Protein 9G3Q (pdb70)

Nearest PDB structures (foldseek):
  1jne-assembly1_A  TM=9.677E-01  e=2.363E-56  Drosophila melanogaster
  3wl0-assembly1_A  TM=9.078E-01  e=2.177E-36  Ostrinia furnacalis
  6jmn-assembly1_A  TM=7.556E-01  e=3.461E-23  Ostrinia furnacalis
  1eib-assembly1_A  TM=7.520E-01  e=6.453E-23  Serratia marcescens
  1ehn-assembly1_A  TM=7.644E-01  e=2.107E-22  Serratia marcescens

InterPro domains:
  IPR001223 Glycoside hydrolase family 18, catalytic domain [PF00704] (26-420)
  IPR001223 Glycoside hydrolase family 18, catalytic domain [PS51910] (25-441)
  IPR011583 Chitinase II/V-like, catalytic domain [SM00636] (25-420)
  IPR015520 Imaginal disc growth factor [cd02873] (26-441)
  IPR017853 Glycoside hydrolase superfamily [SSF51445] (25-439)
  IPR029070 Chitinase insertion domain superfamily [G3DSA:3.10.50.10] (300-392)
  IPR029070 Chitinase insertion domain superfamily [SSF54556] (301-391)
  IPR050314 Glycosyl hydrolase family 18 [PTHR11177] (24-427)

B-factor: mean 24.96, std 15.02, range [8.46, 150.21]

Structure (mmCIF, N/CA/C/O backbone):
data_9G3Q
#
_entry.id   9G3Q
#
_cell.length_a   50.432
_cell.length_b   77.191
_cell.length_c   51.116
_cell.angle_alpha   90.000
_cell.angle_beta   104.840
_cell.angle_gamma   90.000
#
_symmetry.space_group_name_H-M   'P 1 21 1'
#
loop_
_entity.id
_entity.type
_entity.pdbx_description
1 polymer AAEL001965-PA
2 branched 2-acetamido-2-deoxy-beta-D-glucopyranose-(1-4)-2-acetamido-2-deoxy-beta-D-glucopyranose
3 non-polymer D-MALATE
4 water water
#
loop_
_atom_site.group_PDB
_atom_site.id
_atom_site.type_symbol
_atom_site.label_atom_id
_atom_site.label_alt_id
_atom_site.label_comp_id
_atom_site.label_asym_id
_atom_site.label_entity_id
_atom_site.label_seq_id
_atom_site.pdbx_PDB_ins_code
_atom_site.Cartn_x
_atom_site.Cartn_y
_atom_site.Cartn_z
_atom_site.occupancy
_atom_site.B_iso_or_equiv
_atom_site.auth_seq_id
_atom_site.auth_comp_id
_atom_site.auth_asym_id
_atom_site.auth_atom_id
_atom_site.pdbx_PDB_model_num
ATOM 1 N N . GLY A 1 7 ? 16.60914 -36.81829 -4.11589 1.000 35.67833 24 GLY A N 1
ATOM 2 C CA . GLY A 1 7 ? 17.43612 -36.00496 -3.24524 1.000 33.54631 24 GLY A CA 1
ATOM 3 C C . GLY A 1 7 ? 16.61645 -35.03734 -2.43503 1.000 26.96325 24 GLY A C 1
ATOM 4 O O . GLY A 1 7 ? 15.49818 -34.70633 -2.82146 1.000 26.67343 24 GLY A O 1
ATOM 7 N N . PRO A 1 8 ? 17.14551 -34.57235 -1.30434 1.000 24.43593 25 PRO A N 1
ATOM 8 C CA . PRO A 1 8 ? 16.37631 -33.61533 -0.49639 1.000 19.99951 25 PRO A CA 1
ATOM 9 C C . PRO A 1 8 ? 16.15921 -32.30753 -1.23543 1.000 17.28670 25 PRO A C 1
ATOM 10 O O . PRO A 1 8 ? 17.02356 -31.81565 -1.95123 1.000 21.00392 25 PRO A O 1
ATOM 21 N N . LYS A 1 9 ? 14.98799 -31.73637 -1.04207 1.000 13.63353 26 LYS A N 1
ATOM 22 C CA . LYS A 1 9 ? 14.65439 -30.44890 -1.62131 1.000 12.54363 26 LYS A CA 1
ATOM 23 C C . LYS A 1 9 ? 15.14474 -29.31097 -0.74373 1.000 13.51653 26 LYS A C 1
ATOM 24 O O . LYS A 1 9 ? 15.13526 -29.38993 0.48977 1.000 13.18229 26 LYS A O 1
ATOM 43 N N . VAL A 1 10 ? 15.53621 -28.22511 -1.40935 1.000 13.13847 27 VAL A N 1
ATOM 44 C CA . VAL A 1 10 ? 15.83342 -26.95545 -0.76348 1.000 10.41614 27 VAL A CA 1
ATOM 45 C C . VAL A 1 10 ? 15.05017 -25.91626 -1.55568 1.000 9.78702 27 VAL A C 1
ATOM 46 O O . VAL A 1 10 ? 15.47791 -25.51380 -2.63361 1.000 10.54977 27 VAL A O 1
ATOM 59 N N . LEU A 1 11 ? 13.88994 -25.51271 -1.03925 1.000 9.76221 28 LEU A N 1
ATOM 60 C CA . LEU A 1 11 ? 13.01602 -24.55575 -1.69594 1.000 9.38771 28 LEU A CA 1
ATOM 61 C C . LEU A 1 11 ? 13.33568 -23.15610 -1.18791 1.000 10.44899 28 LEU A C 1
ATOM 62 O O . LEU A 1 11 ? 13.03352 -22.78945 -0.03570 1.000 11.20858 28 LEU A O 1
ATOM 78 N N . CYS A 1 12 ? 13.94988 -22.36647 -2.03223 1.000 10.34089 29 CYS A N 1
ATOM 79 C CA . CYS A 1 12 ? 14.41195 -21.05633 -1.61404 1.000 10.64813 29 CYS A CA 1
ATOM 80 C C . CYS A 1 12 ? 13.44402 -19.96721 -2.07243 1.000 10.51312 29 CYS A C 1
ATOM 81 O O . CYS A 1 12 ? 13.25933 -19.76111 -3.27915 1.000 11.45472 29 CYS A O 1
ATOM 88 N N . TYR A 1 13 ? 12.82332 -19.27397 -1.12238 1.000 10.25216 30 TYR A N 1
ATOM 89 C CA . TYR A 1 13 ? 11.95816 -18.16628 -1.48033 1.000 11.03768 30 TYR A CA 1
ATOM 90 C C . TYR A 1 13 ? 12.76518 -16.89310 -1.75929 1.000 11.07016 30 TYR A C 1
ATOM 91 O O . TYR A 1 13 ? 13.67692 -16.53253 -1.01236 1.000 12.29578 30 TYR A O 1
ATOM 109 N N . TYR A 1 14 ? 12.39076 -16.19133 -2.82967 1.000 11.53067 31 TYR A N 1
ATOM 110 C CA . TYR A 1 14 ? 12.84202 -14.83122 -3.07398 1.000 10.99745 31 TYR A CA 1
ATOM 111 C C . TYR A 1 14 ? 11.58672 -13.97151 -3.16666 1.000 11.59610 31 TYR A C 1
ATOM 112 O O . TYR A 1 14 ? 10.74254 -14.18586 -4.04650 1.000 12.47595 31 TYR A O 1
ATOM 130 N N . ASP A 1 15 ? 11.45121 -13.02232 -2.25431 1.000 11.92090 32 ASP A N 1
ATOM 131 C CA . ASP A 1 15 ? 10.34554 -12.06756 -2.22729 1.000 13.26538 32 ASP A CA 1
ATOM 132 C C . ASP A 1 15 ? 10.71784 -10.90528 -3.14916 1.000 14.19329 32 ASP A C 1
ATOM 133 O O . ASP A 1 15 ? 11.54648 -10.04833 -2.80803 1.000 15.49195 32 ASP A O 1
ATOM 142 N N . GLY A 1 16 ? 10.13880 -10.91215 -4.35326 1.000 14.67271 33 GLY A N 1
ATOM 143 C CA . GLY A 1 16 ? 10.45946 -9.91375 -5.35277 1.000 16.22628 33 GLY A CA 1
ATOM 144 C C . GLY A 1 16 ? 10.20513 -8.49020 -4.90721 1.000 18.39170 33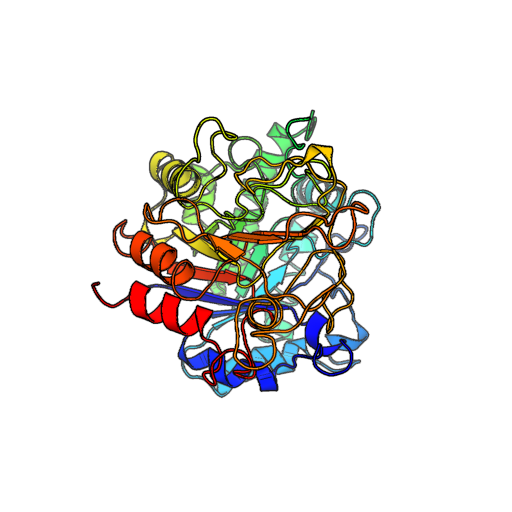 GLY A C 1
ATOM 145 O O . GLY A 1 16 ? 10.77618 -7.57451 -5.49863 1.000 19.99955 33 GLY A O 1
ATOM 149 N N . GLN A 1 17 ? 9.37132 -8.28669 -3.87269 1.000 18.99244 34 GLN A N 1
ATOM 150 C CA . GLN A 1 17 ? 9.14914 -6.94782 -3.33424 1.000 19.89267 34 GLN A CA 1
ATOM 151 C C . GLN A 1 17 ? 10.46311 -6.31131 -2.91266 1.000 20.17337 34 GLN A C 1
ATOM 152 O O . GLN A 1 17 ? 10.59790 -5.08708 -2.94035 1.000 21.21775 34 GLN A O 1
ATOM 166 N N . MET A 1 18 ? 11.44174 -7.12312 -2.52628 1.000 18.15677 35 MET A N 1
ATOM 167 C CA . MET A 1 18 ? 12.69513 -6.57530 -2.03574 1.000 17.82680 35 MET A CA 1
ATOM 168 C C . MET A 1 18 ? 13.48109 -5.79256 -3.07281 1.000 18.02761 35 MET A C 1
ATOM 169 O O . MET A 1 18 ? 14.30277 -4.94661 -2.69421 1.000 19.68703 35 MET A O 1
ATOM 183 N N . SER A 1 19 ? 13.24848 -6.02029 -4.36257 1.000 16.91116 36 SER A N 1
ATOM 184 C CA . SER A 1 19 ? 13.95790 -5.22479 -5.35311 1.000 20.80891 36 SER A CA 1
ATOM 185 C C . SER A 1 19 ? 13.41538 -3.80934 -5.42095 1.000 21.07205 36 SER A C 1
ATOM 186 O O . SER A 1 19 ? 14.03877 -2.96892 -6.08174 1.000 23.28093 36 SER A O 1
ATOM 194 N N . LEU A 1 20 ? 12.26787 -3.54464 -4.77191 1.000 20.49260 37 LEU A N 1
ATOM 195 C CA . LEU A 1 20 ? 11.66827 -2.21757 -4.70972 1.000 22.20271 37 LEU A CA 1
ATOM 196 C C . LEU A 1 20 ? 12.19155 -1.39211 -3.54433 1.000 21.36160 37 LEU A C 1
ATOM 197 O O . LEU A 1 20 ? 11.83515 -0.21306 -3.42349 1.000 22.10035 37 LEU A O 1
ATOM 213 N N . ARG A 1 21 ? 12.93776 -2.01259 -2.63846 1.000 20.27327 38 ARG A N 1
ATOM 214 C CA . ARG A 1 21 ? 13.37081 -1.35089 -1.42382 1.000 20.60901 38 ARG A CA 1
ATOM 215 C C . ARG A 1 21 ? 14.50377 -0.37600 -1.72555 1.000 21.39173 38 ARG A C 1
ATOM 216 O O . ARG A 1 21 ? 15.05988 -0.33501 -2.82185 1.000 20.81884 38 ARG A O 1
ATOM 237 N N . GLU A 1 22 ? 14.81207 0.44454 -0.73820 1.000 22.90334 39 GLU A N 1
ATOM 238 C CA . GLU A 1 22 ? 15.73387 1.55967 -0.87711 1.000 23.94239 39 GLU A CA 1
ATOM 239 C C . GLU A 1 22 ? 17.06021 1.19144 -0.22333 1.000 24.71815 39 GLU A C 1
ATOM 240 O O . GLU A 1 22 ? 17.09315 0.51387 0.80546 1.000 26.54477 39 GLU A O 1
ATOM 252 N N . GLY A 1 23 ? 18.15659 1.59617 -0.85630 1.000 26.49733 40 GLY A N 1
ATOM 253 C CA . GLY A 1 23 ? 19.46791 1.47871 -0.21491 1.000 27.69132 40 GLY A CA 1
ATOM 254 C C . GLY A 1 23 ? 19.86666 0.03328 -0.01989 1.000 29.08599 40 GLY A C 1
ATOM 255 O O . GLY A 1 23 ? 19.63238 -0.82007 -0.88159 1.000 30.03792 40 GLY A O 1
ATOM 259 N N . LEU A 1 24 ? 20.50218 -0.24374 1.12485 1.000 30.46755 41 LEU A N 1
ATOM 260 C CA . LEU A 1 24 ? 20.93007 -1.60063 1.43149 1.000 31.06946 41 LEU A CA 1
ATOM 261 C C . LEU A 1 24 ? 19.74706 -2.53488 1.64491 1.000 27.42832 41 LEU A C 1
ATOM 262 O O . LEU A 1 24 ? 19.93244 -3.75057 1.70629 1.000 29.28030 41 LEU A O 1
ATOM 278 N N . GLY A 1 25 ? 18.53559 -2.00232 1.77111 1.000 27.52094 42 GLY A N 1
ATOM 279 C CA . GLY A 1 25 ? 17.37805 -2.85980 1.78562 1.000 24.46158 42 GLY A CA 1
ATOM 280 C C . GLY A 1 25 ? 17.04624 -3.48351 0.44786 1.000 21.87279 42 GLY A C 1
ATOM 281 O O . GLY A 1 25 ? 16.33349 -4.48602 0.41723 1.000 21.59263 42 GLY A O 1
ATOM 285 N N . LYS A 1 26 ? 17.52793 -2.90760 -0.64967 1.000 20.78485 43 LYS A N 1
ATOM 286 C CA . LYS A 1 26 ? 17.21242 -3.42404 -1.96906 1.000 19.52832 43 LYS A CA 1
ATOM 287 C C . LYS A 1 26 ? 17.98137 -4.72057 -2.19908 1.000 19.08283 43 LYS A C 1
ATOM 288 O O . LYS A 1 26 ? 19.21631 -4.73794 -2.15442 1.000 19.56900 43 LYS A O 1
ATOM 307 N N . ILE A 1 27 ? 17.25842 -5.79344 -2.48165 1.000 18.24983 44 ILE A N 1
ATOM 308 C CA . ILE A 1 27 ? 17.84183 -7.07251 -2.85209 1.000 17.21308 44 ILE A CA 1
ATOM 309 C C . ILE A 1 27 ? 17.22662 -7.44059 -4.19115 1.000 17.03092 44 ILE A C 1
ATOM 310 O O . ILE A 1 27 ? 16.01798 -7.65682 -4.27233 1.000 17.96015 44 ILE A O 1
ATOM 326 N N . THR A 1 28 ? 18.06340 -7.57606 -5.21810 1.000 19.56151 45 THR A N 1
ATOM 327 C CA . THR A 1 28 ? 17.61540 -7.83445 -6.57503 1.000 20.42089 45 THR A CA 1
ATOM 328 C C . THR A 1 28 ? 17.77618 -9.30680 -6.89571 1.000 18.20233 45 THR A C 1
ATOM 329 O O . THR A 1 28 ? 18.36420 -10.08551 -6.13155 1.000 19.56991 45 THR A O 1
ATOM 340 N N . VAL A 1 29 ? 17.23826 -9.69245 -8.05092 1.000 19.61365 46 VAL A N 1
ATOM 341 C CA . VAL A 1 29 ? 17.44889 -11.05737 -8.52792 1.000 20.11990 46 VAL A CA 1
ATOM 342 C C . VAL A 1 29 ? 18.94215 -11.35522 -8.61440 1.000 19.20073 46 VAL A C 1
ATOM 343 O O . VAL A 1 29 ? 19.42265 -12.38356 -8.13328 1.000 18.71758 46 VAL A O 1
ATOM 356 N N . THR A 1 30 ? 19.70586 -10.43938 -9.19597 1.000 19.66107 47 THR A N 1
ATOM 357 C CA . THR A 1 30 ? 21.13940 -10.66847 -9.30630 1.000 21.10650 47 THR A CA 1
ATOM 358 C C . THR A 1 30 ? 21.76841 -10.93748 -7.94277 1.000 21.12744 47 THR A C 1
ATOM 359 O O . THR A 1 30 ? 22.66681 -11.78387 -7.82382 1.000 21.19232 47 THR A O 1
ATOM 370 N N . ASP A 1 31 ? 21.34869 -10.19477 -6.91679 1.000 17.75476 48 ASP A N 1
ATOM 371 C CA . ASP A 1 31 ? 21.94520 -10.33429 -5.60153 1.000 17.98181 48 ASP A CA 1
ATOM 372 C C . ASP A 1 31 ? 21.76223 -11.74008 -5.03723 1.000 18.93497 48 ASP A C 1
ATOM 373 O O . ASP A 1 31 ? 22.57410 -12.18098 -4.21655 1.000 21.08846 48 ASP A O 1
ATOM 382 N N . ILE A 1 32 ? 20.68170 -12.44786 -5.40518 1.000 18.16353 49 ILE A N 1
ATOM 383 C CA . ILE A 1 32 ? 20.44399 -13.77381 -4.81056 1.000 17.93320 49 ILE A CA 1
ATOM 384 C C . ILE A 1 32 ? 21.02199 -14.90384 -5.65727 1.000 19.75226 49 ILE A C 1
ATOM 385 O O . ILE A 1 32 ? 20.91855 -16.07893 -5.27838 1.000 18.95050 49 ILE A O 1
ATOM 401 N N . GLU A 1 33 ? 21.66344 -14.58977 -6.78403 1.000 21.16237 50 GLU A N 1
ATOM 402 C CA . GLU A 1 33 ? 22.17998 -15.65318 -7.64550 1.000 23.58630 50 GLU A CA 1
ATOM 403 C C . GLU A 1 33 ? 23.24631 -16.49112 -6.96769 1.000 21.62333 50 GLU A C 1
ATOM 404 O O . GLU A 1 33 ? 23.32502 -17.69806 -7.23086 1.000 22.06647 50 GLU A O 1
ATOM 416 N N . LEU A 1 34 ? 24.08347 -15.88899 -6.11786 1.000 22.27193 51 LEU A N 1
ATOM 417 C CA . LEU A 1 34 ? 25.08334 -16.67333 -5.38425 1.000 24.17546 51 LEU A CA 1
ATOM 418 C C . LEU A 1 34 ? 24.44296 -17.73493 -4.48985 1.000 21.91724 51 LEU A C 1
ATOM 419 O O . LEU A 1 34 ? 25.11780 -18.69935 -4.11620 1.000 23.80225 51 LEU A O 1
ATOM 435 N N . ALA A 1 35 ? 23.15843 -17.60733 -4.15874 1.000 19.14541 52 ALA A N 1
ATOM 436 C CA . ALA A 1 35 ? 22.47863 -18.60256 -3.33089 1.000 15.83068 52 ALA A CA 1
ATOM 437 C C . ALA A 1 35 ? 22.04921 -19.82183 -4.12285 1.000 15.38635 52 ALA A C 1
ATOM 438 O O . ALA A 1 35 ? 21.86815 -20.89376 -3.53389 1.000 14.93260 52 ALA A O 1
ATOM 445 N N . LEU A 1 36 ? 21.87635 -19.67848 -5.42834 1.000 15.31054 53 LEU A N 1
ATOM 446 C CA . LEU A 1 36 ? 21.14303 -20.67200 -6.19405 1.000 16.35566 53 LEU A CA 1
ATOM 447 C C . LEU A 1 36 ? 21.81843 -22.02945 -6.28475 1.000 15.46397 53 LEU A C 1
ATOM 448 O O . LEU A 1 36 ? 21.09594 -23.03955 -6.32309 1.000 16.84610 53 LEU A O 1
ATOM 464 N N . PRO A 1 37 ? 23.15137 -22.12423 -6.24732 1.000 18.28171 54 PRO A N 1
ATOM 465 C CA . PRO A 1 37 ? 23.77383 -23.45863 -6.20336 1.000 18.63257 54 PRO A CA 1
ATOM 466 C C . PRO A 1 37 ? 23.36241 -24.28275 -5.00334 1.000 18.12355 54 PRO A C 1
ATOM 467 O O . PRO A 1 37 ? 23.50762 -25.51275 -5.03005 1.000 18.95209 54 PRO A O 1
ATOM 478 N N . PHE A 1 38 ? 22.83641 -23.65785 -3.95103 1.000 14.86509 55 PHE A N 1
ATOM 479 C CA . PHE A 1 38 ? 22.43324 -24.37884 -2.74563 1.000 14.04312 55 PHE A CA 1
ATOM 480 C C . PHE A 1 38 ? 20.96176 -24.73604 -2.73384 1.000 14.99676 55 PHE A C 1
ATOM 481 O O . PHE A 1 38 ? 20.51907 -25.40572 -1.80042 1.000 17.59366 55 PHE A O 1
ATOM 498 N N . CYS A 1 39 ? 20.21005 -24.30557 -3.74374 1.000 12.67479 56 CYS A N 1
ATOM 499 C CA . CYS A 1 39 ? 18.76470 -24.45096 -3.80066 1.000 12.23787 56 CYS A CA 1
ATOM 500 C C . CYS A 1 39 ? 18.40616 -25.42882 -4.90066 1.000 14.21732 56 CYS A C 1
ATOM 501 O O . CYS A 1 39 ? 19.03686 -25.42075 -5.95071 1.000 17.09295 56 CYS A O 1
ATOM 508 N N . THR A 1 40 ? 17.41379 -26.28172 -4.66547 1.000 12.75595 57 THR A N 1
ATOM 509 C CA . THR A 1 40 ? 16.86306 -27.09585 -5.74341 1.000 12.98438 57 THR A CA 1
ATOM 510 C C . THR A 1 40 ? 15.76091 -26.35745 -6.48652 1.000 12.08462 57 THR A C 1
ATOM 511 O O . THR A 1 40 ? 15.53861 -26.61413 -7.67509 1.000 13.36460 57 THR A O 1
ATOM 522 N N . HIS A 1 41 ? 15.05500 -25.45330 -5.80606 1.000 11.97852 58 HIS A N 1
ATOM 523 C CA . HIS A 1 41 ? 13.95439 -24.71397 -6.39220 1.000 12.65971 58 HIS A CA 1
ATOM 524 C C . HIS A 1 41 ? 14.08092 -23.27903 -5.92588 1.000 11.31599 58 HIS A C 1
ATOM 525 O O . HIS A 1 41 ? 14.47367 -23.02399 -4.78539 1.000 12.42428 58 HIS A O 1
ATOM 539 N N . LEU A 1 42 ? 13.73953 -22.35634 -6.80212 1.000 11.16512 59 LEU A N 1
ATOM 540 C CA . LEU A 1 42 ? 13.57798 -20.94212 -6.45768 1.000 11.91140 59 LEU A CA 1
ATOM 541 C C . LEU A 1 42 ? 12.08670 -20.65808 -6.50939 1.000 11.04791 59 LEU A C 1
ATOM 542 O O . LEU A 1 42 ? 11.47982 -20.86196 -7.55853 1.000 11.78678 59 LEU A O 1
ATOM 558 N N . LEU A 1 43 ? 11.49690 -20.26272 -5.37457 1.000 11.07171 60 LEU A N 1
ATOM 559 C CA . LEU A 1 43 ? 10.09183 -19.93487 -5.27637 1.000 10.87028 60 LEU A CA 1
ATOM 560 C C . LEU A 1 43 ? 10.01496 -18.41397 -5.30911 1.000 10.37705 60 LEU A C 1
ATOM 561 O O . LEU A 1 43 ? 10.36550 -17.72112 -4.33201 1.000 11.87170 60 LEU A O 1
ATOM 577 N N . TYR A 1 44 ? 9.54153 -17.90491 -6.43595 1.000 11.79645 61 TYR A N 1
ATOM 578 C CA . TYR A 1 44 ? 9.39325 -16.48322 -6.64588 1.000 12.13658 61 TYR A CA 1
ATOM 579 C C . TYR A 1 44 ? 8.10167 -16.03556 -5.97995 1.000 11.89389 61 TYR A C 1
ATOM 580 O O . TYR A 1 44 ? 7.00601 -16.45569 -6.37771 1.000 13.80534 61 TYR A O 1
ATOM 598 N N . GLY A 1 45 ? 8.21101 -15.14076 -5.00310 1.000 12.55985 62 GLY A N 1
ATOM 599 C CA . GLY A 1 45 ? 7.05238 -14.63756 -4.28069 1.000 14.19916 62 GLY A CA 1
ATOM 600 C C . GLY A 1 45 ? 6.78910 -13.16768 -4.58623 1.000 14.11608 62 GLY A C 1
ATOM 601 O O . GLY A 1 45 ? 7.72714 -12.39437 -4.79238 1.000 15.43603 62 GLY A O 1
ATOM 605 N N . PHE A 1 46 ? 5.51046 -12.79583 -4.66381 1.000 15.00861 63 PHE A N 1
ATOM 606 C CA . PHE A 1 46 ? 4.31056 -13.58450 -4.49272 1.000 15.14438 63 PHE A CA 1
ATOM 607 C C . PHE A 1 46 ? 3.29147 -13.05388 -5.49971 1.000 14.72728 63 PHE A C 1
ATOM 608 O O . PHE A 1 46 ? 3.21323 -11.85988 -5.72464 1.000 16.38726 63 PHE A O 1
ATOM 625 N N . ALA A 1 47 ? 2.51039 -13.93494 -6.09713 1.000 14.31492 64 ALA A N 1
ATOM 626 C CA . ALA A 1 47 ? 1.31418 -13.59294 -6.83591 1.000 14.87939 64 ALA A CA 1
ATOM 627 C C . ALA A 1 47 ? 0.13278 -13.50419 -5.87916 1.000 14.27700 64 ALA A C 1
ATOM 628 O O . ALA A 1 47 ? 0.19713 -13.93535 -4.72428 1.000 14.88014 64 ALA A O 1
ATOM 635 N N . GLY A 1 48 ? -0.94575 -12.90184 -6.36311 1.000 15.09117 65 GLY A N 1
ATOM 636 C CA . GLY A 1 48 ? -2.18904 -12.84001 -5.62288 1.000 15.71079 65 GLY A CA 1
ATOM 637 C C . GLY A 1 48 ? -3.38346 -13.28883 -6.42515 1.000 14.28621 65 GLY A C 1
ATOM 638 O O . GLY A 1 48 ? -3.22738 -13.89406 -7.49755 1.000 14.89500 65 GLY A O 1
ATOM 642 N N . VAL A 1 49 ? -4.57053 -13.00613 -5.89309 1.000 15.08437 66 VAL A N 1
ATOM 643 C CA . VAL A 1 49 ? -5.82293 -13.39787 -6.50890 1.000 17.03413 66 VAL A CA 1
ATOM 644 C C . VAL A 1 49 ? -6.66000 -12.14128 -6.73457 1.000 18.48254 66 VAL A C 1
ATOM 645 O O . VAL A 1 49 ? -6.82904 -11.32063 -5.81751 1.000 19.28104 66 VAL A O 1
ATOM 658 N N . ASN A 1 50 ? -7.21777 -12.00472 -7.93059 1.000 18.54893 67 ASN A N 1
ATOM 659 C CA A ASN A 1 50 ? -8.18680 -10.94170 -8.18565 0.636 19.62513 67 ASN A CA 1
ATOM 660 C CA B ASN A 1 50 ? -8.19081 -10.94319 -8.19531 0.364 19.35659 67 ASN A CA 1
ATOM 661 C C . ASN A 1 50 ? -9.52552 -11.33466 -7.56825 1.000 20.07391 67 ASN A C 1
ATOM 662 O O . ASN A 1 50 ? -10.08386 -12.37607 -7.94044 1.000 21.69856 67 ASN A O 1
ATOM 683 N N . PRO A 1 51 ? -10.07111 -10.54671 -6.63115 1.000 21.36726 68 PRO A N 1
ATOM 684 C CA . PRO A 1 51 ? -11.30092 -10.97676 -5.94765 1.000 22.87846 68 PRO A CA 1
ATOM 685 C C . PRO A 1 51 ? -12.55154 -10.94867 -6.82358 1.000 25.54701 68 PRO A C 1
ATOM 686 O O . PRO A 1 51 ? -13.58542 -11.49926 -6.41646 1.000 27.27056 68 PRO A O 1
ATOM 697 N N . GLU A 1 52 ? -12.50874 -10.32432 -7.99408 1.000 24.53751 69 GLU A N 1
ATOM 698 C CA . GLU A 1 52 ? -13.66873 -10.29199 -8.88921 1.000 25.88357 69 GLU A CA 1
ATOM 699 C C . GLU A 1 52 ? -13.62689 -11.37810 -9.96227 1.000 26.04809 69 GLU A C 1
ATOM 700 O O . GLU A 1 52 ? -14.65717 -11.98111 -10.28136 1.000 28.36457 69 GLU A O 1
ATOM 712 N N . THR A 1 53 ? -12.45829 -11.66319 -10.52417 1.000 25.15509 70 THR A N 1
ATOM 713 C CA . THR A 1 53 ? -12.34453 -12.66994 -11.56997 1.000 24.72067 70 THR A CA 1
ATOM 714 C C . THR A 1 53 ? -11.82626 -14.00618 -11.06450 1.000 21.68276 70 THR A C 1
ATOM 715 O O . THR A 1 53 ? -11.98345 -15.01475 -11.77219 1.000 22.33295 70 THR A O 1
ATOM 726 N N . TYR A 1 54 ? -11.22385 -14.03258 -9.86412 1.000 21.77695 71 TYR A N 1
ATOM 727 C CA . TYR A 1 54 ? -10.57748 -15.20586 -9.28074 1.000 20.92614 71 TYR A CA 1
ATOM 728 C C . TYR A 1 54 ? -9.40045 -15.70408 -10.10463 1.000 22.56573 71 TYR A C 1
ATOM 729 O O . TYR A 1 54 ? -8.91609 -16.82021 -9.88701 1.000 23.82502 71 TYR A O 1
ATOM 747 N N . ARG A 1 55 ? -8.89279 -14.87791 -11.00339 1.000 22.72342 72 ARG A N 1
ATOM 748 C CA . ARG A 1 55 ? -7.65937 -15.16069 -11.72505 1.000 21.44692 72 ARG A CA 1
ATOM 749 C C . ARG A 1 55 ? -6.44414 -14.68138 -10.92875 1.000 20.27093 72 ARG A C 1
ATOM 750 O O . ARG A 1 55 ? -6.52790 -13.82257 -10.03759 1.000 20.46885 72 ARG A O 1
ATOM 771 N N . LEU A 1 56 ? -5.30758 -15.29115 -11.21937 1.000 19.19962 73 LEU A N 1
ATOM 772 C CA . LEU A 1 56 ? -4.06751 -14.82686 -10.60784 1.000 18.51563 73 LEU A CA 1
ATOM 773 C C . LEU A 1 56 ? -3.84916 -13.36774 -10.98839 1.000 19.83162 73 LEU A C 1
ATOM 774 O O . LEU A 1 56 ? -4.21561 -12.93598 -12.08725 1.000 21.60484 73 LEU A O 1
ATOM 790 N N . LYS A 1 57 ? -3.19351 -12.62148 -10.09790 1.000 17.86744 74 LYS A N 1
ATOM 791 C CA . LYS A 1 57 ? -2.72596 -11.27783 -10.40336 1.000 17.36165 74 LYS A CA 1
ATOM 792 C C . LYS A 1 57 ? -1.30071 -11.11547 -9.90025 1.000 15.99812 74 LYS A C 1
ATOM 793 O O . LYS A 1 57 ? -0.88078 -11.78610 -8.96394 1.000 16.29893 74 LYS A O 1
ATOM 812 N N . ALA A 1 58 ? -0.54984 -10.23366 -10.54664 1.000 17.11634 75 ALA A N 1
ATOM 813 C CA . ALA A 1 58 ? 0.70232 -9.77019 -9.96203 1.000 16.50218 75 ALA A CA 1
ATOM 814 C C . ALA A 1 58 ? 0.38442 -8.80195 -8.82848 1.000 17.55590 75 ALA A C 1
ATOM 815 O O . ALA A 1 58 ? -0.59950 -8.06670 -8.89010 1.000 20.85731 75 ALA A O 1
ATOM 822 N N . LEU A 1 59 ? 1.21556 -8.78501 -7.79536 1.000 16.53466 76 LEU A N 1
ATOM 823 C CA . LEU A 1 59 ? 0.98093 -7.84587 -6.70252 1.000 16.73976 76 LEU A CA 1
ATOM 824 C C . LEU A 1 59 ? 1.52518 -6.44920 -6.98527 1.000 18.12382 76 LEU A C 1
ATOM 825 O O . LEU A 1 59 ? 1.17636 -5.49635 -6.28783 1.000 22.64495 76 LEU A O 1
ATOM 841 N N . ASP A 1 60 ? 2.41185 -6.33050 -7.95332 1.000 17.72720 77 ASP A N 1
ATOM 842 C CA . ASP A 1 60 ? 2.92990 -5.06127 -8.43929 1.000 16.81729 77 ASP A CA 1
ATOM 843 C C . ASP A 1 60 ? 3.15995 -5.29539 -9.92912 1.000 15.21685 77 ASP A C 1
ATOM 844 O O . ASP A 1 60 ? 4.19852 -5.83318 -10.33157 1.000 16.15300 77 ASP A O 1
ATOM 853 N N . GLU A 1 61 ? 2.16858 -4.91280 -10.73604 1.000 13.87076 78 GLU A N 1
ATOM 854 C CA . GLU A 1 61 ? 2.25051 -5.16712 -12.17162 1.000 15.82490 78 GLU A CA 1
ATOM 855 C C . GLU A 1 61 ? 3.42746 -4.44678 -12.79009 1.000 15.93182 78 GLU A C 1
ATOM 856 O O . GLU A 1 61 ? 4.07841 -4.97092 -13.70942 1.000 18.22429 78 GLU A O 1
ATOM 868 N N . SER A 1 62 ? 3.70264 -3.23205 -12.32671 1.000 15.89066 79 SER A N 1
ATOM 869 C CA . SER A 1 62 ? 4.80470 -2.47908 -12.91107 1.000 18.12566 79 SER A CA 1
ATOM 870 C C . SER A 1 62 ? 6.14474 -3.16581 -12.70618 1.000 18.93061 79 SER A C 1
ATOM 871 O O . SER A 1 62 ? 7.07584 -2.96841 -13.49422 1.000 22.29883 79 SER A O 1
ATOM 879 N N . LEU A 1 63 ? 6.25941 -3.99446 -11.68320 1.000 18.27959 80 LEU A N 1
ATOM 880 C CA . LEU A 1 63 ? 7.47634 -4.73946 -11.41688 1.000 18.51864 80 LEU A CA 1
ATOM 881 C C . LEU A 1 63 ? 7.51464 -6.06266 -12.16638 1.000 18.88650 80 LEU A C 1
ATOM 882 O O . LEU A 1 63 ? 8.55154 -6.42821 -12.73147 1.000 20.99936 80 LEU A O 1
ATOM 898 N N . GLU A 1 64 ? 6.41123 -6.79776 -12.16938 1.000 17.83094 81 GLU A N 1
ATOM 899 C CA . GLU A 1 64 ? 6.47892 -8.19437 -12.55139 1.000 18.87315 81 GLU A CA 1
ATOM 900 C C . GLU A 1 64 ? 6.19548 -8.44972 -14.01910 1.000 18.11063 81 GLU A C 1
ATOM 901 O O . GLU A 1 64 ? 6.74597 -9.40541 -14.58333 1.000 18.47243 81 GLU A O 1
ATOM 913 N N . LEU A 1 65 ? 5.35543 -7.63512 -14.65732 1.000 19.46662 82 LEU A N 1
ATOM 914 C CA . LEU A 1 65 ? 4.85038 -7.95881 -15.98022 1.000 21.36554 82 LEU A CA 1
ATOM 915 C C . LEU A 1 65 ? 5.79548 -7.48673 -17.06760 1.000 24.72694 82 LEU A C 1
ATOM 916 O O . LEU A 1 65 ? 6.62854 -6.58714 -16.87379 1.000 26.40986 82 LEU A O 1
ATOM 932 N N . ASP A 1 66 ? 5.64382 -8.11366 -18.24315 1.000 27.44668 83 ASP A N 1
ATOM 933 C CA . ASP A 1 66 ? 6.45613 -7.73291 -19.39833 1.000 29.25063 83 ASP A CA 1
ATOM 934 C C . ASP A 1 66 ? 6.25207 -6.27315 -19.79154 1.000 30.99198 83 ASP A C 1
ATOM 935 O O . ASP A 1 66 ? 7.16590 -5.64131 -20.33782 1.000 32.62164 83 ASP A O 1
ATOM 944 N N . SER A 1 67 ? 5.06168 -5.72889 -19.54052 1.000 32.25743 84 SER A N 1
ATOM 945 C CA . SER A 1 67 ? 4.81882 -4.31792 -19.82672 1.000 31.98312 84 SER A CA 1
ATOM 946 C C . SER A 1 67 ? 5.55692 -3.40147 -18.85957 1.000 32.59328 84 SER A C 1
ATOM 947 O O . SER A 1 67 ? 5.62616 -2.19262 -19.11028 1.000 34.98061 84 SER A O 1
ATOM 955 N N . GLY A 1 68 ? 6.10202 -3.95198 -17.76806 1.000 29.75134 85 GLY A N 1
ATOM 956 C CA . GLY A 1 68 ? 6.88242 -3.17247 -16.82928 1.000 28.62869 85 GLY A CA 1
ATOM 957 C C . GLY A 1 68 ? 8.31174 -3.65195 -16.76929 1.000 26.17117 85 GLY A C 1
ATOM 958 O O . GLY A 1 68 ? 8.95199 -3.80857 -17.80354 1.000 27.86364 85 GLY A O 1
ATOM 962 N N . LYS A 1 69 ? 8.81080 -3.92979 -15.56102 1.000 25.20830 86 LYS A N 1
ATOM 963 C CA . LYS A 1 69 ? 10.19829 -4.34134 -15.39271 1.000 24.13572 86 LYS A CA 1
ATOM 964 C C . LYS A 1 69 ? 10.42450 -5.81975 -15.69060 1.000 24.42196 86 LYS A C 1
ATOM 965 O O . LYS A 1 69 ? 11.58724 -6.23850 -15.77775 1.000 26.17657 86 LYS A O 1
ATOM 984 N N . GLY A 1 70 ? 9.36265 -6.59619 -15.88723 1.000 24.32758 87 GLY A N 1
ATOM 985 C CA . GLY A 1 70 ? 9.51433 -7.98855 -16.30835 1.000 22.05312 87 GLY A CA 1
ATOM 986 C C . GLY A 1 70 ? 10.21624 -8.88560 -15.31662 1.000 20.76977 87 GLY A C 1
ATOM 987 O O . GLY A 1 70 ? 10.95581 -9.78921 -15.71244 1.000 21.88785 87 GLY A O 1
ATOM 991 N N . GLN A 1 71 ? 9.97584 -8.68015 -14.03209 1.000 18.39843 88 GLN A N 1
ATOM 992 C CA . GLN A 1 71 ? 10.72782 -9.45935 -13.04356 1.000 18.08713 88 GLN A CA 1
ATOM 993 C C . GLN A 1 71 ? 10.31989 -10.92611 -13.00369 1.000 18.47955 88 GLN A C 1
ATOM 994 O O . GLN A 1 71 ? 11.14694 -11.76999 -12.67387 1.000 18.43184 88 GLN A O 1
ATOM 1008 N N . TYR A 1 72 ? 9.07904 -11.26421 -13.35229 1.000 18.62558 89 TYR A N 1
ATOM 1009 C CA . TYR A 1 72 ? 8.74927 -12.68191 -13.49091 1.000 18.29226 89 TYR A CA 1
ATOM 1010 C C . TYR A 1 72 ? 9.73422 -13.37725 -14.43162 1.000 17.88875 89 TYR A C 1
ATOM 1011 O O . TYR A 1 72 ? 10.22756 -14.47097 -14.13601 1.000 18.52299 89 TYR A O 1
ATOM 1029 N N . ARG A 1 73 ? 10.00055 -12.77715 -15.58766 1.000 20.52233 90 ARG A N 1
ATOM 1030 C CA . ARG A 1 73 ? 10.83761 -13.41560 -16.57922 1.000 22.16135 90 ARG A CA 1
ATOM 1031 C C . ARG A 1 73 ? 12.29724 -13.37880 -16.16031 1.000 21.76651 90 ARG A C 1
ATOM 1032 O O . ARG A 1 73 ? 13.04671 -14.30993 -16.45859 1.000 21.59775 90 ARG A O 1
ATOM 1053 N N . LEU A 1 74 ? 12.72176 -12.31964 -15.46611 1.000 20.94926 91 LEU A N 1
ATOM 1054 C CA . LEU A 1 74 ? 14.07548 -12.31816 -14.92175 1.000 21.51553 91 LEU A CA 1
ATOM 1055 C C . LEU A 1 74 ? 14.27230 -13.51093 -13.98899 1.000 20.29498 91 LEU A C 1
ATOM 1056 O O . LEU A 1 74 ? 15.33563 -14.13753 -13.96472 1.000 20.68448 91 LEU A O 1
ATOM 1072 N N . ALA A 1 75 ? 13.25147 -13.85482 -13.21358 1.000 17.63780 92 ALA A N 1
ATOM 1073 C CA . ALA A 1 75 ? 13.37726 -14.99714 -12.31130 1.000 16.38984 92 ALA A CA 1
ATOM 1074 C C . ALA A 1 75 ? 13.41778 -16.30799 -13.08502 1.000 16.44958 92 ALA A C 1
ATOM 1075 O O . ALA A 1 75 ? 14.25670 -17.17312 -12.81374 1.000 16.26208 92 ALA A O 1
ATOM 1082 N N . THR A 1 76 ? 12.51441 -16.47876 -14.05620 1.000 15.75416 93 THR A N 1
ATOM 1083 C CA . THR A 1 76 ? 12.45837 -17.77188 -14.74755 1.000 16.35005 93 THR A CA 1
ATOM 1084 C C . THR A 1 76 ? 13.65695 -17.99788 -15.65489 1.000 16.36701 93 THR A C 1
ATOM 1085 O O . THR A 1 76 ? 14.03399 -19.15119 -15.88636 1.000 15.80897 93 THR A O 1
ATOM 1096 N N . THR A 1 77 ? 14.25778 -16.92475 -16.18128 1.000 16.19317 94 THR A N 1
ATOM 1097 C CA . THR A 1 77 ? 15.51187 -17.08397 -16.90668 1.000 18.75093 94 THR A CA 1
ATOM 1098 C C . THR A 1 77 ? 16.59451 -17.80537 -16.10233 1.000 16.84181 94 THR A C 1
ATOM 1099 O O . THR A 1 77 ? 17.52070 -18.38769 -16.69058 1.000 15.56790 94 THR A O 1
ATOM 1110 N N . LEU A 1 78 ? 16.53124 -17.72224 -14.77580 1.000 15.96956 95 LEU A N 1
ATOM 1111 C CA . LEU A 1 78 ? 17.53533 -18.37106 -13.94234 1.000 14.49359 95 LEU A CA 1
ATOM 1112 C C . LEU A 1 78 ? 17.63607 -19.86539 -14.24535 1.000 15.55589 95 LEU A C 1
ATOM 1113 O O . LEU A 1 78 ? 18.69917 -20.47594 -14.07586 1.000 15.18101 95 LEU A O 1
ATOM 1129 N N . LYS A 1 79 ? 16.53568 -20.48308 -14.67854 1.000 15.29599 96 LYS A N 1
ATOM 1130 C CA . LYS A 1 79 ? 16.58823 -21.90703 -14.96609 1.000 17.03313 96 LYS A CA 1
ATOM 1131 C C . LYS A 1 79 ? 17.48999 -22.22195 -16.14182 1.000 16.33830 96 LYS A C 1
ATOM 1132 O O . LYS A 1 79 ? 17.95748 -23.35875 -16.24734 1.000 18.43266 96 LYS A O 1
ATOM 1151 N N . ARG A 1 80 ? 17.76233 -21.23926 -17.00224 1.000 16.14943 97 ARG A N 1
ATOM 1152 C CA . ARG A 1 80 ? 18.67981 -21.39491 -18.13233 1.000 16.01500 97 ARG A CA 1
ATOM 1153 C C . ARG A 1 80 ? 20.13252 -21.09102 -17.77976 1.000 17.57687 97 ARG A C 1
ATOM 1154 O O . ARG A 1 80 ? 21.00117 -21.31297 -18.61644 1.000 19.74847 97 ARG A O 1
ATOM 1175 N N . ARG A 1 81 ? 20.42735 -20.59932 -16.57125 1.000 18.76427 98 ARG A N 1
ATOM 1176 C CA . ARG A 1 81 ? 21.80291 -20.35462 -16.13105 1.000 18.04859 98 ARG A CA 1
ATOM 1177 C C . ARG A 1 81 ? 22.23166 -21.22009 -14.95381 1.000 19.32938 98 ARG A C 1
ATOM 1178 O O . ARG A 1 81 ? 23.42451 -21.25332 -14.63183 1.000 20.56098 98 ARG A O 1
ATOM 1199 N N . TYR A 1 82 ? 21.31303 -21.93171 -14.31613 1.000 17.56431 99 TYR A N 1
ATOM 1200 C CA . TYR A 1 82 ? 21.60748 -22.76237 -13.14814 1.000 17.87451 99 TYR A CA 1
ATOM 1201 C C . TYR A 1 82 ? 21.03535 -24.14013 -13.43911 1.000 19.81971 99 TYR A C 1
ATOM 1202 O O . TYR A 1 82 ? 19.81488 -24.35137 -13.30917 1.000 18.26369 99 TYR A O 1
ATOM 1220 N N . PRO A 1 83 ? 21.86187 -25.08266 -13.88155 1.000 20.56519 100 PRO A N 1
ATOM 1221 C CA . PRO A 1 83 ? 21.32885 -26.36708 -14.33860 1.000 20.70243 100 PRO A CA 1
ATOM 1222 C C . PRO A 1 83 ? 20.51598 -27.04186 -13.25173 1.000 20.82034 100 PRO A C 1
ATOM 1223 O O . PRO A 1 83 ? 20.87966 -27.03163 -12.07115 1.000 23.77618 100 PRO A O 1
ATOM 1234 N N . ASN A 1 84 ? 19.37307 -27.58265 -13.65236 1.000 22.62184 101 ASN A N 1
ATOM 1235 C CA . ASN A 1 84 ? 18.44682 -28.32837 -12.82095 1.000 25.99501 101 ASN A CA 1
ATOM 1236 C C . ASN A 1 84 ? 17.59714 -27.45191 -11.88447 1.000 23.89920 101 ASN A C 1
ATOM 1237 O O . ASN A 1 84 ? 16.65161 -27.96257 -11.29614 1.000 23.73971 101 ASN A O 1
ATOM 1248 N N . LEU A 1 85 ? 17.88830 -26.16498 -11.73255 1.000 17.91757 102 LEU A N 1
ATOM 1249 C CA . LEU A 1 85 ? 17.07286 -25.31106 -10.87852 1.000 17.13974 102 LEU A CA 1
ATOM 1250 C C . LEU A 1 85 ? 15.65846 -25.23074 -11.44398 1.000 14.39618 102 LEU A C 1
ATOM 1251 O O . LEU A 1 85 ? 15.46654 -24.97994 -12.64500 1.000 16.34196 102 LEU A O 1
ATOM 1267 N N . LYS A 1 86 ? 14.66381 -25.41446 -10.57202 1.000 14.02791 103 LYS A N 1
ATOM 1268 C CA . LYS A 1 86 ? 13.26390 -25.21854 -10.92105 1.000 14.52633 103 LYS A CA 1
ATOM 1269 C C . LYS A 1 86 ? 12.81120 -23.89446 -10.34847 1.000 12.30317 103 LYS A C 1
ATOM 1270 O O . LYS A 1 86 ? 13.12848 -23.57808 -9.20180 1.000 15.38577 103 LYS A O 1
ATOM 1289 N N . VAL A 1 87 ? 12.12730 -23.09280 -11.16881 1.000 13.67202 104 VAL A N 1
ATOM 1290 C CA . VAL A 1 87 ? 11.62110 -21.79778 -10.73149 1.000 13.88244 104 VAL A CA 1
ATOM 1291 C C . VAL A 1 87 ? 10.10349 -21.85252 -10.66785 1.000 14.02892 104 VAL A C 1
ATOM 1292 O O . VAL A 1 87 ? 9.43497 -21.98824 -11.69698 1.000 14.23684 104 VAL A O 1
ATOM 1305 N N . LEU A 1 88 ? 9.57032 -21.74445 -9.46741 1.000 13.26085 105 LEU A N 1
ATOM 1306 C CA . LEU A 1 88 ? 8.13384 -21.78107 -9.23491 1.000 11.98503 105 LEU A CA 1
ATOM 1307 C C . LEU A 1 88 ? 7.61387 -20.37333 -8.95765 1.000 13.07926 105 LEU A C 1
ATOM 1308 O O . LEU A 1 88 ? 8.34406 -19.51319 -8.46126 1.000 14.15195 105 LEU A O 1
ATOM 1324 N N . LEU A 1 89 ? 6.31997 -20.16116 -9.20444 1.000 13.06333 106 LEU A N 1
ATOM 1325 C CA . LEU A 1 89 ? 5.60793 -18.97865 -8.73590 1.000 13.30232 106 LEU A CA 1
ATOM 1326 C C . LEU A 1 89 ? 4.82453 -19.32603 -7.48337 1.000 11.39574 106 LEU A C 1
ATOM 1327 O O . LEU A 1 89 ? 4.08850 -20.31259 -7.46473 1.000 14.00787 106 LEU A O 1
ATOM 1343 N N . SER A 1 90 ? 5.01295 -18.54045 -6.42105 1.000 12.07873 107 SER A N 1
ATOM 1344 C CA . SER A 1 90 ? 4.26501 -18.73251 -5.19019 1.000 12.59347 107 SER A CA 1
ATOM 1345 C C . SER A 1 90 ? 3.12347 -17.73845 -5.11269 1.000 12.02731 107 SER A C 1
ATOM 1346 O O . SER A 1 90 ? 3.32611 -16.53641 -5.32510 1.000 13.94990 107 SER A O 1
ATOM 1354 N N . VAL A 1 91 ? 1.92170 -18.25994 -4.87337 1.000 12.75970 108 VAL A N 1
ATOM 1355 C CA . VAL A 1 91 ? 0.71336 -17.44128 -4.76880 1.000 12.63657 108 VAL A CA 1
ATOM 1356 C C . VAL A 1 91 ? 0.30268 -17.34820 -3.30390 1.000 12.32522 108 VAL A C 1
ATOM 1357 O O . VAL A 1 91 ? 0.24543 -18.36574 -2.59911 1.000 12.59768 108 VAL A O 1
ATOM 1370 N N . GLY A 1 92 ? 0.01937 -16.12149 -2.85886 1.000 12.12299 109 GLY A N 1
ATOM 1371 C CA . GLY A 1 92 ? -0.47457 -15.84575 -1.52788 1.000 12.88816 109 GLY A CA 1
ATOM 1372 C C . GLY A 1 92 ? 0.64211 -15.44336 -0.57801 1.000 11.97986 109 GLY A C 1
ATOM 1373 O O . GLY A 1 92 ? 1.16278 -14.32025 -0.64817 1.000 12.60150 109 GLY A O 1
ATOM 1377 N N . GLY A 1 93 ? 1.02291 -16.36304 0.31979 1.000 12.29637 110 GLY A N 1
ATOM 1378 C CA . GLY A 1 93 ? 2.11094 -16.12313 1.24793 1.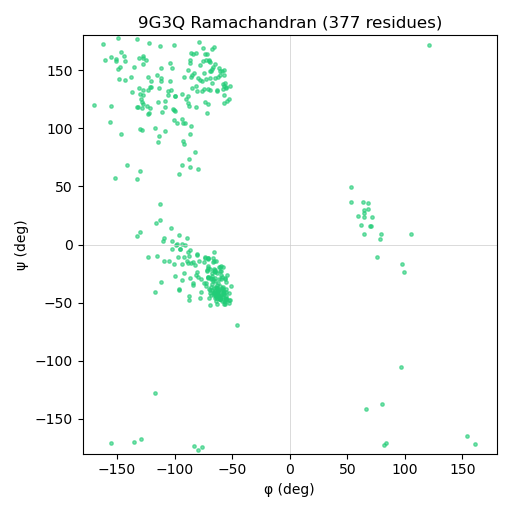000 12.92777 110 GLY A CA 1
ATOM 1379 C C . GLY A 1 93 ? 1.83133 -15.09767 2.32472 1.000 12.05666 110 GLY A C 1
ATOM 1380 O O . GLY A 1 93 ? 2.75482 -14.72663 3.08185 1.000 14.10078 110 GLY A O 1
ATOM 1384 N N A TYR A 1 94 ? 0.58257 -14.64390 2.44885 0.598 11.29208 111 TYR A N 1
ATOM 1385 N N B TYR A 1 94 ? 0.56931 -14.69484 2.46886 0.402 11.91955 111 TYR A N 1
ATOM 1386 C CA A TYR A 1 94 ? 0.20503 -13.52326 3.31021 0.598 11.88381 111 TYR A CA 1
ATOM 1387 C CA B TYR A 1 94 ? 0.19406 -13.53913 3.28176 0.402 12.25965 111 TYR A CA 1
ATOM 1388 C C A TYR A 1 94 ? 0.81481 -12.20677 2.83592 0.598 12.69185 111 TYR A C 1
ATOM 1389 C C B TYR A 1 94 ? 1.01684 -12.30901 2.89441 0.402 12.27007 111 TYR A C 1
ATOM 1390 O O A TYR A 1 94 ? 0.89651 -11.24188 3.59941 0.598 11.94040 111 TYR A O 1
ATOM 1391 O O B TYR A 1 94 ? 1.45046 -11.53129 3.74648 0.402 12.21876 111 TYR A O 1
ATOM 1426 N N . LYS A 1 95 ? 1.22614 -12.15220 1.57622 1.000 12.91955 112 LYS A N 1
ATOM 1427 C CA . LYS A 1 95 ? 1.66517 -10.90738 0.96968 1.000 14.50874 112 LYS A CA 1
ATOM 1428 C C . LYS A 1 95 ? 0.58980 -10.27298 0.08146 1.000 14.15585 112 LYS A C 1
ATOM 1429 O O . LYS A 1 95 ? 0.75802 -9.12968 -0.33788 1.000 15.46233 112 LYS A O 1
ATOM 1449 N N . ASP A 1 96 ? -0.48840 -10.99493 -0.24311 1.000 14.30039 113 ASP A N 1
ATOM 1450 C CA . ASP A 1 96 ? -1.60909 -10.48440 -1.03566 1.000 14.38685 113 ASP A CA 1
ATOM 1451 C C . ASP A 1 96 ? -2.56402 -9.81280 -0.05790 1.000 15.89369 113 ASP A C 1
ATOM 1452 O O . ASP A 1 96 ? -3.39616 -10.47508 0.57370 1.000 16.82396 113 ASP A O 1
ATOM 1461 N N . LEU A 1 97 ? -2.41563 -8.47923 0.08281 1.000 15.48812 114 LEU A N 1
ATOM 1462 C CA . LEU A 1 97 ? -2.99930 -7.72356 1.17242 1.000 17.96821 114 LEU A CA 1
ATOM 1463 C C . LEU A 1 97 ? -3.69720 -6.48563 0.62886 1.000 18.57305 114 LEU A C 1
ATOM 1464 O O . LEU A 1 97 ? -3.43297 -5.36072 1.02588 1.000 26.19341 114 LEU A O 1
ATOM 1480 N N . THR A 1 98 ? -4.62262 -6.68001 -0.27025 1.000 16.79082 115 THR A N 1
ATOM 1481 C CA . THR A 1 98 ? -5.32732 -5.57423 -0.89157 1.000 18.62361 115 THR A CA 1
ATOM 1482 C C . THR A 1 98 ? -6.78609 -5.45942 -0.48622 1.000 21.00760 115 THR A C 1
ATOM 1483 O O . THR A 1 98 ? -7.46706 -4.57599 -0.99978 1.000 23.32330 115 THR A O 1
ATOM 1494 N N . GLU A 1 99 ? -7.27108 -6.30777 0.41755 1.000 20.84212 116 GLU A N 1
ATOM 1495 C CA . GLU A 1 99 ? -8.58868 -6.14859 1.02533 1.000 21.58388 116 GLU A CA 1
ATOM 1496 C C . GLU A 1 99 ? -8.45722 -6.18247 2.54639 1.000 22.01729 116 GLU A C 1
ATOM 1497 O O . GLU A 1 99 ? -7.47154 -6.69981 3.09474 1.000 21.65823 116 GLU A O 1
ATOM 1509 N N . GLU A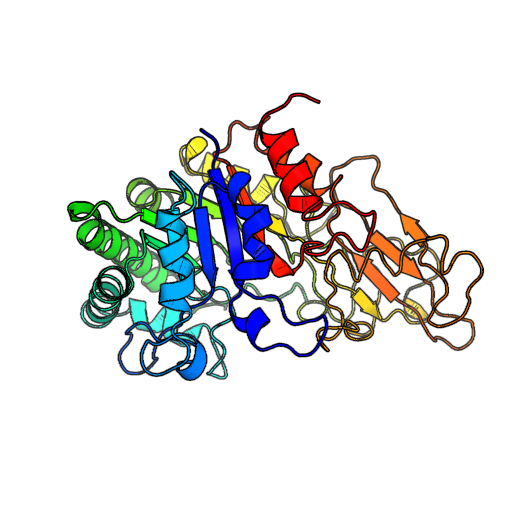 1 100 ? -9.48861 -5.65879 3.22129 1.000 23.10869 117 GLU A N 1
ATOM 1510 C CA . GLU A 1 100 ? -9.46297 -5.58713 4.67311 1.000 26.28863 117 GLU A CA 1
ATOM 1511 C C . GLU A 1 100 ? -9.35273 -6.97369 5.29013 1.000 25.16219 117 GLU A C 1
ATOM 1512 O O . GLU A 1 100 ? -8.70093 -7.14931 6.32481 1.000 27.00964 117 GLU A O 1
ATOM 1524 N N . LYS A 1 101 ? -9.99219 -7.96801 4.68143 1.000 22.97137 118 LYS A N 1
ATOM 1525 C CA . LYS A 1 101 ? -9.86064 -9.36345 5.09048 1.000 21.86931 118 LYS A CA 1
ATOM 1526 C C . LYS A 1 101 ? -9.15481 -10.09421 3.96588 1.000 19.90940 118 LYS A C 1
ATOM 1527 O O . LYS A 1 101 ? -9.80509 -10.57236 3.02117 1.000 19.88014 118 LYS A O 1
ATOM 1546 N N . PRO A 1 102 ? -7.82720 -10.21369 4.02011 1.000 18.79838 119 PRO A N 1
ATOM 1547 C CA . PRO A 1 102 ? -7.08699 -10.71311 2.84378 1.000 19.72021 119 PRO A CA 1
ATOM 1548 C C . PRO A 1 102 ? -7.27720 -12.19702 2.55541 1.000 18.55173 119 PRO A C 1
ATOM 1549 O O . PRO A 1 102 ? -6.85416 -12.64935 1.48769 1.000 18.89302 119 PRO A O 1
ATOM 1560 N N . PHE A 1 103 ? -7.87494 -12.94888 3.47748 1.000 16.90038 120 PHE A N 1
ATOM 1561 C CA . PHE A 1 103 ? -8.16029 -14.36353 3.28256 1.000 15.21042 120 PHE A CA 1
ATOM 1562 C C . PHE A 1 103 ? -9.51922 -14.58989 2.63288 1.000 13.69580 120 PHE A C 1
ATOM 1563 O O . PHE A 1 103 ? -9.78397 -15.68597 2.13785 1.000 16.33216 120 PHE A O 1
ATOM 1580 N N . GLU A 1 104 ? -10.38514 -13.57731 2.58537 1.000 15.35984 121 GLU A N 1
ATOM 1581 C CA . GLU A 1 104 ? -11.76140 -13.84308 2.18700 1.000 16.42926 121 GLU A CA 1
ATOM 1582 C C . GLU A 1 104 ? -11.84637 -14.37409 0.75345 1.000 15.13394 121 GLU A C 1
ATOM 1583 O O . GLU A 1 104 ? -12.58047 -15.32095 0.47831 1.000 16.40813 121 GLU A O 1
ATOM 1595 N N . LYS A 1 105 ? -11.11401 -13.77501 -0.17665 1.000 15.21998 122 LYS A N 1
ATOM 1596 C CA . LYS A 1 105 ? -11.16998 -14.21455 -1.56258 1.000 14.26764 122 LYS A CA 1
ATOM 1597 C C . LYS A 1 105 ? -10.57339 -15.60687 -1.74721 1.000 14.01479 122 LYS A C 1
ATOM 1598 O O . LYS A 1 105 ? -10.94354 -16.30328 -2.70695 1.000 14.75698 122 LYS A O 1
ATOM 1617 N N . TYR A 1 106 ? -9.67299 -16.01849 -0.85458 1.000 15.05742 123 TYR A N 1
ATOM 1618 C CA . TYR A 1 106 ? -9.10666 -17.36524 -0.86642 1.000 13.93735 123 TYR A CA 1
ATOM 1619 C C . TYR A 1 106 ? -10.12625 -18.40396 -0.41544 1.000 13.93163 123 TYR A C 1
ATOM 1620 O O . TYR A 1 106 ? -9.97323 -19.59165 -0.73491 1.000 14.36031 123 TYR A O 1
ATOM 1638 N N . LEU A 1 107 ? -11.15145 -17.97593 0.32237 1.000 14.65120 124 LEU A N 1
ATOM 1639 C CA . LEU A 1 107 ? -12.24452 -18.86440 0.65031 1.000 14.69449 124 LEU A CA 1
ATOM 1640 C C . LEU A 1 107 ? -13.31542 -18.84232 -0.44950 1.000 14.91806 124 LEU A C 1
ATOM 1641 O O . LEU A 1 107 ? -13.79247 -19.89821 -0.89327 1.000 16.18499 124 LEU A O 1
ATOM 1657 N N . THR A 1 108 ? -13.74190 -17.65028 -0.90061 1.000 16.04220 125 THR A N 1
ATOM 1658 C CA . THR A 1 108 ? -14.85625 -17.60401 -1.85567 1.000 17.35760 125 THR A CA 1
ATOM 1659 C C . THR A 1 108 ? -14.45392 -18.17665 -3.21557 1.000 18.48497 125 THR A C 1
ATOM 1660 O O . THR A 1 108 ? -15.30649 -18.73091 -3.93000 1.000 19.32203 125 THR A O 1
ATOM 1671 N N . LEU A 1 109 ? -13.17529 -18.05763 -3.58476 1.000 16.38879 126 LEU A N 1
ATOM 1672 C CA . LEU A 1 109 ? -12.71206 -18.69971 -4.80401 1.000 17.51115 126 LEU A CA 1
ATOM 1673 C C . LEU A 1 109 ? -13.11279 -20.16914 -4.83714 1.000 17.39723 126 LEU A C 1
ATOM 1674 O O . LEU A 1 109 ? -13.36266 -20.73169 -5.90749 1.000 17.40877 126 LEU A O 1
ATOM 1690 N N . LEU A 1 110 ? -13.09906 -20.82553 -3.68362 1.000 16.11903 127 LEU A N 1
ATOM 1691 C CA . LEU A 1 110 ? -13.31481 -22.26566 -3.62626 1.000 16.71854 127 LEU A CA 1
ATOM 1692 C C . LEU A 1 110 ? -14.76575 -22.66417 -3.87430 1.000 16.63617 127 LEU A C 1
ATOM 1693 O O . LEU A 1 110 ? -15.03010 -23.83595 -4.13427 1.000 17.69079 127 LEU A O 1
ATOM 1709 N N . GLU A 1 111 ? -15.69749 -21.71970 -3.86858 1.000 17.72881 128 GLU A N 1
ATOM 1710 C CA . GLU A 1 111 ? -17.09225 -22.03037 -3.61703 1.000 19.05310 128 GLU A CA 1
ATOM 1711 C C . GLU A 1 111 ? -17.86742 -22.43831 -4.85642 1.000 22.34585 128 GLU A C 1
ATOM 1712 O O . GLU A 1 111 ? -19.04997 -22.80957 -4.72744 1.000 26.00110 128 GLU A O 1
ATOM 1724 N N . SER A 1 112 ? -17.26959 -22.39075 -6.04619 1.000 21.93587 129 SER A N 1
ATOM 1725 C CA . SER A 1 112 ? -17.97907 -22.85640 -7.22817 1.000 24.21148 129 SER A CA 1
ATOM 1726 C C . SER A 1 112 ? -16.98989 -23.42283 -8.24044 1.000 23.15446 129 SER A C 1
ATOM 1727 O O . SER A 1 112 ? -15.81955 -23.02111 -8.30174 1.000 21.50138 129 SER A O 1
ATOM 1735 N N . ALA A 1 113 ? -17.47907 -24.37523 -9.03957 1.000 23.14972 130 ALA A N 1
ATOM 1736 C CA . ALA A 1 113 ? -16.66535 -24.88998 -10.13779 1.000 26.04156 130 ALA A CA 1
ATOM 1737 C C . ALA A 1 113 ? -16.19770 -23.76054 -11.03997 1.000 24.60654 130 ALA A C 1
ATOM 1738 O O . ALA A 1 113 ? -15.05353 -23.75820 -11.50241 1.000 24.41735 130 ALA A O 1
ATOM 1745 N N . GLY A 1 114 ? -17.05853 -22.76951 -11.26790 1.000 23.10708 131 GLY A N 1
ATOM 1746 C CA . GLY A 1 114 ? -16.70102 -21.68042 -12.16590 1.000 23.01184 131 GLY A CA 1
ATOM 1747 C C . GLY A 1 114 ? -15.52094 -20.87103 -11.65432 1.000 22.91886 131 GLY A C 1
ATOM 1748 O O . GLY A 1 114 ? -14.58949 -20.55720 -12.40381 1.000 23.61335 131 GLY A O 1
ATOM 1752 N N A SER A 1 115 ? -15.55188 -20.50715 -10.36936 0.443 22.58286 132 SER A N 1
ATOM 1753 N N B SER A 1 115 ? -15.54227 -20.51467 -10.36421 0.557 22.26664 132 SER A N 1
ATOM 1754 C CA A SER A 1 115 ? -14.44549 -19.75292 -9.79911 0.443 22.18785 132 SER A CA 1
ATOM 1755 C CA B SER A 1 115 ? -14.43710 -19.74229 -9.81200 0.557 21.84698 132 SER A CA 1
ATOM 1756 C C A SER A 1 115 ? -13.18471 -20.60072 -9.73160 0.443 21.50447 132 SER A C 1
ATOM 1757 C C B SER A 1 115 ? -13.17540 -20.58902 -9.69675 0.557 21.64900 132 SER A C 1
ATOM 1758 O O A SER A 1 115 ? -12.09454 -20.12695 -10.07875 0.443 21.15205 132 SER A O 1
ATOM 1759 O O B SER A 1 115 ? -12.07105 -20.10004 -9.96880 0.557 22.08838 132 SER A O 1
ATOM 1774 N N . ARG A 1 116 ? -13.31023 -21.86208 -9.31209 1.000 20.27442 133 ARG A N 1
ATOM 1775 C CA . ARG A 1 116 ? -12.12921 -22.72235 -9.26508 1.000 21.30679 133 ARG A CA 1
ATOM 1776 C C . ARG A 1 116 ? -11.51404 -22.86737 -10.65443 1.000 21.52114 133 ARG A C 1
ATOM 1777 O O . ARG A 1 116 ? -10.28573 -22.84376 -10.81053 1.000 22.81013 133 ARG A O 1
ATOM 1799 N N . THR A 1 117 ? -12.35844 -23.03513 -11.67535 1.000 21.33145 134 THR A N 1
ATOM 1800 C CA . THR A 1 117 ? -11.86659 -23.17220 -13.04240 1.000 23.32881 134 THR A CA 1
ATOM 1801 C C . THR A 1 117 ? -11.19460 -21.89485 -13.52488 1.000 22.57845 134 THR A C 1
ATOM 1802 O O . THR A 1 117 ? -10.15620 -21.94733 -14.19457 1.000 24.99216 134 THR A O 1
ATOM 1813 N N . ALA A 1 118 ? -11.77245 -20.73934 -13.21861 1.000 22.44212 135 ALA A N 1
ATOM 1814 C CA . ALA A 1 118 ? -11.13196 -19.48820 -13.59441 1.000 24.47216 135 ALA A CA 1
ATOM 1815 C C . ALA A 1 118 ? -9.71796 -19.43453 -13.04270 1.000 21.90510 135 ALA A C 1
ATOM 1816 O O . ALA A 1 118 ? -8.76500 -19.09498 -13.75872 1.000 23.75882 135 ALA A O 1
ATOM 1823 N N . PHE A 1 119 ? -9.55988 -19.78614 -11.76711 1.000 21.36962 136 PHE A N 1
ATOM 1824 C CA . PHE A 1 119 ? -8.23948 -19.75112 -11.16252 1.000 19.20522 136 PHE A CA 1
ATOM 1825 C C . PHE A 1 119 ? -7.30640 -20.75772 -11.82966 1.000 19.97723 136 PHE A C 1
ATOM 1826 O O . PHE A 1 119 ? -6.17257 -20.43005 -12.18180 1.000 21.49850 136 PHE A O 1
ATOM 1843 N N . VAL A 1 120 ? -7.76014 -22.00126 -11.99130 1.000 21.38174 137 VAL A N 1
ATOM 1844 C CA . VAL A 1 120 ? -6.91643 -23.03210 -12.58940 1.000 22.02691 137 VAL A CA 1
ATOM 1845 C C . VAL A 1 120 ? -6.45482 -22.59231 -13.96515 1.000 22.18810 137 VAL A C 1
ATOM 1846 O O . VAL A 1 120 ? -5.26860 -22.67916 -14.28525 1.000 22.00340 137 VAL A O 1
ATOM 1859 N N . ASN A 1 121 ? -7.38524 -22.11545 -14.80246 1.000 24.08849 13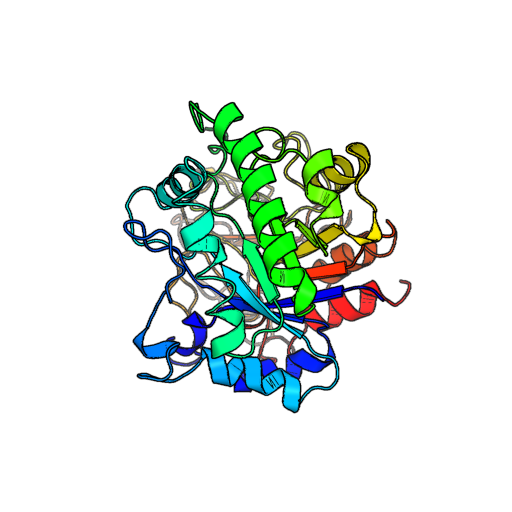8 ASN A N 1
ATOM 1860 C CA . ASN A 1 121 ? -7.01286 -21.68805 -16.15059 1.000 24.62808 138 ASN A CA 1
ATOM 1861 C C . ASN A 1 121 ? -6.00902 -20.53564 -16.10651 1.000 23.68566 138 ASN A C 1
ATOM 1862 O O . ASN A 1 121 ? -5.08694 -20.46147 -16.94118 1.000 25.80230 138 ASN A O 1
ATOM 1873 N N A SER A 1 122 ? -6.15370 -19.63080 -15.13095 0.530 22.73396 139 SER A N 1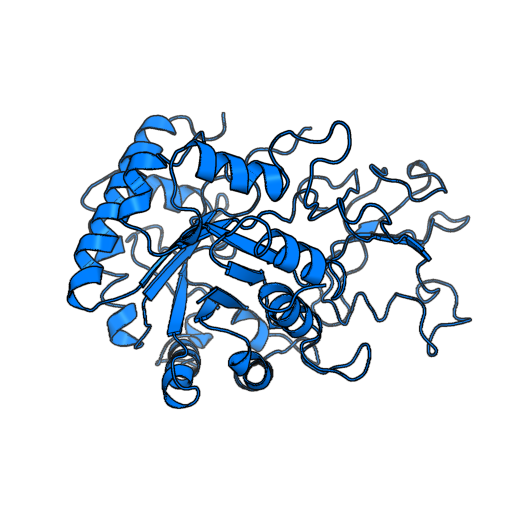
ATOM 1874 N N B SER A 1 122 ? -6.17677 -19.62303 -15.14803 0.470 22.92563 139 SER A N 1
ATOM 1875 C CA A SER A 1 122 ? -5.21745 -18.51078 -15.03318 0.530 22.88803 139 SER A CA 1
ATOM 1876 C CA B SER A 1 122 ? -5.23138 -18.52062 -15.00785 0.470 23.29056 139 SER A CA 1
ATOM 1877 C C A SER A 1 122 ? -3.84667 -18.95096 -14.51963 0.530 22.21163 139 SER A C 1
ATOM 1878 C C B SER A 1 122 ? -3.84928 -19.02046 -14.59701 0.470 22.23982 139 SER A C 1
ATOM 1879 O O A SER A 1 122 ? -2.83146 -18.33005 -14.85648 0.530 22.95601 139 SER A O 1
ATOM 1880 O O B SER A 1 122 ? -2.82942 -18.52387 -15.08936 0.470 22.47160 139 SER A O 1
ATOM 1895 N N . VAL A 1 123 ? -3.79137 -19.99831 -13.69199 1.000 21.42951 140 VAL A N 1
ATOM 1896 C CA . VAL A 1 123 ? -2.50482 -20.56167 -13.27871 1.000 19.79649 140 VAL A CA 1
ATOM 1897 C C . VAL A 1 123 ? -1.79389 -21.16781 -14.47661 1.000 20.03336 140 VAL A C 1
ATOM 1898 O O . VAL A 1 123 ? -0.61099 -20.89533 -14.72765 1.000 20.77443 140 VAL A O 1
ATOM 1912 N N . TYR A 1 124 ? -2.50796 -21.99899 -15.23975 1.000 20.55228 141 TYR A N 1
ATOM 1913 C CA . TYR A 1 124 ? -1.88286 -22.65312 -16.37861 1.000 21.83481 141 TYR A CA 1
ATOM 1914 C C . TYR A 1 124 ? -1.33319 -21.62078 -17.35644 1.000 22.78767 141 TYR A C 1
ATOM 1915 O O . TYR A 1 124 ? -0.18513 -21.72326 -17.81510 1.000 23.71759 141 TYR A O 1
ATOM 1933 N N A SER A 1 125 ? -2.14670 -20.61737 -17.68421 0.537 24.18196 142 SER A N 1
ATOM 1934 N N B SER A 1 125 ? -2.14132 -20.61097 -17.68736 0.169 22.43397 142 SER A N 1
ATOM 1935 N N C SER A 1 125 ? -2.13393 -20.60137 -17.68059 0.293 23.29286 142 SER A N 1
ATOM 1936 C CA A SER A 1 125 ? -1.73328 -19.58653 -18.62928 0.537 26.01392 142 SER A CA 1
ATOM 1937 C CA B SER A 1 125 ? -1.70541 -19.60080 -18.64559 0.169 22.33668 142 SER A CA 1
ATOM 1938 C CA C SER A 1 125 ? -1.69529 -19.60813 -18.65789 0.293 24.14519 142 SER A CA 1
ATOM 1939 C C A SER A 1 125 ? -0.52358 -18.82199 -18.11059 0.537 23.74642 142 SER A C 1
ATOM 1940 C C B SER A 1 125 ? -0.51548 -18.81202 -18.11313 0.169 21.95840 142 SER A C 1
ATOM 1941 C C C SER A 1 125 ? -0.54594 -18.76125 -18.12342 0.293 22.97706 142 SER A C 1
ATOM 1942 O O A SER A 1 125 ? 0.41610 -18.54589 -18.86556 0.537 24.02089 142 SER A O 1
ATOM 1943 O O B SER A 1 125 ? 0.40317 -18.47515 -18.86906 0.169 22.33060 142 SER A O 1
ATOM 1944 O O C SER A 1 125 ? 0.31841 -18.33470 -18.89742 0.293 23.87453 142 SER A O 1
ATOM 1966 N N . THR A 1 126 ? -0.50606 -18.52044 -16.81089 1.000 21.74057 143 THR A N 1
ATOM 1967 C CA . THR A 1 126 ? 0.58046 -17.73427 -16.24151 1.000 20.24349 143 THR A CA 1
ATOM 1968 C C . THR A 1 126 ? 1.87522 -18.52863 -16.23001 1.000 20.05381 143 THR A C 1
ATOM 1969 O O . THR A 1 126 ? 2.92878 -18.00636 -16.59363 1.000 20.87112 143 THR A O 1
ATOM 1982 N N . LEU A 1 127 ? 1.81859 -19.79729 -15.81508 1.000 20.48534 144 LEU A N 1
ATOM 1983 C CA . LEU A 1 127 ? 3.02143 -20.62749 -15.82741 1.000 20.28369 144 LEU A CA 1
ATOM 1984 C C . LEU A 1 127 ? 3.58807 -20.71986 -17.23817 1.000 20.70864 144 LEU A C 1
ATOM 1985 O O . LEU A 1 127 ? 4.80059 -20.59414 -17.44933 1.000 20.33881 144 LEU A O 1
ATOM 2001 N N . LYS A 1 128 ? 2.71759 -20.95133 -18.22457 1.000 22.46101 145 LYS A N 1
ATOM 2002 C CA . LYS A 1 128 ? 3.17205 -21.05861 -19.60855 1.000 23.92863 145 LYS A CA 1
ATOM 2003 C C . LYS A 1 128 ? 3.73924 -19.73491 -20.11418 1.000 23.81129 145 LYS A C 1
ATOM 2004 O O . LYS A 1 128 ? 4.79508 -19.70301 -20.76478 1.000 24.20203 145 LYS A O 1
ATOM 2023 N N . THR A 1 129 ? 3.03382 -18.63150 -19.84921 1.000 22.88555 146 THR A N 1
ATOM 2024 C CA . THR A 1 129 ? 3.42887 -17.33863 -20.41137 1.000 23.99053 146 THR A CA 1
ATOM 2025 C C . THR A 1 129 ? 4.81548 -16.92186 -19.93311 1.000 20.46167 146 THR A C 1
ATOM 2026 O O . THR A 1 129 ? 5.64979 -16.45963 -20.73089 1.000 22.14550 146 THR A O 1
ATOM 2037 N N . TYR A 1 130 ? 5.08227 -17.07998 -18.62343 1.000 19.06984 147 TYR A N 1
ATOM 2038 C CA . TYR A 1 130 ? 6.32486 -16.60438 -18.03954 1.000 19.84238 147 TYR A CA 1
ATOM 2039 C C . TYR A 1 130 ? 7.36130 -17.69584 -17.87294 1.000 19.67206 147 TYR A C 1
ATOM 2040 O O . TYR A 1 130 ? 8.47179 -17.39819 -17.42210 1.000 21.05032 147 TYR A O 1
ATOM 2058 N N . ASP A 1 131 ? 7.03308 -18.93816 -18.26645 1.000 20.03882 148 ASP A N 1
ATOM 2059 C CA . ASP A 1 131 ? 7.96020 -20.07036 -18.25308 1.000 19.47777 148 ASP A CA 1
ATOM 2060 C C . ASP A 1 131 ? 8.32626 -20.49165 -16.82431 1.000 17.92786 148 ASP A C 1
ATOM 2061 O O . ASP A 1 131 ? 9.45046 -20.88940 -16.53879 1.000 17.92366 148 ASP A O 1
ATOM 2070 N N . PHE A 1 132 ? 7.36533 -20.39579 -15.91700 1.000 16.38830 149 PHE A N 1
ATOM 2071 C CA . PHE A 1 132 ? 7.54721 -20.99864 -14.61767 1.000 16.86068 149 PHE A CA 1
ATOM 2072 C C . PHE A 1 132 ? 7.50747 -22.51984 -14.74856 1.000 16.11181 149 PHE A C 1
ATOM 2073 O O . PHE A 1 132 ? 6.91191 -23.07660 -15.67289 1.000 18.99148 149 PHE A O 1
ATOM 2090 N N . ASP A 1 133 ? 8.10509 -23.19454 -13.76362 1.000 14.50090 150 ASP A N 1
ATOM 2091 C CA . ASP A 1 133 ? 8.12216 -24.64733 -13.70350 1.000 14.51004 150 ASP A CA 1
ATOM 2092 C C . ASP A 1 133 ? 7.01244 -25.21973 -12.83805 1.000 13.76906 150 ASP A C 1
ATOM 2093 O O . ASP A 1 133 ? 6.86988 -26.44525 -12.76996 1.000 15.71902 150 ASP A O 1
ATOM 2102 N N . GLY A 1 134 ? 6.23166 -24.37085 -12.18588 1.000 15.25604 151 GLY A N 1
ATOM 2103 C CA . GLY A 1 134 ? 5.15256 -24.84244 -11.34178 1.000 14.45930 151 GLY A CA 1
ATOM 2104 C C . GLY A 1 134 ? 4.70827 -23.77425 -10.36775 1.000 13.83896 151 GLY A C 1
ATOM 2105 O O . GLY A 1 134 ? 5.11724 -22.61408 -10.45675 1.000 14.23708 151 GLY A O 1
ATOM 2109 N N . LEU A 1 135 ? 3.83438 -24.20693 -9.45586 1.000 14.07743 152 LEU A N 1
ATOM 2110 C CA . LEU A 1 135 ? 3.14572 -23.31848 -8.54137 1.000 13.67261 152 LEU A CA 1
ATOM 2111 C C . LEU A 1 135 ? 3.33032 -23.78521 -7.09795 1.000 13.88627 152 LEU A C 1
ATOM 2112 O O . LEU A 1 135 ? 3.12193 -24.95904 -6.79565 1.000 14.05541 152 LEU A O 1
ATOM 2128 N N . ASP A 1 136 ? 3.66356 -22.85173 -6.21438 1.000 12.39792 153 ASP A N 1
ATOM 2129 C CA . ASP A 1 136 ? 3.64098 -23.03340 -4.76913 1.000 12.34285 153 ASP A CA 1
ATOM 2130 C C . ASP A 1 136 ? 2.34910 -22.41160 -4.26310 1.000 12.56885 153 ASP A C 1
ATOM 2131 O O . ASP A 1 136 ? 2.19389 -21.18755 -4.30507 1.000 12.67923 153 ASP A O 1
ATOM 2140 N N . LEU A 1 137 ? 1.45368 -23.23753 -3.72662 1.000 11.86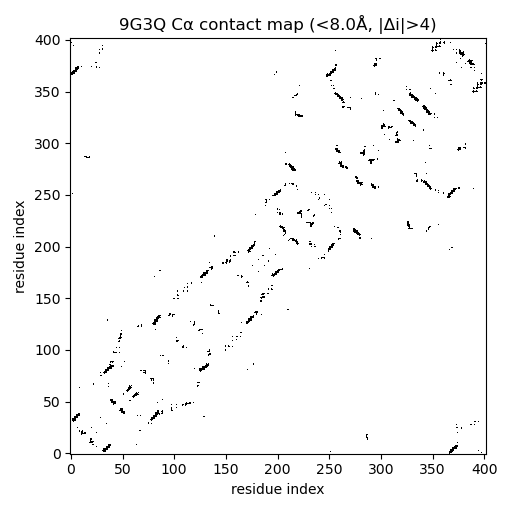004 154 LEU A N 1
ATOM 2141 C CA . LEU A 1 137 ? 0.12802 -22.81031 -3.29366 1.000 12.32883 154 LEU A CA 1
ATOM 2142 C C . LEU A 1 137 ? 0.22948 -22.42945 -1.81607 1.000 12.26441 154 LEU A C 1
ATOM 2143 O O . LEU A 1 137 ? 0.00286 -23.25002 -0.92157 1.000 12.30898 154 LEU A O 1
ATOM 2159 N N . ALA A 1 138 ? 0.60687 -21.16703 -1.56077 1.000 12.02746 155 ALA A N 1
ATOM 2160 C CA . ALA A 1 138 ? 0.77305 -20.64614 -0.18842 1.000 11.24543 155 ALA A CA 1
ATOM 2161 C C . ALA A 1 138 ? -0.55368 -19.98956 0.22649 1.000 11.61372 155 ALA A C 1
ATOM 2162 O O . ALA A 1 138 ? -0.69531 -18.76681 0.38781 1.000 11.25567 155 ALA A O 1
ATOM 2169 N N . TRP A 1 139 ? -1.55354 -20.85184 0.39677 1.000 11.36624 156 TRP A N 1
ATOM 2170 C CA . TRP A 1 139 ? -2.94494 -20.39283 0.40090 1.000 11.75971 156 TRP A CA 1
ATOM 2171 C C . TRP A 1 139 ? -3.26573 -19.55372 1.63360 1.000 11.83570 156 TRP A C 1
ATOM 2172 O O . TRP A 1 139 ? -2.93231 -19.94607 2.75132 1.000 11.76829 156 TRP A O 1
ATOM 2193 N N . GLN A 1 140 ? -3.91773 -18.40257 1.43173 1.000 10.85017 157 GLN A N 1
ATOM 2194 C CA . GLN A 1 140 ? -4.23719 -17.50777 2.55575 1.000 10.95515 157 GLN A CA 1
ATOM 2195 C C . GLN A 1 140 ? -5.56159 -17.90497 3.19878 1.000 12.44851 157 GLN A C 1
ATOM 2196 O O . GLN A 1 140 ? -6.54290 -17.18387 3.16203 1.000 14.88843 157 GLN A O 1
ATOM 2210 N N . PHE A 1 141 ? -5.56096 -19.07606 3.81454 1.000 12.12368 158 PHE A N 1
ATOM 2211 C CA . PHE A 1 141 ? -6.63803 -19.38954 4.73716 1.000 11.84189 158 PHE A CA 1
ATOM 2212 C C . PHE A 1 141 ? -6.54276 -18.41549 5.91225 1.000 13.71943 158 PHE A C 1
ATOM 2213 O O . PHE A 1 141 ? -5.47089 -17.86144 6.17115 1.000 14.21250 158 PHE A O 1
ATOM 2230 N N . PRO A 1 142 ? -7.64305 -18.14969 6.61047 1.000 13.55079 159 PRO A N 1
ATOM 2231 C CA . PRO A 1 142 ? -7.55267 -17.31791 7.81811 1.000 14.50158 159 PRO A CA 1
ATOM 2232 C C . PRO A 1 142 ? -6.66626 -17.98127 8.86397 1.000 14.89779 159 PRO A C 1
ATOM 2233 O O . PRO A 1 142 ? -6.64843 -19.20597 9.01824 1.000 14.62397 159 PRO A O 1
ATOM 2244 N N . GLN A 1 143 ? -5.92647 -17.15240 9.58927 1.000 14.86572 160 GLN A N 1
ATOM 2245 C CA . GLN A 1 143 ? -5.10031 -17.62451 10.67519 1.000 14.27505 160 GLN A CA 1
ATOM 2246 C C . GLN A 1 143 ? -5.94052 -17.86175 11.91353 1.000 14.50334 160 GLN A C 1
ATOM 2247 O O . GLN A 1 143 ? -6.87058 -17.11031 12.20717 1.000 15.96468 160 GLN A O 1
ATOM 2261 N N . THR A 1 144 ? -5.57803 -18.90811 12.65099 1.000 13.63505 161 THR A N 1
ATOM 2262 C CA . THR A 1 144 ? -6.11056 -19.10180 13.98485 1.000 16.13149 161 THR A CA 1
ATOM 2263 C C . THR A 1 144 ? -5.83337 -17.87652 14.84365 1.000 16.20668 161 THR A C 1
ATOM 2264 O O . THR A 1 144 ? -4.74276 -17.31344 14.80965 1.000 17.57399 161 THR A O 1
ATOM 2275 N N . LYS A 1 145 ? -6.80822 -17.47878 15.64411 1.000 18.81351 162 LYS A N 1
ATOM 2276 C CA . LYS A 1 145 ? -6.61508 -16.29904 16.47104 1.000 21.80611 162 LYS A CA 1
ATOM 2277 C C . LYS A 1 145 ? -5.55018 -16.54153 17.54560 1.000 21.54756 162 LYS A C 1
ATOM 2278 O O . LYS A 1 145 ? -5.36597 -17.67151 18.01828 1.000 21.27152 162 LYS A O 1
ATOM 2297 N N . PRO A 1 146 ? -4.84703 -15.48971 17.96776 1.000 22.93204 163 PRO A N 1
ATOM 2298 C CA . PRO A 1 146 ? -3.85168 -15.65977 19.03560 1.000 22.90558 163 PRO A CA 1
ATOM 2299 C C . PRO A 1 146 ? -4.53604 -15.93819 20.36071 1.000 22.55752 163 PRO A C 1
ATOM 2300 O O . PRO A 1 146 ? -5.72854 -15.65400 20.55260 1.000 25.82251 163 PRO A O 1
ATOM 2311 N N . LYS A 1 147 ? -3.77488 -16.52699 21.28685 0.704 18.69012 164 LYS A N 1
ATOM 2312 C CA . LYS A 1 147 ? -4.42469 -17.09502 22.47298 0.704 31.62918 164 LYS A CA 1
ATOM 2313 C C . LYS A 1 147 ? -5.43364 -16.09305 23.02102 0.704 36.90585 164 LYS A C 1
ATOM 2314 O O . LYS A 1 147 ? -6.63481 -16.31089 22.84891 0.704 84.92697 164 LYS A O 1
ATOM 2333 N N . ARG A 1 148 ? -4.96686 -14.97730 23.57254 0.904 32.16403 165 ARG A N 1
ATOM 2334 C CA . ARG A 1 148 ? -5.83878 -13.87866 24.00685 0.904 49.42150 165 ARG A CA 1
ATOM 2335 C C . ARG A 1 148 ? -5.00163 -12.64168 24.36374 0.904 29.94122 165 ARG A C 1
ATOM 2336 O O . ARG A 1 148 ? -3.95021 -12.74336 25.01075 0.904 43.32855 165 ARG A O 1
ATOM 2357 N N . VAL A 1 169 ? -15.55511 -18.10825 15.79343 1.000 47.12453 186 VAL A N 1
ATOM 2358 C CA . VAL A 1 169 ? -15.42260 -19.06402 14.69600 1.000 43.45470 186 VAL A CA 1
ATOM 2359 C C . VAL A 1 169 ? -14.46526 -18.49756 13.65352 1.000 39.48819 186 VAL A C 1
ATOM 2360 O O . VAL A 1 169 ? -14.51390 -17.31394 13.31663 1.000 40.94751 186 VAL A O 1
ATOM 2372 N N . LEU A 1 170 ? -13.59617 -19.35554 13.13455 1.000 33.44652 187 LEU A N 1
ATOM 2373 C CA . LEU A 1 170 ? -12.61737 -18.91260 12.15626 1.000 31.67554 187 LEU A CA 1
ATOM 2374 C C . LEU A 1 170 ? -13.20732 -18.89227 10.74958 1.000 27.95612 187 LEU A C 1
ATOM 2375 O O . LEU A 1 170 ? -12.85924 -18.02852 9.93077 1.000 30.03740 187 LEU A O 1
ATOM 2391 N N . ASP A 1 171 ? -14.07872 -19.83007 10.45374 1.000 23.38485 188 ASP A N 1
ATOM 2392 C CA . ASP A 1 171 ? -14.71938 -19.94137 9.14105 1.000 20.54016 188 ASP A CA 1
ATOM 2393 C C . ASP A 1 171 ? -16.02630 -20.69805 9.32981 1.000 19.45794 188 ASP A C 1
ATOM 2394 O O . ASP A 1 171 ? -16.00096 -21.92301 9.51647 1.000 20.47708 188 ASP A O 1
ATOM 2403 N N . PRO A 1 172 ? -17.17580 -20.01312 9.28574 1.000 18.78484 189 PRO A N 1
ATOM 2404 C CA . PRO A 1 172 ? -18.45568 -20.71415 9.47491 1.000 18.27186 189 PRO A CA 1
ATOM 2405 C C . PRO A 1 172 ? -18.71587 -21.80331 8.45235 1.000 17.71537 189 PRO A C 1
ATOM 2406 O O . PRO A 1 172 ? -19.53259 -22.70297 8.72345 1.000 19.41278 189 PRO A O 1
ATOM 2417 N N . GLU A 1 173 ? -18.07676 -21.73239 7.28409 1.000 15.34101 190 GLU A N 1
ATOM 2418 C CA . GLU A 1 173 ? -18.23996 -22.73905 6.23664 1.000 14.73848 190 GLU A CA 1
ATOM 2419 C C . GLU A 1 173 ? -16.95162 -23.53237 6.03215 1.000 15.59682 190 GLU A C 1
ATOM 2420 O O . GLU A 1 173 ? -16.63065 -23.92609 4.91919 1.000 17.04592 190 GLU A O 1
ATOM 2432 N N . ALA A 1 174 ? -16.20576 -23.76800 7.11496 1.000 15.65184 191 ALA A N 1
ATOM 2433 C CA . ALA A 1 174 ? -14.92339 -24.46743 7.02450 1.000 15.58376 191 ALA A CA 1
ATOM 2434 C C . ALA A 1 174 ? -15.07517 -25.84198 6.37873 1.000 15.77968 191 ALA A C 1
ATOM 2435 O O . ALA A 1 174 ? -14.24535 -26.23805 5.54827 1.000 16.94210 191 ALA A O 1
ATOM 2442 N N . ASP A 1 175 ? -16.12411 -26.58867 6.75002 1.000 17.39289 192 ASP A N 1
ATOM 2443 C CA . ASP A 1 175 ? -16.27286 -27.94183 6.22676 1.000 17.84438 192 ASP A CA 1
ATOM 2444 C C . ASP A 1 175 ? -16.48112 -27.90802 4.70984 1.000 17.18479 192 ASP A C 1
ATOM 2445 O O . ASP A 1 175 ? -15.89494 -28.71104 3.97124 1.000 20.00480 192 ASP A O 1
ATOM 2454 N N . GLU A 1 176 ? -17.31596 -26.98141 4.22765 1.000 17.61527 193 GLU A N 1
ATOM 2455 C CA . GLU A 1 176 ? -17.50016 -26.80684 2.78884 1.000 17.43371 193 GLU A CA 1
ATOM 2456 C C . GLU A 1 176 ? -16.18103 -26.43888 2.11215 1.000 16.35694 193 GLU A C 1
ATOM 2457 O O . GLU A 1 176 ? -15.79202 -27.01604 1.09281 1.000 17.87757 193 GLU A O 1
ATOM 2469 N N . HIS A 1 177 ? -15.45974 -25.49089 2.68792 1.000 17.12839 194 HIS A N 1
ATOM 2470 C CA . HIS A 1 177 ? -14.21890 -25.02855 2.08843 1.000 16.22355 194 HIS A CA 1
ATOM 2471 C C . HIS A 1 177 ? -13.14546 -26.10787 2.07458 1.000 15.57489 194 HIS A C 1
ATOM 2472 O O . HIS A 1 177 ? -12.34887 -26.17308 1.14868 1.000 16.79447 194 HIS A O 1
ATOM 2487 N N . ARG A 1 178 ? -13.06771 -26.92388 3.11874 1.000 15.16791 195 ARG A N 1
ATOM 2488 C CA . ARG A 1 178 ? -12.08662 -28.00553 3.16136 1.000 14.11989 195 ARG A CA 1
ATOM 2489 C C . ARG A 1 178 ? -12.27179 -28.95260 1.97373 1.000 15.39180 195 ARG A C 1
ATOM 2490 O O . ARG A 1 178 ? -11.29951 -29.33847 1.30603 1.000 17.41587 195 ARG A O 1
ATOM 2511 N N . GLU A 1 179 ? -13.51949 -29.32882 1.69218 1.000 17.20782 196 GLU A N 1
ATOM 2512 C CA . GLU A 1 179 ? -13.80627 -30.23148 0.58458 1.000 18.94192 196 GLU A CA 1
ATOM 2513 C C . GLU A 1 179 ? -13.54658 -29.54090 -0.74376 1.000 18.60276 196 GLU A C 1
ATOM 2514 O O . GLU A 1 179 ? -13.06103 -30.16370 -1.69307 1.000 19.11870 196 GLU A O 1
ATOM 2526 N N . GLU A 1 180 ? -13.89510 -28.26106 -0.83734 1.000 18.09553 197 GLU A N 1
ATOM 2527 C CA . GLU A 1 180 ? -13.64459 -27.51619 -2.06946 1.000 17.94029 197 GLU A CA 1
ATOM 2528 C C . GLU A 1 180 ? -12.16561 -27.33113 -2.33330 1.000 17.57767 197 GLU A C 1
ATOM 2529 O O . GLU A 1 180 ? -11.74932 -27.29779 -3.48623 1.000 18.77816 197 GLU A O 1
ATOM 2541 N N . PHE A 1 181 ? -11.35868 -27.23362 -1.29036 1.000 15.53118 198 PHE A N 1
ATOM 2542 C CA . PHE A 1 181 ? -9.91075 -27.12672 -1.47433 1.000 14.58856 198 PHE A CA 1
ATOM 2543 C C . PHE A 1 181 ? -9.33812 -28.43125 -2.03852 1.000 15.63423 198 PHE A C 1
ATOM 2544 O O . PHE A 1 181 ? -8.43687 -28.39915 -2.89515 1.000 15.84857 198 PHE A O 1
ATOM 2561 N N . THR A 1 182 ? -9.84193 -29.58915 -1.56398 1.000 16.10709 199 THR A N 1
ATOM 2562 C CA . THR A 1 182 ? -9.44586 -30.85921 -2.16542 1.000 16.88540 199 THR A CA 1
ATOM 2563 C C . THR A 1 182 ? -9.71831 -30.84524 -3.65828 1.000 17.05308 199 THR A C 1
ATOM 2564 O O . THR A 1 182 ? -8.88219 -31.29176 -4.45687 1.000 17.79658 199 THR A O 1
ATOM 2575 N N . ALA A 1 183 ? -10.90441 -30.35214 -4.04691 1.000 17.35548 200 ALA A N 1
ATOM 2576 C CA . ALA A 1 183 ? -11.27544 -30.28543 -5.46056 1.000 17.02675 200 ALA A CA 1
ATOM 2577 C C . ALA A 1 183 ? -10.38707 -29.32077 -6.22946 1.000 17.58404 200 ALA A C 1
ATOM 2578 O O . ALA A 1 183 ? -9.99271 -29.60883 -7.37738 1.000 20.23234 200 ALA A O 1
ATOM 2585 N N . LEU A 1 184 ? -10.06210 -28.16616 -5.62798 1.000 16.38485 201 LEU A N 1
ATOM 2586 C CA . LEU A 1 184 ? -9.16512 -27.22160 -6.30005 1.000 17.19661 201 LEU A CA 1
ATOM 2587 C C . LEU A 1 184 ? -7.80301 -27.84707 -6.56536 1.000 17.41155 201 LEU A C 1
ATOM 2588 O O . LEU A 1 184 ? -7.23422 -27.68668 -7.65444 1.000 17.75104 201 LEU A O 1
ATOM 2604 N N . VAL A 1 185 ? -7.23512 -28.50816 -5.55391 1.000 15.92726 202 VAL A N 1
ATOM 2605 C CA . VAL A 1 185 ? -5.91237 -29.09290 -5.71426 1.000 14.87299 202 VAL A CA 1
ATOM 2606 C C . VAL A 1 185 ? -5.95923 -30.19516 -6.75848 1.000 17.03370 202 VAL A C 1
ATOM 2607 O O . VAL A 1 185 ? -5.03052 -30.34791 -7.55306 1.000 18.03177 202 VAL A O 1
ATOM 2620 N N . ARG A 1 186 ? -7.02277 -30.99465 -6.75909 1.000 19.45287 203 ARG A N 1
ATOM 2621 C CA . ARG A 1 186 ? -7.18226 -32.01597 -7.78918 1.000 21.28371 203 ARG A CA 1
ATOM 2622 C C . ARG A 1 186 ? -7.24819 -31.38536 -9.17213 1.000 20.22969 203 ARG A C 1
ATOM 2623 O O . ARG A 1 186 ? -6.61781 -31.87912 -10.11723 1.000 22.18248 203 ARG A O 1
ATOM 2644 N N . ASP A 1 187 ? -8.02133 -30.30518 -9.30882 1.000 21.90407 204 ASP A N 1
ATOM 2645 C CA . ASP A 1 187 ? -8.13934 -29.60978 -10.58700 1.000 24.35653 204 ASP A CA 1
ATOM 2646 C C . ASP A 1 187 ? -6.78896 -29.07674 -11.05582 1.000 22.53759 204 ASP A C 1
ATOM 2647 O O . ASP A 1 187 ? -6.43248 -29.20063 -12.23864 1.000 22.80560 204 ASP A O 1
ATOM 2656 N N . LEU A 1 188 ? -6.05320 -28.41879 -10.14693 1.000 20.10022 205 LEU A N 1
ATOM 2657 C CA . LEU A 1 188 ? -4.72476 -27.91544 -10.47900 1.000 19.47197 205 LEU A CA 1
ATOM 2658 C C . LEU A 1 188 ? -3.81531 -29.04400 -10.95037 1.000 19.54592 205 LEU A C 1
ATOM 2659 O O . LEU A 1 188 ? -3.18503 -28.94276 -12.00571 1.000 20.10571 205 LEU A O 1
ATOM 2675 N N . LYS A 1 189 ? -3.73013 -30.12903 -10.17462 1.000 20.86852 206 LYS A N 1
ATOM 2676 C CA . LYS A 1 189 ? -2.91118 -31.27169 -10.57694 1.000 25.59115 206 LYS A CA 1
ATOM 2677 C C . LYS A 1 189 ? -3.27904 -31.73877 -11.98277 1.000 22.65246 206 LYS A C 1
ATOM 2678 O O . LYS A 1 189 ? -2.41448 -31.90437 -12.84886 1.000 22.75068 206 LYS A O 1
ATOM 2696 N N . ASN A 1 190 ? -4.56210 -31.95383 -12.23465 1.000 23.60641 207 ASN A N 1
ATOM 2697 C CA . ASN A 1 190 ? -4.94264 -32.50574 -13.53516 1.000 25.11171 207 ASN A CA 1
ATOM 2698 C C . ASN A 1 190 ? -4.62228 -31.53972 -14.67642 1.000 25.33142 207 ASN A C 1
ATOM 2699 O O . ASN A 1 190 ? -4.34749 -31.97823 -15.80511 1.000 28.89190 207 ASN A O 1
ATOM 2710 N N . ALA A 1 191 ? -4.63274 -30.22398 -14.40278 1.000 23.41734 208 ALA A N 1
ATOM 2711 C CA . ALA A 1 191 ? -4.32137 -29.25018 -15.44174 1.000 24.32104 208 ALA A CA 1
ATOM 2712 C C . ALA A 1 191 ? -2.82548 -29.12510 -15.66698 1.000 24.64685 208 ALA A C 1
ATOM 2713 O O . ALA A 1 191 ? -2.39917 -28.78337 -16.77548 1.000 27.63972 208 ALA A O 1
ATOM 2720 N N . LEU A 1 192 ? -2.02935 -29.38419 -14.63534 1.000 23.15477 209 LEU A N 1
ATOM 2721 C CA . LEU A 1 192 ? -0.59420 -29.14187 -14.68286 1.000 22.39576 209 LEU A CA 1
ATOM 2722 C C . LEU A 1 192 ? 0.21125 -30.36364 -15.09806 1.000 22.26083 209 LEU A C 1
ATOM 2723 O O . LEU A 1 192 ? 1.37101 -30.21532 -15.49062 1.000 23.70261 209 LEU A O 1
ATOM 2739 N N . VAL A 1 193 ? -0.37862 -31.55611 -15.03098 1.000 24.00955 210 VAL A N 1
ATOM 2740 C CA . VAL A 1 193 ? 0.39391 -32.79224 -15.13303 1.000 27.17018 210 VAL A CA 1
ATOM 2741 C C . VAL A 1 193 ? 0.87699 -33.03993 -16.55867 1.000 28.62213 210 VAL A C 1
ATOM 2742 O O . VAL A 1 193 ? 1.97393 -33.57418 -16.75859 1.000 29.84321 210 VAL A O 1
ATOM 2755 N N . ALA A 1 194 ? 0.07558 -32.68211 -17.57118 1.000 29.99130 211 ALA A N 1
ATOM 2756 C CA . ALA A 1 194 ? 0.49247 -32.94246 -18.95026 1.000 32.64621 211 ALA A CA 1
ATOM 2757 C C . ALA A 1 194 ? 1.81893 -32.26418 -19.25242 1.000 33.05923 211 ALA A C 1
ATOM 2758 O O . ALA A 1 194 ? 2.69537 -32.85271 -19.90372 1.000 34.79286 211 ALA A O 1
ATOM 2765 N N . ASP A 1 195 ? 1.98715 -31.02493 -18.78942 1.000 31.19875 212 ASP A N 1
ATOM 2766 C CA . ASP A 1 195 ? 3.21169 -30.27094 -19.01636 1.000 30.88695 212 ASP A CA 1
ATOM 2767 C C . ASP A 1 195 ? 4.25527 -30.49599 -17.93914 1.000 30.19588 212 ASP A C 1
ATOM 2768 O O . ASP A 1 195 ? 5.31555 -29.85673 -17.96830 1.000 31.74341 212 ASP A O 1
ATOM 2777 N N . ASN A 1 196 ? 3.99862 -31.40275 -17.00820 1.000 28.41938 213 ASN A N 1
ATOM 2778 C CA . ASN A 1 196 ? 4.96227 -31.75195 -15.97009 1.000 27.98059 213 ASN A CA 1
ATOM 2779 C C . ASN A 1 196 ? 5.25705 -30.58139 -15.04906 1.000 24.94747 213 ASN A C 1
ATOM 2780 O O . ASN A 1 196 ? 6.35909 -30.47576 -14.51880 1.000 24.75760 213 ASN A O 1
ATOM 2791 N N . PHE A 1 197 ? 4.28735 -29.69392 -14.86162 1.000 20.59136 214 PHE A N 1
ATOM 2792 C CA . PHE A 1 197 ? 4.46333 -28.60135 -13.90177 1.000 18.88290 214 PHE A CA 1
ATOM 2793 C C . PHE A 1 197 ? 4.38566 -29.12864 -12.47206 1.000 18.03826 214 PHE A C 1
ATOM 2794 O O . PHE A 1 197 ? 3.54427 -29.97272 -12.14694 1.000 20.45191 214 PHE A O 1
ATOM 2811 N N . ILE A 1 198 ? 5.21389 -28.56797 -11.61093 1.000 16.06550 215 ILE A N 1
ATOM 2812 C CA . ILE A 1 198 ? 5.24560 -28.89942 -10.18960 1.000 15.77545 215 ILE A CA 1
ATOM 2813 C C . ILE A 1 198 ? 4.08532 -28.20443 -9.50088 1.000 14.67231 215 ILE A C 1
ATOM 2814 O O . ILE A 1 198 ? 3.76613 -27.04796 -9.81313 1.000 16.10118 215 ILE A O 1
ATOM 2830 N N . LEU A 1 199 ? 3.46721 -28.89942 -8.54911 1.000 13.91446 216 LEU A N 1
ATOM 2831 C CA . LEU A 1 199 ? 2.42838 -28.31883 -7.70847 1.000 13.40389 216 LEU A CA 1
ATOM 2832 C C . LEU A 1 199 ? 2.75776 -28.68765 -6.27239 1.000 11.57842 216 LEU A C 1
ATOM 2833 O O . LEU A 1 199 ? 2.78119 -29.87743 -5.94058 1.000 14.44453 216 LEU A O 1
ATOM 2849 N N . GLY A 1 200 ? 2.99998 -27.68645 -5.41881 1.000 12.11207 217 GLY A N 1
ATOM 2850 C CA . GLY A 1 200 ? 3.19792 -27.94355 -4.00678 1.000 12.54925 217 GLY A CA 1
ATOM 2851 C C . GLY A 1 200 ? 2.27450 -27.07113 -3.18059 1.000 12.08500 217 GLY A C 1
ATOM 2852 O O . GLY A 1 200 ? 1.71327 -26.07877 -3.65671 1.000 12.76044 217 GLY A O 1
ATOM 2856 N N . LEU A 1 201 ? 2.10235 -27.46861 -1.92835 1.000 11.45509 218 LEU A N 1
ATOM 2857 C CA . LEU A 1 201 ? 1.26317 -26.76496 -0.97619 1.000 10.07111 218 LEU A CA 1
ATOM 2858 C C . LEU A 1 201 ? 2.15780 -26.20890 0.10270 1.000 10.35164 218 LEU A C 1
ATOM 2859 O O . LEU A 1 201 ? 3.00293 -26.94619 0.60157 1.000 11.39324 218 LEU A O 1
ATOM 2875 N N . THR A 1 202 ? 1.95479 -24.93951 0.47984 1.000 10.75716 219 THR A N 1
ATOM 2876 C CA . THR A 1 202 ? 2.64084 -24.34540 1.62365 1.000 10.53571 219 THR A CA 1
ATOM 2877 C C . THR A 1 202 ? 1.59194 -24.02450 2.67924 1.000 9.24346 219 THR A C 1
ATOM 2878 O O . THR A 1 202 ? 0.64170 -23.28075 2.41418 1.000 10.30281 219 THR A O 1
ATOM 2889 N N . VAL A 1 203 ? 1.77333 -24.59090 3.87839 1.000 9.88141 220 VAL A N 1
ATOM 2890 C CA . VAL A 1 203 ? 0.90401 -24.33213 5.02748 1.000 10.42447 220 VAL A CA 1
ATOM 2891 C C . VAL A 1 203 ? 1.52095 -23.18891 5.82863 1.000 9.58790 220 VAL A C 1
ATOM 2892 O O . VAL A 1 203 ? 2.55272 -23.34062 6.48347 1.000 10.57409 220 VAL A O 1
ATOM 2905 N N . LEU A 1 204 ? 0.93507 -22.01876 5.69901 1.000 9.75613 221 LEU A N 1
ATOM 2906 C CA . LEU A 1 204 ? 1.46954 -20.80819 6.28634 1.000 11.09408 221 LEU A CA 1
ATOM 2907 C C . LEU A 1 204 ? 1.32296 -20.77648 7.80650 1.000 9.39145 221 LEU A C 1
ATOM 2908 O O . LEU A 1 204 ? 0.53326 -21.50996 8.39045 1.000 10.15813 221 LEU A O 1
ATOM 2924 N N . PRO A 1 205 ? 2.05208 -19.90378 8.48819 1.000 9.59669 222 PRO A N 1
ATOM 2925 C CA . PRO A 1 205 ? 1.94820 -19.84412 9.94916 1.000 10.16351 222 PRO A CA 1
ATOM 2926 C C . PRO A 1 205 ? 0.50324 -19.63125 10.39191 1.000 10.83540 222 PRO A C 1
ATOM 2927 O O . PRO A 1 205 ? -0.23498 -18.82099 9.83426 1.000 10.78299 222 PRO A O 1
ATOM 2938 N N . HIS A 1 206 ? 0.08992 -20.39750 11.39868 1.000 11.28097 223 HIS A N 1
ATOM 2939 C CA . HIS A 1 206 ? -1.20672 -20.27846 12.04806 1.000 12.53676 223 HIS A CA 1
ATOM 2940 C C . HIS A 1 206 ? -2.36289 -20.70603 11.17489 1.000 11.95700 223 HIS A C 1
ATOM 2941 O O . HIS A 1 206 ? -3.51796 -20.42790 11.53346 1.000 13.23269 223 HIS A O 1
ATOM 2955 N N . VAL A 1 207 ? -2.09486 -21.43188 10.07572 1.000 10.86793 224 VAL A N 1
ATOM 2956 C CA . VAL A 1 207 ? -3.14351 -22.07084 9.28935 1.000 12.54592 224 VAL A CA 1
ATOM 2957 C C . VAL A 1 207 ? -3.37753 -23.45187 9.88405 1.000 12.12175 224 VAL A C 1
ATOM 2958 O O . VAL A 1 207 ? -2.46973 -24.28422 9.91738 1.000 13.92438 224 VAL A O 1
ATOM 2971 N N . ASN A 1 208 ? -4.61595 -23.71353 10.30040 1.000 13.26106 225 ASN A N 1
ATOM 2972 C CA . ASN A 1 208 ? -4.94808 -24.94802 11.00469 1.000 12.84568 225 ASN A CA 1
ATOM 2973 C C . ASN A 1 208 ? -5.37343 -26.01493 9.98656 1.000 11.62080 225 ASN A C 1
ATOM 2974 O O . ASN A 1 208 ? -6.49898 -25.98237 9.46585 1.000 12.00482 225 ASN A O 1
ATOM 2983 N N . GLU A 1 209 ? -4.47725 -26.97200 9.72816 1.000 14.52807 226 GLU A N 1
ATOM 2984 C CA . GLU A 1 209 ? -4.74127 -28.01197 8.74038 1.000 15.41205 226 GLU A CA 1
ATOM 2985 C C . GLU A 1 209 ? -5.94799 -28.85126 9.10899 1.000 14.89737 226 GLU A C 1
ATOM 2986 O O . GLU A 1 209 ? -6.64882 -29.35129 8.22621 1.000 15.26809 226 GLU A O 1
ATOM 2998 N N A SER A 1 210 ? -6.18122 -29.07017 10.40583 0.515 15.02304 227 SER A N 1
ATOM 2999 N N B SER A 1 210 ? -6.14758 -29.09812 10.40719 0.485 15.12956 227 SER A N 1
ATOM 3000 C CA A SER A 1 210 ? -7.27500 -29.93717 10.80458 0.515 16.17210 227 SER A CA 1
ATOM 3001 C CA B SER A 1 210 ? -7.27813 -29.90554 10.82858 0.485 15.92253 227 SER A CA 1
ATOM 3002 C C A SER A 1 210 ? -8.62831 -29.29946 10.53094 0.515 15.10148 227 SER A C 1
ATOM 3003 C C B SER A 1 210 ? -8.56732 -29.32521 10.27388 0.485 15.45749 227 SER A C 1
ATOM 3004 O O A SER A 1 210 ? -9.63880 -30.00940 10.54685 0.515 16.36676 227 SER A O 1
ATOM 3005 O O B SER A 1 210 ? -9.45109 -30.06721 9.81177 0.485 16.06365 227 SER A O 1
ATOM 3020 N N . ILE A 1 211 ? -8.67480 -27.99017 10.27644 1.000 14.71741 228 ILE A N 1
ATOM 3021 C CA . ILE A 1 211 ? -9.91074 -27.32237 9.87855 1.000 15.18208 228 ILE A CA 1
ATOM 3022 C C . ILE A 1 211 ? -10.04707 -27.29311 8.37024 1.000 15.60357 228 ILE A C 1
ATOM 3023 O O . ILE A 1 211 ? -11.13061 -27.54059 7.84124 1.000 16.92823 228 ILE A O 1
ATOM 3040 N N . PHE A 1 212 ? -8.95197 -27.00096 7.65471 1.000 14.12044 229 PHE A N 1
ATOM 3041 C CA . PHE A 1 212 ? -9.05418 -26.59105 6.25784 1.000 14.34893 229 PHE A CA 1
ATOM 3042 C C . PHE A 1 212 ? -8.56617 -27.61088 5.24448 1.000 13.57160 229 PHE A C 1
ATOM 3043 O O . PHE A 1 212 ? -8.83889 -27.44010 4.04893 1.000 14.30977 229 PHE A O 1
ATOM 3060 N N . MET A 1 213 ? -7.83267 -28.64478 5.67039 1.000 14.38248 230 MET A N 1
ATOM 3061 C CA . MET A 1 213 ? -7.10663 -29.48287 4.72488 1.000 16.36125 230 MET A CA 1
ATOM 3062 C C . MET A 1 213 ? -7.41061 -30.94494 4.98215 1.000 17.04797 230 MET A C 1
ATOM 3063 O O . MET A 1 213 ? -7.22397 -31.44435 6.09851 1.000 21.01390 230 MET A O 1
ATOM 3077 N N . ASP A 1 214 ? -7.86187 -31.62879 3.94008 1.000 16.98386 231 ASP A N 1
ATOM 3078 C CA . ASP A 1 214 ? -8.11731 -33.06221 4.00328 1.000 16.22815 231 ASP A CA 1
ATOM 3079 C C . ASP A 1 214 ? -6.86083 -33.79186 3.54047 1.000 14.54738 231 ASP A C 1
ATOM 3080 O O . ASP A 1 214 ? -6.70005 -34.13055 2.36298 1.000 15.46209 231 ASP A O 1
ATOM 3089 N N . VAL A 1 215 ? -5.95656 -34.07260 4.49199 1.000 13.96457 232 VAL A N 1
ATOM 3090 C CA . VAL A 1 215 ? -4.61976 -34.54193 4.10698 1.000 13.99201 232 VAL A CA 1
ATOM 3091 C C . VAL A 1 215 ? -4.66549 -35.79256 3.23930 1.000 14.75037 232 VAL A C 1
ATOM 3092 O O . VAL A 1 215 ? -3.96791 -35.83580 2.20872 1.000 15.65612 232 VAL A O 1
ATOM 3105 N N . PRO A 1 216 ? -5.40647 -36.84105 3.60726 1.000 15.55704 233 PRO A N 1
ATOM 3106 C CA . PRO A 1 216 ? -5.37254 -38.05959 2.78597 1.000 17.18698 233 PRO A CA 1
ATOM 3107 C C . PRO A 1 216 ? -5.83066 -37.85168 1.36779 1.000 17.99708 233 PRO A C 1
ATOM 3108 O O . PRO A 1 216 ? -5.47311 -38.64533 0.50225 1.000 19.01904 233 PRO A O 1
ATOM 3119 N N . LEU A 1 217 ? -6.62398 -36.82153 1.08529 1.000 17.59519 234 LEU A N 1
ATOM 3120 C CA . LEU A 1 217 ? -7.15498 -36.59297 -0.25126 1.000 17.29047 234 LEU A CA 1
ATOM 3121 C C . LEU A 1 217 ? -6.39905 -35.50203 -0.98869 1.000 16.31020 234 LEU A C 1
ATOM 3122 O O . LEU A 1 217 ? -6.67960 -35.25122 -2.17041 1.000 17.29845 234 LEU A O 1
ATOM 3138 N N . LEU A 1 218 ? -5.43576 -34.86962 -0.32384 1.000 15.64738 235 LEU A N 1
ATOM 3139 C CA . LEU A 1 218 ? -4.53806 -33.89478 -0.92656 1.000 13.51898 235 LEU A CA 1
ATOM 3140 C C . LEU A 1 218 ? -3.20980 -34.49914 -1.36014 1.000 15.70192 235 LEU A C 1
ATOM 3141 O O . LEU A 1 218 ? -2.68066 -34.12999 -2.41162 1.000 15.46555 235 LEU A O 1
ATOM 3157 N N . LYS A 1 219 ? -2.66908 -35.42157 -0.56692 1.000 14.79641 236 LYS A N 1
ATOM 3158 C CA . LYS A 1 219 ? -1.26544 -35.78327 -0.69789 1.000 14.45345 236 LYS A CA 1
ATOM 3159 C C . LYS A 1 219 ? -0.90982 -36.29635 -2.08674 1.000 14.99551 236 LYS A C 1
ATOM 3160 O O . LYS A 1 219 ? 0.15728 -35.97072 -2.60932 1.000 16.55106 236 LYS A O 1
ATOM 3179 N N . ASP A 1 220 ? -1.75992 -37.12286 -2.69169 1.000 15.57643 237 ASP A N 1
ATOM 3180 C CA . ASP A 1 220 ? -1.40897 -37.70893 -3.97997 1.000 16.55129 237 ASP A CA 1
ATOM 3181 C C . ASP A 1 220 ? -1.30893 -36.69169 -5.10207 1.000 17.85104 237 ASP A C 1
ATOM 3182 O O . ASP A 1 220 ? -0.76220 -37.01607 -6.16222 1.000 19.89644 237 ASP A O 1
ATOM 3191 N N . ASN A 1 221 ? -1.80788 -35.48202 -4.90500 1.000 16.42509 238 ASN A N 1
ATOM 3192 C CA . ASN A 1 221 ? -1.83394 -34.47758 -5.94887 1.000 16.55359 238 ASN A CA 1
ATOM 3193 C C . ASN A 1 221 ? -0.73394 -33.44487 -5.78440 1.000 15.25857 238 ASN A C 1
ATOM 3194 O O . ASN A 1 221 ? -0.66485 -32.49860 -6.58595 1.000 16.44686 238 ASN A O 1
ATOM 3205 N N . LEU A 1 222 ? 0.13342 -33.61008 -4.78071 1.000 14.65079 239 LEU A N 1
ATOM 3206 C CA . LEU A 1 222 ? 1.12992 -32.61411 -4.41106 1.000 13.55780 239 LEU A CA 1
ATOM 3207 C C . LEU A 1 222 ? 2.52442 -33.20023 -4.50737 1.000 14.90324 239 LEU A C 1
ATOM 3208 O O . LEU A 1 222 ? 2.76543 -34.32167 -4.06537 1.000 14.96043 239 LEU A O 1
ATOM 3224 N N . ASP A 1 223 ? 3.44219 -32.43789 -5.08825 1.000 13.37911 240 ASP A N 1
ATOM 3225 C CA . ASP A 1 223 ? 4.84097 -32.85759 -5.10904 1.000 12.82317 240 ASP A CA 1
ATOM 3226 C C . ASP A 1 223 ? 5.52936 -32.62950 -3.77142 1.000 11.21007 240 ASP A C 1
ATOM 3227 O O . ASP A 1 223 ? 6.53075 -33.31224 -3.47112 1.000 14.05545 240 ASP A O 1
ATOM 3236 N N . TYR A 1 224 ? 5.08316 -31.61550 -3.01845 1.000 11.29871 241 TYR A N 1
ATOM 3237 C CA . TYR A 1 224 ? 5.58154 -31.38255 -1.67446 1.000 10.59726 241 TYR A CA 1
ATOM 3238 C C . TYR A 1 224 ? 4.49977 -30.72892 -0.84732 1.000 10.68232 241 TYR A C 1
ATOM 3239 O O . TYR A 1 224 ? 3.58473 -30.09994 -1.37891 1.000 11.05614 241 TYR A O 1
ATOM 3257 N N . VAL A 1 225 ? 4.65830 -30.85707 0.46936 1.000 11.34103 242 VAL A N 1
ATOM 3258 C CA . VAL A 1 225 ? 3.88942 -30.12233 1.46477 1.000 11.02691 242 VAL A CA 1
ATOM 3259 C C . VAL A 1 225 ? 4.92689 -29.39242 2.32153 1.000 11.21873 242 VAL A C 1
ATOM 3260 O O . VAL A 1 225 ? 5.68978 -30.01954 3.06978 1.000 11.71192 242 VAL A O 1
ATOM 3273 N N . ASN A 1 226 ? 4.93940 -28.06899 2.22345 1.000 10.03970 243 ASN A N 1
ATOM 3274 C CA . ASN A 1 226 ? 5.90645 -27.22468 2.88200 1.000 10.16298 243 ASN A CA 1
ATOM 3275 C C . ASN A 1 226 ? 5.26653 -26.61304 4.11029 1.000 9.28578 243 ASN A C 1
ATOM 3276 O O . ASN A 1 226 ? 4.28975 -25.85709 4.00582 1.000 10.42369 243 ASN A O 1
ATOM 3287 N N . LEU A 1 227 ? 5.81336 -26.95283 5.26129 1.000 8.79415 244 LEU A N 1
ATOM 3288 C CA . LEU A 1 227 ? 5.24509 -26.55489 6.54272 1.000 10.36669 244 LEU A CA 1
ATOM 3289 C C . LEU A 1 227 ? 6.00115 -25.31831 7.02548 1.000 9.23732 244 LEU A C 1
ATOM 3290 O O . LEU A 1 227 ? 7.14963 -25.39782 7.48923 1.000 9.57259 244 LEU A O 1
ATOM 3306 N N . ALA A 1 228 ? 5.35665 -24.16237 6.89816 1.000 10.85316 245 ALA A N 1
ATOM 3307 C CA . ALA A 1 228 ? 5.95878 -22.88825 7.31981 1.000 10.48927 245 ALA A CA 1
ATOM 3308 C C . ALA A 1 228 ? 5.83346 -22.70008 8.83852 1.000 10.66394 245 ALA A C 1
ATOM 3309 O O . ALA A 1 228 ? 5.11347 -21.84110 9.33098 1.000 11.04432 245 ALA A O 1
ATOM 3316 N N . SER A 1 229 ? 6.51162 -23.57886 9.57516 1.000 9.62315 246 SER A N 1
ATOM 3317 C CA . SER A 1 229 ? 6.32736 -23.72032 11.01853 1.000 9.63376 246 SER A CA 1
ATOM 3318 C C . SER A 1 229 ? 7.25249 -22.75041 11.76184 1.000 9.61957 246 SER A C 1
ATOM 3319 O O . SER A 1 229 ? 8.32755 -23.10482 12.27382 1.000 10.24810 246 SER A O 1
ATOM 3327 N N . PHE A 1 230 ? 6.86763 -21.47604 11.69765 1.000 9.76904 247 PHE A N 1
ATOM 3328 C CA . PHE A 1 230 ? 7.58553 -20.39863 12.34469 1.000 10.01228 247 PHE A CA 1
ATOM 3329 C C . PHE A 1 230 ? 6.57863 -19.26651 12.58189 1.000 10.41769 247 PHE A C 1
ATOM 3330 O O . PHE A 1 230 ? 5.37104 -19.41032 12.37800 1.000 10.90319 247 PHE A O 1
ATOM 3347 N N . ASP A 1 231 ? 7.07743 -18.12014 12.99667 1.000 9.74553 248 ASP A N 1
ATOM 3348 C CA . ASP A 1 231 ? 6.21453 -17.00310 13.39922 1.000 10.35745 248 ASP A CA 1
ATOM 3349 C C . ASP A 1 231 ? 5.21105 -17.45747 14.45045 1.000 10.65843 248 ASP A C 1
ATOM 3350 O O . ASP A 1 231 ? 4.05678 -17.00839 14.50074 1.000 11.28550 248 ASP A O 1
ATOM 3359 N N . GLN A 1 232 ? 5.66747 -18.34223 15.33079 1.000 10.43379 249 GLN A N 1
ATOM 3360 C CA . GLN A 1 232 ? 4.71621 -18.91775 16.28921 1.000 9.92189 249 GLN A CA 1
ATOM 3361 C C . GLN A 1 232 ? 4.22867 -17.88636 17.30286 1.000 11.99166 249 GLN A C 1
ATOM 3362 O O . GLN A 1 232 ? 3.09966 -18.02247 17.81717 1.000 11.82298 249 GLN A O 1
ATOM 3376 N N . GLN A 1 233 ? 5.07356 -16.89117 17.58933 1.000 12.05010 250 GLN A N 1
ATOM 3377 C CA . GLN A 1 233 ? 4.78953 -15.71372 18.38867 1.000 13.29258 250 GLN A CA 1
ATOM 3378 C C . GLN A 1 233 ? 5.28614 -14.54561 17.55200 1.000 12.98491 250 GLN A C 1
ATOM 3379 O O . GLN A 1 233 ? 6.37749 -14.62638 16.98382 1.000 13.56473 250 GLN A O 1
ATOM 3393 N N . THR A 1 234 ? 4.50080 -13.48140 17.44774 1.000 13.64453 251 THR A N 1
ATOM 3394 C CA . THR A 1 234 ? 4.93800 -12.29626 16.73061 1.000 13.86812 251 THR A CA 1
ATOM 3395 C C . THR A 1 234 ? 4.43326 -11.04132 17.43673 1.000 14.49945 251 THR A C 1
ATOM 3396 O O . THR A 1 234 ? 3.44426 -11.08029 18.18194 1.000 15.47471 251 THR A O 1
ATOM 3407 N N . PRO A 1 235 ? 5.07819 -9.90142 17.19920 1.000 17.05709 252 PRO A N 1
ATOM 3408 C CA . PRO A 1 235 ? 4.57217 -8.65474 17.79236 1.000 17.92156 252 PRO A CA 1
ATOM 3409 C C . PRO A 1 235 ? 3.20350 -8.26230 17.26951 1.000 18.97617 252 PRO A C 1
ATOM 3410 O O . PRO A 1 235 ? 2.46856 -7.55904 17.97250 1.000 21.01573 252 PRO A O 1
ATOM 3421 N N . GLU A 1 236 ? 2.82094 -8.72465 16.07571 1.000 17.87861 253 GLU A N 1
ATOM 3422 C CA . GLU A 1 236 ? 1.50029 -8.38953 15.54094 1.000 18.55044 253 GLU A CA 1
ATOM 3423 C C . GLU A 1 236 ? 0.40312 -9.21561 16.20199 1.000 17.47552 253 GLU A C 1
ATOM 3424 O O . GLU A 1 236 ? -0.67196 -8.69068 16.49690 1.000 20.48091 253 GLU A O 1
ATOM 3436 N N . ARG A 1 237 ? 0.64819 -10.50998 16.42435 1.000 15.89229 254 ARG A N 1
ATOM 3437 C CA . ARG A 1 237 ? -0.34011 -11.36468 17.06055 1.000 14.96737 254 ARG A CA 1
ATOM 3438 C C . ARG A 1 237 ? -0.28872 -11.27187 18.57145 1.000 15.77492 254 ARG A C 1
ATOM 3439 O O . ARG A 1 237 ? -1.33407 -11.37792 19.21481 1.000 17.92676 254 ARG A O 1
ATOM 3460 N N . ASN A 1 238 ? 0.91590 -11.06213 19.12681 1.000 14.36429 255 ASN A N 1
ATOM 3461 C CA . ASN A 1 238 ? 1.16597 -11.09859 20.57012 1.000 15.35185 255 ASN A CA 1
ATOM 3462 C C . ASN A 1 238 ? 1.91935 -9.83421 20.95798 1.000 17.09258 255 ASN A C 1
ATOM 3463 O O . ASN A 1 238 ? 3.05983 -9.89552 21.42347 1.000 18.35685 255 ASN A O 1
ATOM 3474 N N . PRO A 1 239 ? 1.31134 -8.66331 20.77906 1.000 18.53162 256 PRO A N 1
ATOM 3475 C CA . PRO A 1 239 ? 2.05001 -7.42743 21.07609 1.000 19.62319 256 PRO A CA 1
ATOM 3476 C C . PRO A 1 239 ? 2.52388 -7.34548 22.50655 1.000 20.95232 256 PRO A C 1
ATOM 3477 O O . PRO A 1 239 ? 3.54996 -6.70788 22.77454 1.000 23.94913 256 PRO A O 1
ATOM 3488 N N . LYS A 1 240 ? 1.82874 -7.98785 23.43138 1.000 20.76370 257 LYS A N 1
ATOM 3489 C CA . LYS A 1 240 ? 2.15231 -7.87794 24.84031 1.000 22.30677 257 LYS A CA 1
ATOM 3490 C C . LYS A 1 240 ? 3.02264 -9.02115 25.34985 1.000 21.40478 257 LYS A C 1
ATOM 3491 O O . LYS A 1 240 ? 3.25320 -9.11124 26.55873 1.000 21.74380 257 LYS A O 1
ATOM 3510 N N . GLU A 1 241 ? 3.52817 -9.89667 24.47632 1.000 19.40657 258 GLU A N 1
ATOM 3511 C CA . GLU A 1 241 ? 4.31288 -11.01383 24.98588 1.000 18.09510 258 GLU A CA 1
ATOM 3512 C C . GLU A 1 241 ? 5.29108 -11.54507 23.96186 1.000 17.24847 258 GLU A C 1
ATOM 3513 O O . GLU A 1 241 ? 4.87659 -12.04294 22.91305 1.000 17.44854 258 GLU A O 1
ATOM 3525 N N . GLY A 1 242 ? 6.57220 -11.48408 24.29824 1.000 17.03449 259 GLY A N 1
ATOM 3526 C CA . GLY A 1 242 ? 7.59675 -12.10239 23.48256 1.000 15.87355 259 GLY A CA 1
ATOM 3527 C C . GLY A 1 242 ? 7.79220 -13.57087 23.84078 1.000 15.40100 259 GLY A C 1
ATOM 3528 O O . GLY A 1 242 ? 7.67401 -13.95293 25.00508 1.000 17.64006 259 GLY A O 1
ATOM 3532 N N . ASP A 1 243 ? 8.06656 -14.39655 22.82409 1.000 14.42827 260 ASP A N 1
ATOM 3533 C CA . ASP A 1 243 ? 8.33682 -15.81333 23.02893 1.000 12.45621 260 ASP A CA 1
ATOM 3534 C C . ASP A 1 243 ? 9.03868 -16.34317 21.78377 1.000 12.51341 260 ASP A C 1
ATOM 3535 O O . ASP A 1 243 ? 9.13416 -15.65367 20.75741 1.000 13.02812 260 ASP A O 1
ATOM 3544 N N . TYR A 1 244 ? 9.50190 -17.59338 21.86356 1.000 12.16754 261 TYR A N 1
ATOM 3545 C CA . TYR A 1 244 ? 10.25453 -18.18746 20.76983 1.000 12.88961 261 TYR A CA 1
ATOM 3546 C C . TYR A 1 244 ? 9.44768 -18.15530 19.46947 1.000 12.77984 261 TYR A C 1
ATOM 3547 O O . TYR A 1 244 ? 8.31846 -18.67434 19.39243 1.000 12.59582 261 TYR A O 1
ATOM 3565 N N . THR A 1 245 ? 10.07815 -17.63327 18.41172 1.000 11.94816 262 THR A N 1
ATOM 3566 C CA . THR A 1 245 ? 9.37894 -17.50421 17.14942 1.000 10.95916 262 THR A CA 1
ATOM 3567 C C . THR A 1 245 ? 9.33921 -18.79502 16.33212 1.000 9.84600 262 THR A C 1
ATOM 3568 O O . THR A 1 245 ? 8.43590 -18.96375 15.51911 1.000 10.71596 262 THR A O 1
ATOM 3579 N N . ALA A 1 246 ? 10.27581 -19.70487 16.49009 1.000 10.43720 263 ALA A N 1
ATOM 3580 C CA . ALA A 1 246 ? 10.35599 -20.82087 15.56191 1.000 10.72344 263 ALA A CA 1
ATOM 3581 C C . ALA A 1 246 ? 10.95513 -22.06075 16.23336 1.000 10.13004 263 ALA A C 1
ATOM 3582 O O . ALA A 1 246 ? 11.92625 -22.63345 15.73732 1.000 10.01912 263 ALA A O 1
ATOM 3589 N N . PRO A 1 247 ? 10.35586 -22.53851 17.32233 1.000 10.75858 264 PRO A N 1
ATOM 3590 C CA . PRO A 1 247 ? 10.88373 -23.72201 18.00530 1.000 10.10941 264 PRO A CA 1
ATOM 3591 C C . PRO A 1 247 ? 10.70765 -25.00409 17.20727 1.000 10.79359 264 PRO A C 1
ATOM 3592 O O . PRO A 1 247 ? 9.77170 -25.14696 16.42002 1.000 10.91312 264 PRO A O 1
ATOM 3603 N N . ILE A 1 248 ? 11.65095 -25.93486 17.40813 1.000 10.58747 265 ILE A N 1
ATOM 3604 C CA . ILE A 1 248 ? 11.57560 -27.25078 16.78931 1.000 10.24115 265 ILE A CA 1
ATOM 3605 C C . ILE A 1 248 ? 10.58593 -28.10956 17.55995 1.000 10.78839 265 ILE A C 1
ATOM 3606 O O . ILE A 1 248 ? 9.73475 -28.77224 16.96471 1.000 11.89698 265 ILE A O 1
ATOM 3622 N N . TYR A 1 249 ? 10.67515 -28.09818 18.89439 1.000 12.02418 266 TYR A N 1
ATOM 3623 C CA . TYR A 1 249 ? 9.77987 -28.82795 19.79103 1.000 11.80668 266 TYR A CA 1
ATOM 3624 C C . TYR A 1 249 ? 8.93238 -27.84288 20.58738 1.000 13.79005 266 TYR A C 1
ATOM 3625 O O . TYR A 1 249 ? 9.16454 -26.64125 20.55411 1.000 14.34361 266 TYR A O 1
ATOM 3643 N N . GLU A 1 250 ? 7.93714 -28.35400 21.30068 1.000 13.72896 267 GLU A N 1
ATOM 3644 C CA . GLU A 1 250 ? 7.03921 -27.52136 22.07696 1.000 13.17289 267 GLU A CA 1
ATOM 3645 C C . GLU A 1 250 ? 7.71233 -26.94368 23.31419 1.000 14.08452 267 GLU A C 1
ATOM 3646 O O . GLU A 1 250 ? 8.02050 -27.69861 24.25338 1.000 15.26685 267 GLU A O 1
ATOM 3658 N N . PRO A 1 251 ? 7.92070 -25.63156 23.39537 1.000 13.37279 268 PRO A N 1
ATOM 3659 C CA . PRO A 1 251 ? 8.33299 -25.05849 24.69264 1.000 14.98373 268 PRO A CA 1
ATOM 3660 C C . PRO A 1 251 ? 7.24919 -25.31233 25.74107 1.000 16.41168 268 PRO A C 1
ATOM 3661 O O . PRO A 1 251 ? 6.05773 -25.43302 25.43434 1.000 15.70340 268 PRO A O 1
ATOM 3672 N N . SER A 1 252 ? 7.66925 -25.39330 26.99631 1.000 16.86423 269 SER A N 1
ATOM 3673 C CA . SER A 1 252 ? 6.77324 -25.85536 28.04088 1.000 17.75365 269 SER A CA 1
ATOM 3674 C C . SER A 1 252 ? 5.48385 -25.03642 28.08278 1.000 17.64902 269 SER A C 1
ATOM 3675 O O . SER A 1 252 ? 5.51432 -23.80510 28.22445 1.000 16.63722 269 SER A O 1
ATOM 3683 N N . GLU A 1 253 ? 4.34682 -25.72385 27.95549 1.000 18.25109 270 GLU A N 1
ATOM 3684 C CA . GLU A 1 253 ? 3.01683 -25.12559 28.11071 1.000 18.27490 270 GLU A CA 1
ATOM 3685 C C . GLU A 1 253 ? 2.67857 -24.07320 27.05432 1.000 18.55964 270 GLU A C 1
ATOM 3686 O O . GLU A 1 253 ? 1.81253 -23.21545 27.28598 1.000 18.32489 270 GLU A O 1
ATOM 3698 N N . ARG A 1 254 ? 3.32497 -24.12443 25.89148 1.000 16.68104 271 ARG A N 1
ATOM 3699 C CA . ARG A 1 254 ? 2.96818 -23.30218 24.74413 1.000 15.41175 271 ARG A CA 1
ATOM 3700 C C . ARG A 1 254 ? 1.76269 -23.87933 23.98756 1.000 15.97881 271 ARG A C 1
ATOM 3701 O O . ARG A 1 254 ? 1.17163 -24.89936 24.37011 1.000 19.68412 271 ARG A O 1
ATOM 3722 N N . VAL A 1 255 ? 1.39902 -23.23774 22.87264 1.000 15.91073 272 VAL A N 1
ATOM 3723 C CA . VAL A 1 255 ? 0.21501 -23.67338 22.12255 1.000 15.49972 272 VAL A CA 1
ATOM 3724 C C . VAL A 1 255 ? 0.53515 -25.00409 21.44236 1.000 14.18964 272 VAL A C 1
ATOM 3725 O O . VAL A 1 255 ? 1.47686 -25.10411 20.64302 1.000 14.12415 272 VAL A O 1
ATOM 3738 N N . GLU A 1 256 ? -0.24795 -26.03045 21.76063 1.000 15.38375 273 GLU A N 1
ATOM 3739 C CA . GLU A 1 256 ? -0.02051 -27.33896 21.17609 1.000 15.15770 273 GLU A CA 1
ATOM 3740 C C . GLU A 1 256 ? -0.09719 -27.26209 19.65070 1.000 13.06002 273 GLU A C 1
ATOM 3741 O O . GLU A 1 256 ? -0.99548 -26.64225 19.08213 1.000 14.31177 273 GLU A O 1
ATOM 3753 N N . GLY A 1 257 ? 0.85483 -27.86949 18.98038 1.000 13.84157 274 GLY A N 1
ATOM 3754 C CA . GLY A 1 257 ? 0.91620 -27.90752 17.52939 1.000 13.68131 274 GLY A CA 1
ATOM 3755 C C . GLY A 1 257 ? 1.82950 -26.86974 16.89701 1.000 12.03710 274 GLY A C 1
ATOM 3756 O O . GLY A 1 257 ? 2.17597 -26.99598 15.70075 1.000 13.23849 274 GLY A O 1
ATOM 3760 N N . ASN A 1 258 ? 2.20846 -25.84509 17.64723 1.000 12.67017 275 ASN A N 1
ATOM 3761 C CA . ASN A 1 258 ? 2.88592 -24.68901 17.04508 1.000 13.36846 275 ASN A CA 1
ATOM 3762 C C . ASN A 1 258 ? 4.39922 -24.81527 17.18077 1.000 13.31486 275 ASN A C 1
ATOM 3763 O O . ASN A 1 258 ? 5.08221 -23.97685 17.74275 1.000 12.46661 275 ASN A O 1
ATOM 3774 N N . ASN A 1 259 ? 4.90299 -25.89387 16.58394 1.000 11.78507 276 ASN A N 1
ATOM 3775 C CA . ASN A 1 259 ? 6.32715 -26.18013 16.53365 1.000 11.13335 276 ASN A CA 1
ATOM 3776 C C . ASN A 1 259 ? 6.55449 -27.17282 15.39971 1.000 10.19316 276 ASN A C 1
ATOM 3777 O O . ASN A 1 259 ? 5.62131 -27.84739 14.94727 1.000 11.65091 276 ASN A O 1
ATOM 3788 N N . VAL A 1 260 ? 7.80020 -27.20879 14.92179 1.000 9.73825 277 VAL A N 1
ATOM 3789 C CA . VAL A 1 260 ? 8.12086 -28.00645 13.73481 1.000 9.82794 277 VAL A CA 1
ATOM 3790 C C . VAL A 1 260 ? 7.71717 -29.45501 13.92527 1.000 9.60907 277 VAL A C 1
ATOM 3791 O O . VAL A 1 260 ? 7.12133 -30.07286 13.02392 1.000 11.06001 277 VAL A O 1
ATOM 3804 N N . ASP A 1 261 ? 8.14516 -30.04772 15.05132 1.000 9.24168 278 ASP A N 1
ATOM 3805 C CA . ASP A 1 261 ? 7.98940 -31.48413 15.24602 1.000 11.68221 278 ASP A CA 1
ATOM 3806 C C . ASP A 1 261 ? 6.52264 -31.85923 15.27947 1.000 10.88732 278 ASP A C 1
ATOM 3807 O O . ASP A 1 261 ? 6.10966 -32.89284 14.72139 1.000 11.64843 278 ASP A O 1
ATOM 3816 N N . ALA A 1 262 ? 5.71602 -31.03474 15.93765 1.000 10.55003 279 ALA A N 1
ATOM 3817 C CA . ALA A 1 262 ? 4.29098 -31.33212 16.01655 1.000 11.43546 279 ALA A CA 1
ATOM 3818 C C . ALA A 1 262 ? 3.62744 -31.29204 14.64761 1.000 10.94181 279 ALA A C 1
ATOM 3819 O O . ALA A 1 262 ? 2.83803 -32.17942 14.29764 1.000 11.98555 279 ALA A O 1
ATOM 3826 N N . GLU A 1 263 ? 3.94405 -30.26059 13.85009 1.000 10.51545 280 GLU A N 1
ATOM 3827 C CA . GLU A 1 263 ? 3.32835 -30.13581 12.53681 1.000 10.15268 280 GLU A CA 1
ATOM 3828 C C . GLU A 1 263 ? 3.79949 -31.24319 11.60018 1.000 10.40656 280 GLU A C 1
ATOM 3829 O O . GLU A 1 263 ? 2.98508 -31.81650 10.86405 1.000 11.73558 280 GLU A O 1
ATOM 3841 N N . ALA A 1 264 ? 5.10405 -31.56306 11.59597 1.000 11.27033 281 ALA A N 1
ATOM 3842 C CA . ALA A 1 264 ? 5.56544 -32.68018 10.75417 1.000 11.38306 281 ALA A CA 1
ATOM 3843 C C . ALA A 1 264 ? 4.88562 -33.98930 11.18493 1.000 10.57722 281 ALA A C 1
ATOM 3844 O O . ALA A 1 264 ? 4.43252 -34.77976 10.34716 1.000 12.75333 281 ALA A O 1
ATOM 3851 N N . SER A 1 265 ? 4.84180 -34.25339 12.49689 1.000 10.63286 282 SER A N 1
ATOM 3852 C CA . SER A 1 265 ? 4.20168 -35.47257 12.96403 1.000 11.57433 282 SER A CA 1
ATOM 3853 C C . SER A 1 265 ? 2.72620 -35.52071 12.61297 1.000 11.89241 282 SER A C 1
ATOM 3854 O O . SER A 1 265 ? 2.19985 -36.61337 12.32655 1.000 12.92257 282 SER A O 1
ATOM 3862 N N . TYR A 1 266 ? 2.04764 -34.36550 12.59391 1.000 11.47517 283 TYR A N 1
ATOM 3863 C CA . TYR A 1 266 ? 0.64135 -34.35930 12.19872 1.000 11.61625 283 TYR A CA 1
ATOM 3864 C C . TYR A 1 266 ? 0.47491 -34.91675 10.77751 1.000 11.01418 283 TYR A C 1
ATOM 3865 O O . TYR A 1 266 ? -0.36266 -35.79531 10.52676 1.000 13.13407 283 TYR A O 1
ATOM 3883 N N . TRP A 1 267 ? 1.28699 -34.41880 9.83277 1.000 11.12813 284 TRP A N 1
ATOM 3884 C CA . TRP A 1 267 ? 1.19854 -34.88536 8.45145 1.000 11.66258 284 TRP A CA 1
ATOM 3885 C C . TRP A 1 267 ? 1.59170 -36.34797 8.33840 1.000 12.33069 284 TRP A C 1
ATOM 3886 O O . TRP A 1 267 ? 0.94676 -37.11332 7.60753 1.000 12.86149 284 TRP A O 1
ATOM 3907 N N . LEU A 1 268 ? 2.64258 -36.75938 9.05105 1.000 12.32826 285 LEU A N 1
ATOM 3908 C CA . LEU A 1 268 ? 3.02948 -38.16609 9.02668 1.000 12.51482 285 LEU A CA 1
ATOM 3909 C C . LEU A 1 268 ? 1.90831 -39.04846 9.55009 1.000 12.91805 285 LEU A C 1
ATOM 3910 O O . LEU A 1 268 ? 1.63355 -40.09429 8.96492 1.000 13.57205 285 LEU A O 1
ATOM 3926 N N . LYS A 1 269 ? 1.26039 -38.65144 10.65273 1.000 12.32177 286 LYS A N 1
ATOM 3927 C CA . LYS A 1 269 ? 0.23553 -39.48712 11.26107 1.000 14.43076 286 LYS A CA 1
ATOM 3928 C C . LYS A 1 269 ? -1.02357 -39.53978 10.41856 1.000 14.00342 286 LYS A C 1
ATOM 3929 O O . LYS A 1 269 ? -1.84662 -40.45139 10.60494 1.000 16.76003 286 LYS A O 1
ATOM 3948 N N . GLN A 1 270 ? -1.18921 -38.58197 9.49355 1.000 14.41763 287 GLN A N 1
ATOM 3949 C CA . GLN A 1 270 ? -2.28785 -38.67180 8.53946 1.000 14.62940 287 GLN A CA 1
ATOM 3950 C C . GLN A 1 270 ? -1.98059 -39.60777 7.38655 1.000 16.29450 287 GLN A C 1
ATOM 3951 O O . GLN A 1 270 ? -2.86674 -39.85301 6.55684 1.000 18.43196 287 GLN A O 1
ATOM 3965 N N . GLY A 1 271 ? -0.74331 -40.09103 7.27971 1.000 14.83973 288 GLY A N 1
ATOM 3966 C CA . GLY A 1 271 ? -0.34716 -41.01729 6.22157 1.000 16.48458 288 GLY A CA 1
ATOM 3967 C C . GLY A 1 271 ? 0.50179 -40.40227 5.11223 1.000 15.14130 288 GLY A C 1
ATOM 3968 O O . GLY A 1 271 ? 0.67066 -41.04268 4.05987 1.000 15.63086 288 GLY A O 1
ATOM 3972 N N . THR A 1 272 ? 0.96814 -39.16270 5.27432 1.000 14.31200 289 THR A N 1
ATOM 3973 C CA . THR A 1 272 ? 1.72550 -38.51890 4.21390 1.000 12.73427 289 THR A CA 1
ATOM 3974 C C . THR A 1 272 ? 3.10029 -39.16658 4.08858 1.000 14.03856 289 THR A C 1
ATOM 3975 O O . THR A 1 272 ? 3.76884 -39.38121 5.09974 1.000 14.20615 289 THR A O 1
ATOM 3986 N N . PRO A 1 273 ? 3.55565 -39.48923 2.87516 1.000 14.71498 290 PRO A N 1
ATOM 3987 C CA . PRO A 1 273 ? 4.93931 -39.95175 2.70619 1.000 14.35722 290 PRO A CA 1
ATOM 3988 C C . PRO A 1 273 ? 5.91082 -38.93196 3.28680 1.000 13.32190 290 PRO A C 1
ATOM 3989 O O . PRO A 1 273 ? 5.81637 -37.71884 3.03608 1.000 13.94268 290 PRO A O 1
ATOM 4000 N N . ALA A 1 274 ? 6.89288 -39.43262 4.03429 1.000 13.37078 291 ALA A N 1
ATOM 4001 C CA . ALA A 1 274 ? 7.86144 -38.55285 4.67899 1.000 13.30019 291 ALA A CA 1
ATOM 4002 C C . ALA A 1 274 ? 8.59894 -37.70026 3.65885 1.000 12.35973 291 ALA A C 1
ATOM 4003 O O . ALA A 1 274 ? 8.87396 -36.51594 3.91436 1.000 12.64191 291 ALA A O 1
ATOM 4010 N N . GLY A 1 275 ? 8.90278 -38.27174 2.48570 1.000 11.57288 292 GLY A N 1
ATOM 4011 C CA . GLY A 1 275 ? 9.63981 -37.55935 1.45329 1.000 12.87443 292 GLY A CA 1
ATOM 4012 C C . GLY A 1 275 ? 8.89021 -36.38586 0.85154 1.000 14.29560 292 GLY A C 1
ATOM 4013 O O . GLY A 1 275 ? 9.50187 -35.56610 0.16858 1.000 14.25707 292 GLY A O 1
ATOM 4017 N N . LYS A 1 276 ? 7.57606 -36.29961 1.06844 1.000 13.97205 293 LYS A N 1
ATOM 4018 C CA . LYS A 1 276 ? 6.81997 -35.16280 0.57114 1.000 12.96923 293 LYS A CA 1
ATOM 4019 C C . LYS A 1 276 ? 6.84799 -33.98071 1.51681 1.000 12.05438 293 LYS A C 1
ATOM 4020 O O . LYS A 1 276 ? 6.51481 -32.86841 1.08784 1.000 14.44487 293 LYS A O 1
ATOM 4039 N N . ILE A 1 277 ? 7.24684 -34.17367 2.77536 1.000 11.02296 294 ILE A N 1
ATOM 4040 C CA . ILE A 1 277 ? 7.18103 -33.11329 3.78634 1.000 10.45115 294 ILE A CA 1
ATOM 4041 C C . ILE A 1 277 ? 8.46373 -32.30590 3.76155 1.000 10.35835 294 ILE A C 1
ATOM 4042 O O . ILE A 1 277 ? 9.56728 -32.86374 3.84229 1.000 11.62792 294 ILE A O 1
ATOM 4058 N N . VAL A 1 278 ? 8.30427 -30.99784 3.65315 1.000 10.39740 295 VAL A N 1
ATOM 4059 C CA . VAL A 1 278 ? 9.38192 -30.02610 3.65121 1.000 9.36175 295 VAL A CA 1
ATOM 4060 C C . VAL A 1 278 ? 9.14576 -29.08046 4.83000 1.000 9.18571 295 VAL A C 1
ATOM 4061 O O . VAL A 1 278 ? 8.00936 -28.64212 5.07143 1.000 9.05533 295 VAL A O 1
ATOM 4074 N N . ILE A 1 279 ? 10.23441 -28.70156 5.50882 1.000 9.33280 296 ILE A N 1
ATOM 4075 C CA . ILE A 1 279 ? 10.16904 -27.85288 6.68843 1.000 8.45974 296 ILE A CA 1
ATOM 4076 C C . ILE A 1 279 ? 10.70234 -26.46292 6.39194 1.000 8.47583 296 ILE A C 1
ATOM 4077 O O . ILE A 1 279 ? 11.86216 -26.28927 6.00492 1.000 9.22435 296 ILE A O 1
ATOM 4093 N N . GLY A 1 280 ? 9.86535 -25.46547 6.63630 1.000 9.62388 297 GLY A N 1
ATOM 4094 C CA . GLY A 1 280 ? 10.26460 -24.08897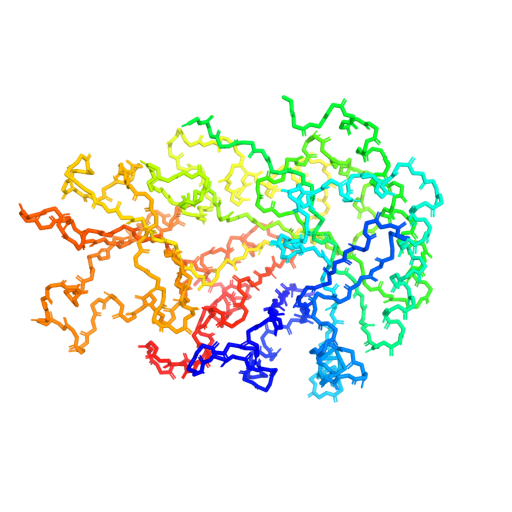 6.46026 1.000 9.08505 297 GLY A CA 1
ATOM 4095 C C . GLY A 1 280 ? 11.14637 -23.58207 7.57823 1.000 9.70845 297 GLY A C 1
ATOM 4096 O O . GLY A 1 280 ? 10.92625 -23.85512 8.75819 1.000 10.29146 297 GLY A O 1
ATOM 4100 N N . ILE A 1 281 ? 12.13661 -22.78712 7.17613 1.000 9.34242 298 ILE A N 1
ATOM 4101 C CA . ILE A 1 281 ? 13.10976 -22.18315 8.07389 1.000 9.58222 298 ILE A CA 1
ATOM 4102 C C . ILE A 1 281 ? 13.13633 -20.68674 7.81119 1.000 9.48579 298 ILE A C 1
ATOM 4103 O O . ILE A 1 281 ? 13.39923 -20.26783 6.68169 1.000 9.88257 298 ILE A O 1
ATOM 4119 N N . PRO A 1 282 ? 12.85545 -19.83738 8.80987 1.000 10.12478 299 PRO A N 1
ATOM 4120 C CA . PRO A 1 282 ? 12.96038 -18.38449 8.60905 1.000 9.58895 299 PRO A CA 1
ATOM 4121 C C . PRO A 1 282 ? 14.41427 -17.95420 8.67320 1.000 9.67706 299 PRO A C 1
ATOM 4122 O O . PRO A 1 282 ? 15.23015 -18.61872 9.32309 1.000 11.11008 299 PRO A O 1
ATOM 4133 N N . THR A 1 283 ? 14.73032 -16.82243 8.01222 1.000 11.09596 300 THR A N 1
ATOM 4134 C CA . THR A 1 283 ? 16.08143 -16.27798 8.05648 1.000 11.59766 300 THR A CA 1
ATOM 4135 C C . THR A 1 283 ? 16.15600 -15.01417 8.87135 1.000 10.66561 300 THR A C 1
ATOM 4136 O O . THR A 1 283 ? 17.20361 -14.38589 8.91901 1.000 12.60528 300 THR A O 1
ATOM 4147 N N . TYR A 1 284 ? 15.06310 -14.63625 9.52014 1.000 11.87333 301 TYR A N 1
ATOM 4148 C CA . TYR A 1 284 ? 14.89710 -13.34598 10.15160 1.000 12.87216 301 TYR A CA 1
ATOM 4149 C C . TYR A 1 284 ? 14.58164 -13.45666 11.63284 1.000 13.37504 301 TYR A C 1
ATOM 4150 O O . TYR A 1 284 ? 14.39178 -14.54410 12.19194 1.000 13.49400 301 TYR A O 1
ATOM 4168 N N . GLY A 1 285 ? 14.55518 -12.29265 12.28920 1.000 13.52835 302 GLY A N 1
ATOM 4169 C CA . GLY A 1 285 ? 14.15233 -12.21155 13.67380 1.000 15.54993 302 GLY A CA 1
ATOM 4170 C C . GLY A 1 285 ? 13.01657 -11.22183 13.85565 1.000 14.02515 302 GLY A C 1
ATOM 4171 O O . GLY A 1 285 ? 12.80563 -10.31856 13.04501 1.000 14.37267 302 GLY A O 1
ATOM 4175 N N . ARG A 1 286 ? 12.29626 -11.39612 14.94999 1.000 15.14269 303 ARG A N 1
ATOM 4176 C CA A ARG A 1 286 ? 11.25849 -10.46102 15.36298 0.504 14.41782 303 ARG A CA 1
ATOM 4177 C CA B ARG A 1 286 ? 11.24369 -10.48085 15.37148 0.496 14.33838 303 ARG A CA 1
ATOM 4178 C C . ARG A 1 286 ? 11.58483 -9.94099 16.75094 1.000 14.74556 303 ARG A C 1
ATOM 4179 O O . ARG A 1 286 ? 12.03078 -10.69631 17.63033 1.000 16.00683 303 ARG A O 1
ATOM 4220 N N . GLY A 1 287 ? 11.36705 -8.65087 16.94550 1.000 16.76523 304 GLY A N 1
ATOM 4221 C CA . GLY A 1 287 ? 11.68525 -7.99946 18.20417 1.000 18.32622 304 GLY A CA 1
ATOM 4222 C C . GLY A 1 287 ? 10.48448 -7.31670 18.82968 1.000 19.64416 304 GLY A C 1
ATOM 4223 O O . GLY A 1 287 ? 9.63821 -6.74105 18.12121 1.000 20.90027 304 GLY A O 1
ATOM 4227 N N . TRP A 1 288 ? 10.43798 -7.35983 20.16518 1.000 18.97059 305 TRP A N 1
ATOM 4228 C CA . TRP A 1 288 ? 9.39892 -6.73549 20.96757 1.000 20.07464 305 TRP A CA 1
ATOM 4229 C C . TRP A 1 288 ? 10.03306 -5.63596 21.80294 1.000 21.08939 305 TRP A C 1
ATOM 4230 O O . TRP A 1 288 ? 11.17315 -5.79160 22.26255 1.000 21.59989 305 TRP A O 1
ATOM 4251 N N . LYS A 1 289 ? 9.28225 -4.55257 22.02782 1.000 22.22407 306 LYS A N 1
ATOM 4252 C CA . LYS A 1 289 ? 9.70365 -3.52822 22.97225 1.000 23.72267 306 LYS A CA 1
ATOM 4253 C C . LYS A 1 289 ? 9.50566 -4.03318 24.39887 1.000 24.99677 306 LYS A C 1
ATOM 4254 O O . LYS A 1 289 ? 8.44245 -4.54918 24.75091 1.000 26.06185 306 LYS A O 1
ATOM 4273 N N . LEU A 1 290 ? 10.50937 -3.84308 25.24623 1.000 27.87078 307 LEU A N 1
ATOM 4274 C CA . LEU A 1 290 ? 10.40807 -4.21708 26.64820 1.000 26.40926 307 LEU A CA 1
ATOM 4275 C C . LEU A 1 290 ? 10.17002 -2.97367 27.48969 1.000 29.80845 307 LEU A C 1
ATOM 4276 O O . LEU A 1 290 ? 10.54632 -1.87309 27.09863 1.000 33.04762 307 LEU A O 1
ATOM 4292 N N . VAL A 1 291 ? 9.49949 -3.17244 28.62201 1.000 27.88929 308 VAL A N 1
ATOM 4293 C CA . VAL A 1 291 ? 9.12543 -2.10323 29.55270 1.000 29.57599 308 VAL A CA 1
ATOM 4294 C C . VAL A 1 291 ? 9.43455 -2.58479 30.96004 1.000 29.96764 308 VAL A C 1
ATOM 4295 O O . VAL A 1 291 ? 10.10266 -3.60704 31.14273 1.000 31.76417 308 VAL A O 1
ATOM 4308 N N . GLU A 1 292 ? 8.97521 -1.84247 31.98122 1.000 32.96117 309 GLU A N 1
ATOM 4309 C CA . GLU A 1 292 ? 9.29541 -2.25083 33.34058 1.000 35.17113 309 GLU A CA 1
ATOM 4310 C C . GLU A 1 292 ? 8.67745 -3.59430 33.68271 1.000 35.15985 309 GLU A C 1
ATOM 4311 O O . GLU A 1 292 ? 9.33207 -4.44420 34.30067 1.000 35.51661 309 GLU A O 1
ATOM 4323 N N . LYS A 1 293 ? 7.41058 -3.80205 33.31567 1.000 36.41041 310 LYS A N 1
ATOM 4324 C CA . LYS A 1 293 ? 6.76128 -5.06211 33.65702 1.000 35.36690 310 LYS A CA 1
ATOM 4325 C C . LYS A 1 293 ? 7.38568 -6.25610 32.94765 1.000 32.10638 310 LYS A C 1
ATOM 4326 O O . LYS A 1 293 ? 7.02503 -7.39142 33.26302 1.000 34.68894 310 LYS A O 1
ATOM 4345 N N . SER A 1 294 ? 8.32351 -6.03495 32.02237 1.000 28.95666 311 SER A N 1
ATOM 4346 C CA . SER A 1 294 ? 9.04279 -7.14503 31.40266 1.000 28.49355 311 SER A CA 1
ATOM 4347 C C . SER A 1 294 ? 9.98243 -7.84422 32.37147 1.000 28.38771 311 SER A C 1
ATOM 4348 O O . SER A 1 294 ? 10.32691 -9.00464 32.13805 1.000 29.98009 311 SER A O 1
ATOM 4356 N N . GLY A 1 295 ? 10.39266 -7.18850 33.47061 1.000 27.42949 312 GLY A N 1
ATOM 4357 C CA . GLY A 1 295 ? 11.35525 -7.82524 34.34373 1.000 26.90766 312 GLY A CA 1
ATOM 4358 C C . GLY A 1 295 ? 12.76563 -7.59991 33.82388 1.000 30.03732 312 GLY A C 1
ATOM 4359 O O . GLY A 1 295 ? 13.00080 -6.82685 32.89001 1.000 32.47687 312 GLY A O 1
ATOM 4363 N N . ILE A 1 296 ? 13.71595 -8.30654 34.43676 1.000 32.63053 313 ILE A N 1
ATOM 4364 C CA . ILE A 1 296 ? 15.12823 -8.02708 34.18961 1.000 33.23697 313 ILE A CA 1
AT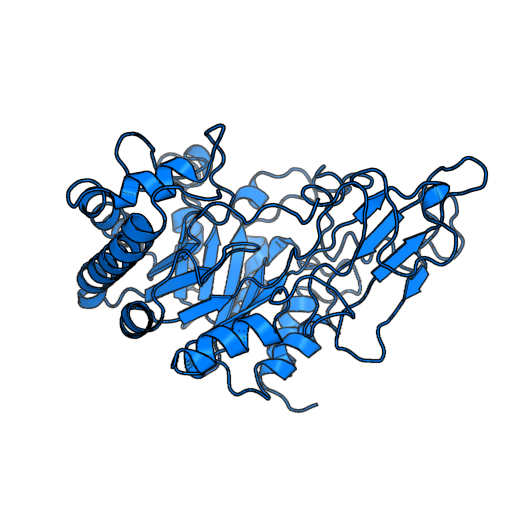OM 4365 C C . ILE A 1 296 ? 15.92364 -9.28195 33.86283 1.000 34.27560 313 ILE A C 1
ATOM 4366 O O . ILE A 1 296 ? 17.16134 -9.23600 33.81760 1.000 33.62640 313 ILE A O 1
ATOM 4382 N N . THR A 1 297 ? 15.23268 -10.40156 33.62794 1.000 31.54412 314 THR A N 1
ATOM 4383 C CA . THR A 1 297 ? 15.92146 -11.65276 33.33767 1.000 29.90926 314 THR A CA 1
ATOM 4384 C C . THR A 1 297 ? 15.96475 -11.95868 31.85469 1.000 27.67656 314 THR A C 1
ATOM 4385 O O . THR A 1 297 ? 16.88069 -12.65287 31.40097 1.000 28.91785 314 THR A O 1
ATOM 4396 N N . GLY A 1 298 ? 14.99784 -11.45992 31.09603 1.000 26.31616 315 GLY A N 1
ATOM 4397 C CA . GLY A 1 298 ? 14.91263 -11.78010 29.68747 1.000 24.99154 315 GLY A CA 1
ATOM 4398 C C . GLY A 1 298 ? 14.33234 -13.13479 29.36780 1.000 25.04524 315 GLY A C 1
ATOM 4399 O O . GLY A 1 298 ? 14.27824 -13.50338 28.19033 1.000 24.91708 315 GLY A O 1
ATOM 4403 N N . VAL A 1 299 ? 13.86343 -13.87572 30.35350 1.000 24.78627 316 VAL A N 1
ATOM 4404 C CA . VAL A 1 299 ? 13.41096 -15.24882 30.12258 1.000 25.14804 316 VAL A CA 1
ATOM 4405 C C . VAL A 1 299 ? 11.99198 -15.21648 29.55814 1.000 23.71666 316 VAL A C 1
ATOM 4406 O O . VAL A 1 299 ? 11.12100 -14.53088 30.13025 1.000 23.84832 316 VAL A O 1
ATOM 4419 N N . PRO A 1 300 ? 11.70499 -15.95815 28.48413 1.000 22.10308 317 PRO A N 1
ATOM 4420 C CA . PRO A 1 300 ? 10.35247 -15.93583 27.90982 1.000 20.24954 317 PRO A CA 1
ATOM 4421 C C . PRO A 1 300 ? 9.42964 -16.90196 28.63005 1.000 19.33965 317 PRO A C 1
ATOM 4422 O O . PRO A 1 300 ? 9.87966 -17.80584 29.35305 1.000 21.14497 317 PRO A O 1
ATOM 4433 N N . PRO A 1 301 ? 8.12091 -16.75751 28.44464 1.000 19.12369 318 PRO A N 1
ATOM 4434 C CA . PRO A 1 301 ? 7.43843 -15.67501 27.71980 1.000 18.09539 318 PRO A CA 1
ATOM 4435 C C . PRO A 1 301 ? 7.60490 -14.39875 28.53671 1.000 19.56518 318 PRO A C 1
ATOM 4436 O O . PRO A 1 301 ? 7.58134 -14.44049 29.78577 1.000 21.83410 318 PRO A O 1
ATOM 4447 N N . ILE A 1 302 ? 7.76813 -13.25797 27.87615 1.000 19.78644 319 ILE A N 1
ATOM 4448 C CA . ILE A 1 302 ? 8.19959 -12.01588 28.52709 1.000 19.92021 319 ILE A CA 1
ATOM 4449 C C . ILE A 1 302 ? 7.22699 -10.90744 28.17510 1.000 19.92835 319 ILE A C 1
ATOM 4450 O O . ILE A 1 302 ? 6.90189 -10.73103 26.99993 1.000 19.96693 319 ILE A O 1
ATOM 4466 N N . PRO A 1 303 ? 6.68811 -10.16057 29.15623 1.000 23.09601 320 PRO A N 1
ATOM 4467 C CA . PRO A 1 303 ? 5.79152 -9.04015 28.82413 1.000 25.24488 320 PRO A CA 1
ATOM 4468 C C . PRO A 1 303 ? 6.47877 -7.99384 27.97242 1.000 25.11535 320 PRO A C 1
ATOM 4469 O O . PRO A 1 303 ? 7.67746 -7.72589 28.10536 1.000 24.18966 320 PRO A O 1
ATOM 4480 N N . ALA A 1 304 ? 5.70037 -7.40141 27.08753 1.000 20.87326 321 ALA A N 1
ATOM 4481 C CA . ALA A 1 304 ? 6.22068 -6.48944 26.09060 1.000 25.32763 321 ALA A CA 1
ATOM 4482 C C . ALA A 1 304 ? 5.15270 -5.46037 25.77321 1.000 26.32408 321 ALA A C 1
ATOM 4483 O O . ALA A 1 304 ? 4.02508 -5.53319 26.27048 1.000 25.88644 321 ALA A O 1
ATOM 4490 N N . ASP A 1 305 ? 5.50092 -4.51374 24.89294 1.000 28.16694 322 ASP A N 1
ATOM 4491 C CA . ASP A 1 305 ? 4.58258 -3.47238 24.47564 1.000 29.58631 322 ASP A CA 1
ATOM 4492 C C . ASP A 1 305 ? 4.77055 -3.19429 22.98906 1.000 28.03959 322 ASP A C 1
ATOM 4493 O O . ASP A 1 305 ? 5.24057 -2.13901 22.56824 1.000 31.09497 322 ASP A O 1
ATOM 4502 N N . GLY A 1 306 ? 4.39872 -4.16197 22.17060 1.000 26.41165 323 GLY A N 1
ATOM 4503 C CA . GLY A 1 306 ? 4.44196 -4.01763 20.74019 1.000 25.18095 323 GLY A CA 1
ATOM 4504 C C . GLY A 1 306 ? 5.82278 -4.27442 20.17860 1.000 23.28928 323 GLY A C 1
ATOM 4505 O O . GLY A 1 306 ? 6.74218 -4.70746 20.88403 1.000 25.05670 323 GLY A O 1
ATOM 4509 N N . PRO A 1 307 ? 5.98198 -4.00901 18.88676 1.000 25.62757 324 PRO A N 1
ATOM 4510 C CA . PRO A 1 307 ? 7.25870 -4.27968 18.22275 1.000 25.53671 324 PRO A CA 1
ATOM 4511 C C . PRO A 1 307 ? 8.33675 -3.29374 18.61693 1.000 25.80297 324 PRO A C 1
ATOM 4512 O O . PRO A 1 307 ? 8.07117 -2.16654 19.03905 1.000 27.73535 324 PRO A O 1
ATOM 4523 N N . SER A 1 308 ? 9.57996 -3.72316 18.41976 1.000 25.78790 325 SER A N 1
ATOM 4524 C CA . SER A 1 308 ? 10.73290 -2.85569 18.62382 1.000 25.42614 325 SER A CA 1
ATOM 4525 C C . SER A 1 308 ? 11.01144 -1.98167 17.38780 1.000 26.23480 325 SER A C 1
ATOM 4526 O O . SER A 1 308 ? 10.25865 -1.97005 16.40914 1.000 25.10434 325 SER A O 1
ATOM 4534 N N . ILE A 1 309 ? 12.12290 -1.24811 17.42180 1.000 29.58398 326 ILE A N 1
ATOM 4535 C CA . ILE A 1 309 ? 12.47852 -0.26645 16.40029 1.000 33.23164 326 ILE A CA 1
ATOM 4536 C C . ILE A 1 309 ? 12.53867 -0.90334 15.02115 1.000 33.65752 326 ILE A C 1
ATOM 4537 O O . ILE A 1 309 ? 12.91136 -2.07835 14.89932 1.000 34.50513 326 ILE A O 1
ATOM 4553 N N . PRO A 1 310 ? 12.16543 -0.19206 13.95711 1.000 35.12718 327 PRO A N 1
ATOM 4554 C CA . PRO A 1 310 ? 12.19681 -0.80804 12.62546 1.000 37.74940 327 PRO A CA 1
ATOM 4555 C C . PRO A 1 310 ? 13.61174 -1.09170 12.14812 1.000 40.30485 327 PRO A C 1
ATOM 4556 O O . PRO A 1 310 ? 14.56814 -0.39448 12.49128 1.000 40.00526 327 PRO A O 1
ATOM 4567 N N . GLY A 1 311 ? 13.73641 -2.14303 11.34157 1.000 42.63986 328 GLY A N 1
ATOM 4568 C CA . GLY A 1 311 ? 15.00785 -2.48473 10.74698 1.000 43.34565 328 GLY A CA 1
ATOM 4569 C C . GLY A 1 311 ? 15.61624 -1.28822 10.04390 1.000 43.38275 328 GLY A C 1
ATOM 4570 O O . GLY A 1 311 ? 14.93131 -0.54313 9.33320 1.000 43.51046 328 GLY A O 1
ATOM 4574 N N . PRO A 1 312 ? 16.92360 -1.07859 10.22716 1.000 43.60271 329 PRO A N 1
ATOM 4575 C CA . PRO A 1 312 ? 17.55733 0.10095 9.60733 1.000 44.22842 329 PRO A CA 1
ATOM 4576 C C . PRO A 1 312 ? 17.45440 0.15412 8.08893 1.000 44.06764 329 PRO A C 1
ATOM 4577 O O . PRO A 1 312 ? 17.49283 1.25422 7.52048 1.000 44.58231 329 PRO A O 1
ATOM 4588 N N . HIS A 1 313 ? 17.33290 -0.99096 7.40858 1.000 42.57240 330 HIS A N 1
ATOM 4589 C CA . HIS A 1 313 ? 17.34658 -1.02348 5.94840 1.000 40.78371 330 HIS A CA 1
ATOM 4590 C C . HIS A 1 313 ? 15.98070 -1.24772 5.31611 1.000 38.83050 330 HIS A C 1
ATOM 4591 O O . HIS A 1 313 ? 15.83236 -1.01823 4.10559 1.000 38.05579 330 HIS A O 1
ATOM 4605 N N . SER A 1 314 ? 14.98409 -1.66674 6.09655 1.000 36.27116 331 SER A N 1
ATOM 4606 C CA . SER A 1 314 ? 13.64728 -1.93190 5.58987 1.000 34.89820 331 SER A CA 1
ATOM 4607 C C . SER A 1 314 ? 12.59663 -0.95245 6.08651 1.000 34.09559 331 SER A C 1
ATOM 4608 O O . SER A 1 314 ? 11.64242 -0.68016 5.35980 1.000 34.08188 331 SER A O 1
ATOM 4616 N N . GLY A 1 315 ? 12.73856 -0.43207 7.30191 1.000 34.01764 332 GLY A N 1
ATOM 4617 C CA . GLY A 1 315 ? 11.69799 0.37222 7.89494 1.000 33.27921 332 GLY A CA 1
ATOM 4618 C C . GLY A 1 315 ? 10.54452 -0.40683 8.47794 1.000 31.41933 332 GLY A C 1
ATOM 4619 O O . GLY A 1 315 ? 9.52783 0.20083 8.83721 1.000 32.45227 332 GLY A O 1
ATOM 4623 N N . ILE A 1 316 ? 10.65800 -1.72708 8.57495 1.000 29.52382 333 ILE A N 1
ATOM 4624 C CA . ILE A 1 316 ? 9.58159 -2.56881 9.09080 1.000 29.03495 333 ILE A CA 1
ATOM 4625 C C . ILE A 1 316 ? 9.75373 -2.71119 10.59848 1.000 28.49585 333 ILE A C 1
ATOM 4626 O O . ILE A 1 316 ? 10.80833 -3.15634 11.07069 1.000 27.19688 333 ILE A O 1
ATOM 4642 N N . ASN A 1 317 ? 8.70413 -2.37271 11.35285 1.000 29.30609 334 ASN A N 1
ATOM 4643 C CA . ASN A 1 317 ? 8.79306 -2.38134 12.80753 1.000 27.44689 334 ASN A CA 1
ATOM 4644 C C . ASN A 1 317 ? 9.06105 -3.79059 13.33312 1.000 25.19191 334 ASN A C 1
ATOM 4645 O O . ASN A 1 317 ? 8.40949 -4.75561 12.92356 1.000 26.42190 334 ASN A O 1
ATOM 4656 N N . GLY A 1 318 ? 10.03581 -3.90922 14.23618 1.000 23.71825 335 GLY A N 1
ATOM 4657 C CA . GLY A 1 318 ? 10.29289 -5.16617 14.92828 1.000 21.30718 335 GLY A CA 1
ATOM 4658 C C . GLY A 1 318 ? 10.62305 -6.34373 14.04345 1.000 20.13796 335 GLY A C 1
ATOM 4659 O O . GLY A 1 318 ? 10.44253 -7.49312 14.46829 1.000 19.75682 335 GLY A O 1
ATOM 4663 N N . PHE A 1 319 ? 11.14079 -6.10269 12.83897 1.000 18.98320 336 PHE A N 1
ATOM 4664 C CA . PHE A 1 319 ? 11.46369 -7.16316 11.90037 1.000 17.05717 336 PHE A CA 1
ATOM 4665 C C . PHE A 1 319 ? 12.87900 -6.92931 11.40610 1.000 17.45083 336 PHE A C 1
ATOM 4666 O O . PHE A 1 319 ? 13.21417 -5.82180 10.98823 1.000 18.67451 336 PHE A O 1
ATOM 4683 N N . TYR A 1 320 ? 13.71558 -7.95805 11.46704 1.000 15.40499 337 TYR A N 1
ATOM 4684 C CA . TYR A 1 320 ? 15.13846 -7.82078 11.19471 1.000 17.19586 337 TYR A CA 1
ATOM 4685 C C . TYR A 1 320 ? 15.63358 -8.95890 10.34258 1.000 15.74427 337 TYR A C 1
ATOM 4686 O O . TYR A 1 320 ? 15.41301 -10.11977 10.69467 1.000 15.67743 337 TYR A O 1
ATOM 4704 N N . SER A 1 321 ? 16.36548 -8.62858 9.27971 1.000 16.15657 338 SER A N 1
ATOM 4705 C CA . SER A 1 321 ? 17.08928 -9.64744 8.55120 1.000 15.12252 338 SER A CA 1
ATOM 4706 C C . SER A 1 321 ? 18.21227 -10.19449 9.43597 1.000 13.68065 338 SER A C 1
ATOM 4707 O O . SER A 1 321 ? 18.56469 -9.60980 10.45478 1.000 14.79341 338 SER A O 1
ATOM 4715 N N . TRP A 1 322 ? 18.82290 -11.30879 9.02349 1.000 14.87202 339 TRP A N 1
ATOM 4716 C CA . TRP A 1 322 ? 19.95218 -11.84152 9.80300 1.000 14.92730 339 TRP A CA 1
ATOM 4717 C C . TRP A 1 322 ? 21.08907 -10.81645 9.92185 1.000 16.40603 339 TRP A C 1
ATOM 4718 O O . TRP A 1 322 ? 21.69849 -10.66834 10.98789 1.000 17.28343 339 TRP A O 1
ATOM 4739 N N . ALA A 1 323 ? 21.37684 -10.07307 8.85207 1.000 17.87928 340 ALA A N 1
ATOM 4740 C CA . ALA A 1 323 ? 22.43355 -9.06203 8.94416 1.000 18.57898 340 ALA A CA 1
ATOM 4741 C C . ALA A 1 323 ? 22.08354 -8.01455 9.99275 1.000 18.49481 340 ALA A C 1
ATOM 4742 O O . ALA A 1 323 ? 22.95211 -7.55416 10.73333 1.000 20.42881 340 ALA A O 1
ATOM 4749 N N . GLU A 1 324 ? 20.80382 -7.61715 10.06738 1.000 17.11725 341 GLU A N 1
ATOM 4750 C CA . GLU A 1 324 ? 20.36905 -6.60833 11.03895 1.000 18.43410 341 GLU A CA 1
ATOM 4751 C C . GLU A 1 324 ? 20.41273 -7.15374 12.46356 1.000 18.05965 341 GLU A C 1
ATOM 4752 O O . GLU A 1 324 ? 20.76921 -6.43383 13.40018 1.000 19.53480 341 GLU A O 1
ATOM 4764 N N . VAL A 1 325 ? 20.04461 -8.41647 12.65429 1.000 17.63358 342 VAL A N 1
ATOM 4765 C CA . VAL A 1 325 ? 20.15721 -9.03259 13.97688 1.000 17.84215 342 VAL A CA 1
ATOM 4766 C C . VAL A 1 325 ? 21.61033 -9.09677 14.39802 1.000 18.21801 342 VAL A C 1
ATOM 4767 O O . VAL A 1 325 ? 21.99023 -8.66024 15.49638 1.000 20.01897 342 VAL A O 1
ATOM 4780 N N . CYS A 1 326 ? 22.44894 -9.63173 13.51962 1.000 18.69640 343 CYS A N 1
ATOM 4781 C CA A CYS A 1 326 ? 23.83971 -9.83233 13.89466 0.368 20.24198 343 CYS A CA 1
ATOM 4782 C CA B CYS A 1 326 ? 23.84657 -9.82527 13.86236 0.632 20.55605 343 CYS A CA 1
ATOM 4783 C C . CYS A 1 326 ? 24.53934 -8.51345 14.21152 1.000 21.16136 343 CYS A C 1
ATOM 4784 O O . CYS A 1 326 ? 25.43135 -8.48487 15.06666 1.000 22.88774 343 CYS A O 1
ATOM 4797 N N . ALA A 1 327 ? 24.13899 -7.41073 13.56362 1.000 21.56347 344 ALA A N 1
ATOM 4798 C CA . ALA A 1 327 ? 24.71147 -6.10868 13.88065 1.000 23.24119 344 ALA A CA 1
ATOM 4799 C C . ALA A 1 327 ? 24.36657 -5.65336 15.28626 1.000 24.05942 344 ALA A C 1
ATOM 4800 O O . ALA A 1 327 ? 25.09060 -4.81605 15.84685 1.000 25.74210 344 ALA A O 1
ATOM 4807 N N . LYS A 1 328 ? 23.28239 -6.18293 15.86663 1.000 25.42274 345 LYS A N 1
ATOM 4808 C CA . LYS A 1 328 ? 22.90378 -5.83919 17.23102 1.000 25.54420 345 LYS A CA 1
ATOM 4809 C C . LYS A 1 328 ? 23.56306 -6.73087 18.26798 1.000 28.08337 345 LYS A C 1
ATOM 4810 O O . LYS A 1 328 ? 23.56852 -6.37968 19.45249 1.000 28.02596 345 LYS A O 1
ATOM 4829 N N . LEU A 1 329 ? 24.10727 -7.87696 17.85553 1.000 29.45955 346 LEU A N 1
ATOM 4830 C CA . LEU A 1 329 ? 24.77262 -8.78096 18.77812 1.000 28.04117 346 LEU A CA 1
ATOM 4831 C C . LEU A 1 329 ? 26.19837 -8.30907 19.03219 1.000 30.82105 346 LEU A C 1
ATOM 4832 O O . LEU A 1 329 ? 26.71621 -7.46655 18.30630 1.000 33.35510 346 LEU A O 1
ATOM 4848 N N . PRO A 1 330 ? 26.84893 -8.82853 20.07164 1.000 32.18386 347 PRO A N 1
ATOM 4849 C CA . PRO A 1 330 ? 28.21022 -8.36402 20.39723 1.000 37.36088 347 PRO A CA 1
ATOM 4850 C C . PRO A 1 330 ? 29.15756 -8.54961 19.22072 1.000 44.22540 347 PRO A C 1
ATOM 4851 O O . PRO A 1 330 ? 29.34275 -9.66232 18.72021 1.000 45.43353 347 PRO A O 1
ATOM 4862 N N . ASN A 1 331 ? 29.74716 -7.44499 18.77476 1.000 49.28360 348 ASN A N 1
ATOM 4863 C CA . ASN A 1 331 ? 30.70765 -7.42553 17.68173 1.000 54.78377 348 ASN A CA 1
ATOM 4864 C C . ASN A 1 331 ? 31.76873 -6.38190 17.99656 1.000 60.38755 348 ASN A C 1
ATOM 4865 O O . ASN A 1 331 ? 31.56195 -5.51921 18.85810 1.000 59.57738 348 ASN A O 1
ATOM 4876 N N . PRO A 1 332 ? 32.92350 -6.44174 17.32737 1.000 66.35280 349 PRO A N 1
ATOM 4877 C CA . PRO A 1 332 ? 33.97409 -5.44886 17.62020 1.000 63.36224 349 PRO A CA 1
ATOM 4878 C C . PRO A 1 332 ? 33.52462 -4.00499 17.47446 1.000 69.41318 349 PRO A C 1
ATOM 4879 O O . PRO A 1 332 ? 34.02359 -3.13990 18.20357 1.000 69.53904 349 PRO A O 1
ATOM 4890 N N . GLY A 1 333 ? 32.59912 -3.71362 16.56045 1.000 74.97444 350 GLY A N 1
ATOM 4891 C CA . GLY A 1 333 ? 32.17763 -2.33568 16.37039 1.000 47.27039 350 GLY A CA 1
ATOM 4892 C C . GLY A 1 333 ? 31.48891 -1.75070 17.58788 1.000 78.17768 350 GLY A C 1
ATOM 4893 O O . GLY A 1 333 ? 31.66760 -0.57163 17.90645 1.000 114.67288 350 GLY A O 1
ATOM 4897 N N . ASN A 1 334 ? 30.70466 -2.56894 18.29403 1.000 95.63986 351 ASN A N 1
ATOM 4898 C CA . ASN A 1 334 ? 29.85730 -2.09542 19.38387 1.000 82.45797 351 ASN A CA 1
ATOM 4899 C C . ASN A 1 334 ? 30.25717 -2.67218 20.73986 1.000 67.77161 351 ASN A C 1
ATOM 4900 O O . ASN A 1 334 ? 29.45475 -2.64143 21.67756 1.000 83.03984 351 ASN A O 1
ATOM 4911 N N . ALA A 1 335 ? 31.47933 -3.19030 20.87216 1.000 90.65406 352 ALA A N 1
ATOM 4912 C CA . ALA A 1 335 ? 31.83838 -3.92555 22.08198 1.000 77.05484 352 ALA A CA 1
ATOM 4913 C C . ALA A 1 335 ? 31.61002 -3.08701 23.33678 1.000 74.82775 352 ALA A C 1
ATOM 4914 O O . ALA A 1 335 ? 31.04337 -3.57224 24.32417 1.000 77.98078 352 ALA A O 1
ATOM 4921 N N . ASN A 1 336 ? 32.04144 -1.82365 23.32076 1.000 73.60622 353 ASN A N 1
ATOM 4922 C CA . ASN A 1 336 ? 31.84703 -0.93222 24.45940 1.000 95.21404 353 ASN A CA 1
ATOM 4923 C C . ASN A 1 336 ? 30.88474 0.21284 24.14895 1.000 77.99300 353 ASN A C 1
ATOM 4924 O O . ASN A 1 336 ? 30.90560 1.24003 24.83443 1.000 80.78252 353 ASN A O 1
ATOM 4935 N N . LEU A 1 337 ? 30.04165 0.05919 23.13170 1.000 103.29079 354 LEU A N 1
ATOM 4936 C CA . LEU A 1 337 ? 29.02088 1.05959 22.86133 1.000 84.14076 354 LEU A CA 1
ATOM 4937 C C . LEU A 1 337 ? 27.91300 0.97663 23.90876 1.000 62.97743 354 LEU A C 1
ATOM 4938 O O . LEU A 1 337 ? 27.77751 -0.00668 24.64266 1.000 83.95527 354 LEU A O 1
ATOM 4954 N N . GLN A 1 338 ? 27.10794 2.03137 23.96434 1.000 72.70239 355 GLN A N 1
ATOM 4955 C CA A GLN A 1 338 ? 26.08662 2.18690 24.98394 0.490 64.43914 355 GLN A CA 1
ATOM 4956 C CA B GLN A 1 338 ? 26.07407 2.16507 24.98295 0.510 65.79212 355 GLN A CA 1
ATOM 4957 C C . GLN A 1 338 ? 24.82536 2.76207 24.34825 1.000 75.18665 355 GLN A C 1
ATOM 4958 O O . GLN A 1 338 ? 24.83293 3.21874 23.20028 1.000 41.93360 355 GLN A O 1
ATOM 4985 N N . GLY A 1 339 ? 23.72985 2.71174 25.10235 1.000 90.96683 356 GLY A N 1
ATOM 4986 C CA . GLY A 1 339 ? 22.47709 3.29550 24.67526 1.000 75.21062 356 GLY A CA 1
ATOM 4987 C C . GLY A 1 339 ? 21.71974 2.42181 23.70445 1.000 63.63563 356 GLY A C 1
ATOM 4988 O O . GLY A 1 339 ? 21.63508 1.20678 23.89217 1.000 56.07192 356 GLY A O 1
ATOM 4992 N N . ALA A 1 340 ? 21.15377 3.03731 22.66302 1.000 101.43673 357 ALA A N 1
ATOM 4993 C CA . ALA A 1 340 ? 20.51984 2.26792 21.60062 1.000 61.63854 357 ALA A CA 1
ATOM 4994 C C . ALA A 1 340 ? 21.51263 1.34820 20.90057 1.000 80.57788 357 ALA A C 1
ATOM 4995 O O . ALA A 1 340 ? 21.09545 0.38719 20.24408 1.000 76.78888 357 ALA A O 1
ATOM 5002 N N . ASP A 1 341 ? 22.81399 1.61519 21.03548 1.000 78.81263 358 ASP A N 1
ATOM 5003 C CA . ASP A 1 341 ? 23.84619 0.82934 20.37863 1.000 77.86800 358 ASP A CA 1
ATOM 5004 C C . ASP A 1 341 ? 24.46168 -0.24040 21.27191 1.000 67.51976 358 ASP A C 1
ATOM 5005 O O . ASP A 1 341 ? 25.21511 -1.08042 20.76738 1.000 67.47331 358 ASP A O 1
ATOM 5014 N N . GLN A 1 342 ? 24.18464 -0.22770 22.57020 1.000 56.89181 359 GLN A N 1
ATOM 5015 C CA . GLN A 1 342 ? 24.70608 -1.24842 23.46862 1.000 47.46368 359 GLN A CA 1
ATOM 5016 C C . GLN A 1 342 ? 24.36865 -2.63177 22.92206 1.000 41.05660 359 GLN A C 1
ATOM 5017 O O . GLN A 1 342 ? 23.19348 -2.91203 22.65828 1.000 40.60935 359 GLN A O 1
ATOM 5031 N N . PRO A 1 343 ? 25.34860 -3.50461 22.72559 1.000 34.18555 360 PRO A N 1
ATOM 5032 C CA . PRO A 1 343 ? 25.04007 -4.82178 22.15751 1.000 31.74138 360 PRO A CA 1
ATOM 5033 C C . PRO A 1 343 ? 24.07207 -5.60915 23.02728 1.000 29.47331 360 PRO A C 1
ATOM 5034 O O . PRO A 1 343 ? 24.04119 -5.48507 24.24993 1.000 28.53197 360 PRO A O 1
ATOM 5045 N N . LEU A 1 344 ? 23.27956 -6.44271 22.37864 1.000 27.89532 361 LEU A N 1
ATOM 5046 C CA . LEU A 1 344 ? 22.33076 -7.26382 23.11251 1.000 26.62498 361 LEU A CA 1
ATOM 5047 C C . LEU A 1 344 ? 23.03902 -8.42919 23.80985 1.000 26.42393 361 LEU A C 1
ATOM 5048 O O . LEU A 1 344 ? 24.15553 -8.83473 23.44898 1.000 28.57470 361 LEU A O 1
ATOM 5064 N N . ARG A 1 345 ? 22.38515 -8.95351 24.83548 1.000 24.48353 362 ARG A N 1
ATOM 5065 C CA . ARG A 1 345 ? 22.82839 -10.16178 25.51049 1.000 25.98896 362 ARG A CA 1
ATOM 5066 C C . ARG A 1 345 ? 22.23254 -11.36477 24.78783 1.000 23.95105 362 ARG A C 1
ATOM 5067 O O . ARG A 1 345 ? 21.00841 -11.48915 24.67971 1.000 23.95326 362 ARG A O 1
ATOM 5088 N N . LYS A 1 346 ? 23.09336 -12.22844 24.27241 1.000 24.47157 363 LYS A N 1
ATOM 5089 C CA . LYS A 1 346 ? 22.64117 -13.42780 23.58803 1.000 24.05587 363 LYS A CA 1
ATOM 5090 C C . LYS A 1 346 ? 22.37965 -14.55387 24.58862 1.000 21.54435 363 LYS A C 1
ATOM 5091 O O . LYS A 1 346 ? 23.19269 -14.79419 25.49808 1.000 23.01054 363 LYS A O 1
ATOM 5110 N N . ILE A 1 347 ? 21.24322 -15.24053 24.42473 1.000 22.41137 364 ILE A N 1
ATOM 5111 C CA . ILE A 1 347 ? 20.93772 -16.41882 25.21999 1.000 22.94891 364 ILE A CA 1
ATOM 5112 C C . ILE A 1 347 ? 20.85734 -17.58755 24.23851 1.000 22.42789 364 ILE A C 1
ATOM 5113 O O . ILE A 1 347 ? 19.85179 -17.76135 23.53803 1.000 22.16860 364 ILE A O 1
ATOM 5129 N N . GLY A 1 348 ? 21.93268 -18.37159 24.16085 1.000 22.07754 365 GLY A N 1
ATOM 5130 C CA . GLY A 1 348 ? 21.89342 -19.60298 23.41199 1.000 23.02397 365 GLY A CA 1
ATOM 5131 C C . GLY A 1 348 ? 21.01429 -20.64370 24.07248 1.000 20.75122 365 GLY A C 1
ATOM 5132 O O . GLY A 1 348 ? 20.75344 -20.61476 25.26389 1.000 22.87184 365 GLY A O 1
ATOM 5136 N N . ASP A 1 349 ? 20.54667 -21.58424 23.26976 1.000 22.29071 366 ASP A N 1
ATOM 5137 C CA . ASP A 1 349 ? 19.64698 -22.63664 23.73666 1.000 22.04566 366 ASP A CA 1
ATOM 5138 C C . ASP A 1 349 ? 20.39752 -23.96223 23.77059 1.000 23.36382 366 ASP A C 1
ATOM 5139 O O . ASP A 1 349 ? 20.52688 -24.62670 22.73360 1.000 23.16066 366 ASP A O 1
ATOM 5148 N N . PRO A 1 350 ? 20.90494 -24.39918 24.92395 1.000 27.10779 367 PRO A N 1
ATOM 5149 C CA . PRO A 1 350 ? 21.67435 -25.65260 24.94059 1.000 28.02007 367 PRO A CA 1
ATOM 5150 C C . PRO A 1 350 ? 20.84823 -26.87157 24.58328 1.000 28.47285 367 PRO A C 1
ATOM 5151 O O . PRO A 1 350 ? 21.42295 -27.89520 24.17750 1.000 29.13285 367 PRO A O 1
ATOM 5162 N N . THR A 1 351 ? 19.52287 -26.81858 24.74180 1.000 24.74075 368 THR A N 1
ATOM 5163 C CA . THR A 1 351 ? 18.71709 -27.97046 24.36465 1.000 21.70927 368 THR A CA 1
ATOM 5164 C C . THR A 1 351 ? 18.64281 -28.12752 22.85786 1.000 19.46370 368 THR A C 1
ATOM 5165 O O . THR A 1 351 ? 18.34473 -29.22393 22.37646 1.000 20.00719 368 THR A O 1
ATOM 5176 N N . ARG A 1 352 ? 18.86663 -27.04548 22.11045 1.000 19.44097 369 ARG A N 1
ATOM 5177 C CA . ARG A 1 352 ? 18.67413 -26.99126 20.66525 1.000 18.82643 369 ARG A CA 1
ATOM 5178 C C . ARG A 1 352 ? 17.22519 -27.17754 20.24115 1.000 17.12236 369 ARG A C 1
ATOM 5179 O O . ARG A 1 352 ? 16.94372 -27.24776 19.02774 1.000 17.38622 369 ARG A O 1
ATOM 5200 N N . ARG A 1 353 ? 16.28698 -27.18756 21.18383 1.000 16.22154 370 ARG A N 1
ATOM 5201 C CA . ARG A 1 353 ? 14.90646 -27.48246 20.84163 1.000 15.70218 370 ARG A CA 1
ATOM 5202 C C . ARG A 1 353 ? 14.05646 -26.26263 20.51112 1.000 15.38045 370 ARG A C 1
ATOM 5203 O O . ARG A 1 353 ? 13.03924 -26.41319 19.81140 1.000 14.29538 370 ARG A O 1
ATOM 5224 N N . PHE A 1 354 ? 14.43062 -25.08857 21.00952 1.000 13.26351 371 PHE A N 1
ATOM 5225 C CA . PHE A 1 354 ? 13.56032 -23.92456 21.02885 1.000 13.17489 371 PHE A CA 1
ATOM 5226 C C . PHE A 1 354 ? 14.06233 -22.75187 20.21807 1.000 13.54712 371 PHE A C 1
ATOM 5227 O O . PHE A 1 354 ? 13.25632 -22.10341 19.55864 1.000 14.62440 371 PHE A O 1
ATOM 5244 N N . GLY A 1 355 ? 15.35447 -22.45502 20.25764 1.000 14.55632 372 GLY A N 1
ATOM 5245 C CA . GLY A 1 355 ? 15.93942 -21.41460 19.43880 1.000 14.18055 372 GLY A CA 1
ATOM 5246 C C . GLY A 1 355 ? 16.61081 -20.32601 20.25459 1.000 14.24325 372 GLY A C 1
ATOM 5247 O O . GLY A 1 355 ? 16.52834 -20.27014 21.48008 1.000 14.81017 372 GLY A O 1
ATOM 5251 N N . ALA A 1 356 ? 17.29848 -19.46135 19.52462 1.000 14.49637 373 ALA A N 1
ATOM 5252 C CA . ALA A 1 356 ? 18.07716 -18.39230 20.10633 1.000 14.27704 373 ALA A CA 1
ATOM 5253 C C . ALA A 1 356 ? 17.24408 -17.12923 20.31001 1.000 13.17908 373 ALA A C 1
ATOM 5254 O O . ALA A 1 356 ? 16.33737 -16.81543 19.53234 1.000 14.07704 373 ALA A O 1
ATOM 5261 N N . TYR A 1 357 ? 17.61397 -16.36652 21.33188 1.000 14.47323 374 TYR A N 1
ATOM 5262 C CA . TYR A 1 357 ? 17.07425 -15.03528 21.48932 1.000 14.43306 374 TYR A CA 1
ATOM 5263 C C . TYR A 1 357 ? 18.16494 -14.16263 22.12002 1.000 16.87624 374 TYR A C 1
ATOM 5264 O O . TYR A 1 357 ? 19.18425 -14.64848 22.63969 1.000 18.71699 374 TYR A O 1
ATOM 5282 N N . ALA A 1 358 ? 17.94974 -12.85317 22.05430 1.000 18.31482 375 ALA A N 1
ATOM 5283 C CA . ALA A 1 358 ? 18.88042 -11.88492 22.60911 1.000 19.21730 375 ALA A CA 1
ATOM 5284 C C . ALA A 1 358 ? 18.06500 -10.69680 23.09595 1.000 21.83628 375 ALA A C 1
ATOM 5285 O O . ALA A 1 358 ? 16.98135 -10.41984 22.57554 1.000 20.93759 375 ALA A O 1
ATOM 5292 N N . PHE A 1 359 ? 18.58713 -9.98494 24.09437 1.000 21.45222 376 PHE A N 1
ATOM 5293 C CA . PHE A 1 359 ? 17.76427 -8.93583 24.66961 1.000 23.20058 376 PHE A CA 1
ATOM 5294 C C . PHE A 1 359 ? 18.61222 -7.85960 25.32842 1.000 25.81563 376 PHE A C 1
ATOM 5295 O O . PHE A 1 359 ? 19.79030 -8.05783 25.66046 1.000 26.29125 376 PHE A O 1
ATOM 5312 N N . ARG A 1 360 ? 17.96738 -6.70675 25.52045 1.000 25.38125 377 ARG A N 1
ATOM 5313 C CA . ARG A 1 360 ? 18.49007 -5.61058 26.33198 1.000 25.49180 377 ARG A CA 1
ATOM 5314 C C . ARG A 1 360 ? 17.35587 -5.20245 27.24888 1.000 27.54239 377 ARG A C 1
ATOM 5315 O O . ARG A 1 360 ? 16.29027 -4.81676 26.75771 1.000 25.79285 377 ARG A O 1
ATOM 5336 N N . ILE A 1 361 ? 17.56600 -5.33739 28.56067 1.000 28.59099 378 ILE A N 1
ATOM 5337 C CA . ILE A 1 361 ? 16.54803 -4.92789 29.53514 1.000 29.60043 378 ILE A CA 1
ATOM 5338 C C . ILE A 1 361 ? 16.41363 -3.41436 29.47316 1.000 28.81272 378 ILE A C 1
ATOM 5339 O O . ILE A 1 361 ? 17.42597 -2.71992 29.30888 1.000 28.67328 378 ILE A O 1
ATOM 5355 N N . PRO A 1 362 ? 15.21238 -2.85477 29.54000 1.000 30.09563 379 PRO A N 1
ATOM 5356 C CA . PRO A 1 362 ? 15.09346 -1.38643 29.50159 1.000 28.45753 379 PRO A CA 1
ATOM 5357 C C . PRO A 1 362 ? 15.91126 -0.74228 30.61859 1.000 27.49950 379 PRO A C 1
ATOM 5358 O O . PRO A 1 362 ? 16.14293 -1.33750 31.67099 1.000 27.15636 379 PRO A O 1
ATOM 5369 N N . ASP A 1 363 ? 16.38799 0.46392 30.35725 1.000 25.04694 380 ASP A N 1
ATOM 5370 C CA . ASP A 1 363 ? 17.23960 1.15732 31.31570 1.000 24.86977 380 ASP A CA 1
ATOM 5371 C C . ASP A 1 363 ? 16.37330 1.70631 32.45366 1.000 25.89962 380 ASP A C 1
ATOM 5372 O O . ASP A 1 363 ? 15.16744 1.44052 32.53933 1.000 28.33241 380 ASP A O 1
ATOM 5381 N N . GLU A 1 364 ? 16.99169 2.48101 33.35300 1.000 22.75912 381 GLU A N 1
ATOM 5382 C CA . GLU A 1 364 ? 16.28180 3.02908 34.50266 1.000 21.58193 381 GLU A CA 1
ATOM 5383 C C . GLU A 1 364 ? 15.17967 4.00603 34.11122 1.000 22.69129 381 GLU A C 1
ATOM 5384 O O . GLU A 1 364 ? 14.34465 4.34564 34.96525 1.000 24.36488 381 GLU A O 1
ATOM 5396 N N . ASN A 1 365 ? 15.15949 4.46902 32.86221 1.000 22.36835 382 ASN A N 1
ATOM 5397 C CA . ASN A 1 365 ? 14.11572 5.34382 32.33928 1.000 21.98065 382 ASN A CA 1
ATOM 5398 C C . ASN A 1 365 ? 13.13455 4.57441 31.46386 1.000 23.75157 382 ASN A C 1
ATOM 5399 O O . ASN A 1 365 ? 12.34825 5.19090 30.73226 1.000 25.10259 382 ASN A O 1
ATOM 5410 N N . GLU A 1 366 ? 13.16539 3.23397 31.53047 1.000 25.63797 383 GLU A N 1
ATOM 5411 C CA . GLU A 1 366 ? 12.29533 2.35151 30.73117 1.000 27.11976 383 GLU A CA 1
ATOM 5412 C C . GLU A 1 366 ? 12.56854 2.46430 29.22988 1.000 27.47432 383 GLU A C 1
ATOM 5413 O O . GLU A 1 366 ? 11.70295 2.16807 28.39873 1.000 27.60424 383 GLU A O 1
ATOM 5425 N N . GLU A 1 367 ? 13.78602 2.82549 28.84487 1.000 28.00996 384 GLU A N 1
ATOM 5426 C CA . GLU A 1 367 ? 14.11341 3.08244 27.44848 1.000 27.09280 384 GLU A CA 1
ATOM 5427 C C . GLU A 1 367 ? 15.05848 2.02238 26.89205 1.000 26.97141 384 GLU A C 1
ATOM 5428 O O . GLU A 1 367 ? 15.80875 1.38313 27.63546 1.000 27.99388 384 GLU A O 1
ATOM 5440 N N . HIS A 1 368 ? 14.96602 1.81305 25.57911 1.000 26.14459 385 HIS A N 1
ATOM 5441 C CA . HIS A 1 368 ? 15.86800 0.97617 24.79363 1.000 27.80837 385 HIS A CA 1
ATOM 5442 C C . HIS A 1 368 ? 15.72092 -0.51062 25.06446 1.000 27.89198 385 HIS A C 1
ATOM 5443 O O . HIS A 1 368 ? 16.61043 -1.29585 24.69927 1.000 27.74907 385 HIS A O 1
ATOM 5457 N N . GLY A 1 369 ? 14.62544 -0.92450 25.69931 1.000 25.40833 386 GLY A N 1
ATOM 5458 C CA . GLY A 1 369 ? 14.38865 -2.34517 25.94380 1.000 25.07913 386 GLY A CA 1
ATOM 5459 C C . GLY A 1 369 ? 13.93209 -3.06810 24.68862 1.000 25.67674 386 GLY A C 1
ATOM 5460 O O . GLY A 1 369 ? 13.03345 -2.60108 23.98142 1.000 26.33339 386 GLY A O 1
ATOM 5464 N N . ILE A 1 370 ? 14.55683 -4.21218 24.41012 1.000 23.16928 387 ILE A N 1
ATOM 5465 C CA . ILE A 1 370 ? 14.20705 -5.02671 23.24280 1.000 22.91682 387 ILE A CA 1
ATOM 5466 C C . ILE A 1 370 ? 14.44148 -6.49489 23.58141 1.000 20.63715 387 ILE A C 1
ATOM 5467 O O . ILE A 1 370 ? 15.39801 -6.84179 24.27757 1.000 22.72407 387 ILE A O 1
ATOM 5483 N N . TRP A 1 371 ? 13.55399 -7.35698 23.07409 1.000 20.12034 388 TRP A N 1
ATOM 5484 C CA . TRP A 1 371 ? 13.66888 -8.80307 23.16655 1.000 20.45090 388 TRP A CA 1
ATOM 5485 C C . TRP A 1 371 ? 13.50296 -9.32913 21.75312 1.000 19.07784 388 TRP A C 1
ATOM 5486 O O . TRP A 1 371 ? 12.48222 -9.07458 21.10953 1.000 18.94873 388 TRP A O 1
ATOM 5507 N N . LEU A 1 372 ? 14.49899 -10.05864 21.28121 1.000 16.92854 389 LEU A N 1
ATOM 5508 C CA . LEU A 1 372 ? 14.60277 -10.43297 19.87150 1.000 16.87726 389 LEU A CA 1
ATOM 5509 C C . LEU A 1 372 ? 14.79694 -11.93612 19.73400 1.000 15.15102 389 LEU A C 1
ATOM 5510 O O . LEU A 1 372 ? 15.79438 -12.48863 20.20308 1.000 16.33117 389 LEU A O 1
ATOM 5526 N N . SER A 1 373 ? 13.84177 -12.58345 19.08942 1.000 13.04775 390 SER A N 1
ATOM 5527 C CA . SER A 1 373 ? 13.91265 -14.00206 18.77362 1.000 12.61427 390 SER A CA 1
ATOM 5528 C C . SER A 1 373 ? 14.18609 -14.15663 17.29732 1.000 12.63752 390 SER A C 1
ATOM 5529 O O . SER A 1 373 ? 13.48725 -13.55349 16.48315 1.000 12.80838 390 SER A O 1
ATOM 5537 N N . TYR A 1 374 ? 15.20590 -14.95570 16.96419 1.000 12.53797 391 TYR A N 1
ATOM 5538 C CA . TYR A 1 374 ? 15.72013 -14.97348 15.60681 1.000 12.09124 391 TYR A CA 1
ATOM 5539 C C . TYR A 1 374 ? 16.29692 -16.34815 15.29370 1.000 12.25967 391 TYR A C 1
ATOM 5540 O O . TYR A 1 374 ? 16.69208 -17.08242 16.18940 1.000 13.29791 391 TYR A O 1
ATOM 5558 N N . GLU A 1 375 ? 16.37790 -16.65674 14.00748 1.000 12.09535 392 GLU A N 1
ATOM 5559 C CA . GLU A 1 375 ? 17.09593 -17.81156 13.49874 1.000 11.82887 392 GLU A CA 1
ATOM 5560 C C . GLU A 1 375 ? 18.51703 -17.38373 13.16241 1.000 11.64101 392 GLU A C 1
ATOM 5561 O O . GLU A 1 375 ? 18.75196 -16.27404 12.64713 1.000 12.76904 392 GLU A O 1
ATOM 5573 N N . ASP A 1 376 ? 19.47350 -18.29607 13.41065 1.000 12.17922 393 ASP A N 1
ATOM 5574 C CA . ASP A 1 376 ? 20.84413 -18.02183 12.98141 1.000 13.72848 393 ASP A CA 1
ATOM 5575 C C . ASP A 1 376 ? 21.37508 -19.27238 12.27820 1.000 12.34548 393 ASP A C 1
ATOM 5576 O O . ASP A 1 376 ? 20.66777 -20.29415 12.17438 1.000 12.21947 393 ASP A O 1
ATOM 5585 N N . PRO A 1 377 ? 22.59503 -19.23456 11.73746 1.000 12.73852 394 PRO A N 1
ATOM 5586 C CA . PRO A 1 377 ? 23.07496 -20.42316 10.99881 1.000 13.42731 394 PRO A CA 1
ATOM 5587 C C . PRO A 1 377 ? 23.08383 -21.68756 11.83455 1.000 13.28442 394 PRO A C 1
ATOM 5588 O O . PRO A 1 377 ? 22.76392 -22.77885 11.33011 1.000 13.82864 394 PRO A O 1
ATOM 5599 N N . ASP A 1 378 ? 23.41882 -21.57804 13.11931 1.000 14.51179 395 ASP A N 1
ATOM 5600 C CA A ASP A 1 378 ? 23.44177 -22.76363 13.96898 0.638 15.97163 395 ASP A CA 1
ATOM 5601 C CA B ASP A 1 378 ? 23.44137 -22.74728 13.99341 0.362 15.35828 395 ASP A CA 1
ATOM 5602 C C . ASP A 1 378 ? 22.04106 -23.32982 14.17089 1.000 13.47746 395 ASP A C 1
ATOM 5603 O O . ASP A 1 378 ? 21.81855 -24.53986 14.02435 1.000 14.32488 395 ASP A O 1
ATOM 5620 N N . THR A 1 379 ? 21.07573 -22.48304 14.49183 1.000 12.43309 396 THR A N 1
ATOM 5621 C CA . THR A 1 379 ? 19.73807 -23.00540 14.73587 1.000 12.74965 396 THR A CA 1
ATOM 5622 C C . THR A 1 379 ? 19.04132 -23.43796 13.44125 1.000 11.64886 396 THR A C 1
ATOM 5623 O O . THR A 1 379 ? 18.23662 -24.38055 13.45106 1.000 12.90080 396 THR A O 1
ATOM 5634 N N . ALA A 1 380 ? 19.30341 -22.76735 12.31657 1.000 11.95565 397 ALA A N 1
ATOM 5635 C CA . ALA A 1 380 ? 18.80815 -23.26560 11.03345 1.000 11.56837 397 ALA A CA 1
ATOM 5636 C C . ALA A 1 380 ? 19.41161 -24.62558 10.71471 1.000 11.98489 397 ALA A C 1
ATOM 5637 O O . ALA A 1 380 ? 18.71115 -25.51495 10.22760 1.000 12.84428 397 ALA A O 1
ATOM 5644 N N . GLY A 1 381 ? 20.71782 -24.79889 10.97995 1.000 12.30216 398 GLY A N 1
ATOM 5645 C CA . GLY A 1 381 ? 21.33448 -26.09920 10.83978 1.000 12.46410 398 GLY A CA 1
ATOM 5646 C C . GLY A 1 381 ? 20.66591 -27.16434 11.67881 1.000 11.80850 398 GLY A C 1
ATOM 5647 O O . GLY A 1 381 ? 20.47232 -28.29081 11.21247 1.000 13.17891 398 GLY A O 1
ATOM 5651 N N . ASN A 1 382 ? 20.29022 -26.82680 12.91616 1.000 12.96389 399 ASN A N 1
ATOM 5652 C CA . ASN A 1 382 ? 19.57796 -27.78962 13.74441 1.000 13.95401 399 ASN A CA 1
ATOM 5653 C C . ASN A 1 382 ? 18.28744 -28.24364 13.07019 1.000 13.86845 399 ASN A C 1
ATOM 5654 O O . ASN A 1 382 ? 17.89654 -29.41156 13.20026 1.000 14.17653 399 ASN A O 1
ATOM 5665 N N . LYS A 1 383 ? 17.55497 -27.31063 12.44251 1.000 13.62875 400 LYS A N 1
ATOM 5666 C CA . LYS A 1 383 ? 16.30217 -27.66748 11.78249 1.000 14.72501 400 LYS A CA 1
ATOM 5667 C C . LYS A 1 383 ? 16.54253 -28.58733 10.60279 1.000 13.33375 400 LYS A C 1
ATOM 5668 O O . LYS A 1 383 ? 15.83304 -29.57484 10.43207 1.000 14.29931 400 LYS A O 1
ATOM 5687 N N . ALA A 1 384 ? 17.55401 -28.29292 9.78791 1.000 12.29772 401 ALA A N 1
ATOM 5688 C CA . ALA A 1 384 ? 17.88638 -29.16220 8.66322 1.000 13.39248 401 ALA A CA 1
ATOM 5689 C C . ALA A 1 384 ? 18.33165 -30.53676 9.12526 1.000 12.66846 401 ALA A C 1
ATOM 5690 O O . ALA A 1 384 ? 18.00878 -31.54515 8.48544 1.000 13.39517 401 ALA A O 1
ATOM 5697 N N . ALA A 1 385 ? 19.06622 -30.60041 10.23594 1.000 13.46283 402 ALA A N 1
ATOM 5698 C CA . ALA A 1 385 ? 19.51210 -31.88261 10.77152 1.000 15.31982 402 ALA A CA 1
ATOM 5699 C C . ALA A 1 385 ? 18.32479 -32.69467 11.27998 1.000 13.71082 402 ALA A C 1
ATOM 5700 O O . ALA A 1 385 ? 18.31735 -33.92575 11.16847 1.000 15.36002 402 ALA A O 1
ATOM 5707 N N . TYR A 1 386 ? 17.30436 -32.01570 11.82427 1.000 13.80190 403 TYR A N 1
ATOM 5708 C CA . TYR A 1 386 ? 16.05720 -32.67205 12.22596 1.000 13.36779 403 TYR A CA 1
ATOM 5709 C C . TYR A 1 386 ? 15.39162 -33.31348 11.01395 1.000 12.77689 403 TYR A C 1
ATOM 5710 O O . TYR A 1 386 ? 14.99993 -34.49369 11.04265 1.000 14.82395 403 TYR A O 1
ATOM 5728 N N . VAL A 1 387 ? 15.30223 -32.55650 9.92172 1.000 11.70477 404 VAL A N 1
ATOM 5729 C CA . VAL A 1 387 ? 14.74497 -33.07186 8.67573 1.000 12.51079 404 VAL A CA 1
ATOM 5730 C C . VAL A 1 387 ? 15.48748 -34.32406 8.23797 1.000 14.23817 404 VAL A C 1
ATOM 5731 O O . VAL A 1 387 ? 14.88029 -35.34452 7.91032 1.000 15.70836 404 VAL A O 1
ATOM 5744 N N . LYS A 1 388 ? 16.80904 -34.28214 8.25351 1.000 15.29511 405 LYS A N 1
ATOM 5745 C CA A LYS A 1 388 ? 17.58528 -35.44403 7.83891 0.834 17.86461 405 LYS A CA 1
ATOM 5746 C CA B LYS A 1 388 ? 17.56882 -35.44783 7.83407 0.166 16.47860 405 LYS A CA 1
ATOM 5747 C C . LYS A 1 388 ? 17.31645 -36.62713 8.76017 1.000 17.95682 405 LYS A C 1
ATOM 5748 O O . LYS A 1 388 ? 17.08331 -37.74077 8.29653 1.000 20.49117 405 LYS A O 1
ATOM 5785 N N . ALA A 1 389 ? 17.33660 -36.40339 10.07547 1.000 17.62501 406 ALA A N 1
ATOM 5786 C CA . ALA A 1 389 ? 17.16301 -37.49511 11.02810 1.000 20.71834 406 ALA A CA 1
ATOM 5787 C C . ALA A 1 389 ? 15.77982 -38.12685 10.93398 1.000 18.90805 406 ALA A C 1
ATOM 5788 O O . ALA A 1 389 ? 15.64766 -39.33987 11.15203 1.000 21.36747 406 ALA A O 1
ATOM 5795 N N . LYS A 1 390 ? 14.75176 -37.34129 10.58449 1.000 18.41719 407 LYS A N 1
ATOM 5796 C CA . LYS A 1 390 ? 13.39009 -37.82958 10.49186 1.000 18.97827 407 LYS A CA 1
ATOM 5797 C C . LYS A 1 390 ? 13.05452 -38.32346 9.09721 1.000 19.09456 407 LYS A C 1
ATOM 5798 O O . LYS A 1 390 ? 11.93553 -38.78169 8.86190 1.000 21.22605 407 LYS A O 1
ATOM 5817 N N . GLY A 1 391 ? 13.98980 -38.25350 8.16351 1.000 18.12618 408 GLY A N 1
ATOM 5818 C CA . GLY A 1 391 ? 13.71861 -38.77085 6.84176 1.000 18.23033 408 GLY A CA 1
ATOM 5819 C C . GLY A 1 391 ? 12.74580 -37.94374 6.05226 1.000 16.50739 408 GLY A C 1
ATOM 5820 O O . GLY A 1 391 ? 12.11273 -38.45771 5.13091 1.000 17.75081 408 GLY A O 1
ATOM 5824 N N . LEU A 1 392 ? 12.62064 -36.67171 6.37931 1.000 14.27369 409 LEU A N 1
ATOM 5825 C CA . LEU A 1 392 ? 11.69946 -35.81018 5.65323 1.000 12.95126 409 LEU A CA 1
ATOM 5826 C C . LEU A 1 392 ? 12.30897 -35.38253 4.32767 1.000 13.46347 409 LEU A C 1
ATOM 5827 O O . LEU A 1 392 ? 13.46358 -35.69033 4.01928 1.000 14.74996 409 LEU A O 1
ATOM 5843 N N . GLY A 1 393 ? 11.49315 -34.68815 3.53854 1.000 13.05278 410 GLY A N 1
ATOM 5844 C CA . GLY A 1 393 ? 11.80668 -34.42583 2.15339 1.000 13.50897 410 GLY A CA 1
ATOM 5845 C C . GLY A 1 393 ? 12.69912 -33.24592 1.86032 1.000 12.78598 410 GLY A C 1
ATOM 5846 O O . GLY A 1 393 ? 13.18319 -33.15928 0.72496 1.000 14.71579 410 GLY A O 1
ATOM 5850 N N . GLY A 1 394 ? 12.89695 -32.34657 2.80596 1.000 11.72724 411 GLY A N 1
ATOM 5851 C CA . GLY A 1 394 ? 13.73065 -31.18784 2.56432 1.000 11.39737 411 GLY A CA 1
ATOM 5852 C C . GLY A 1 394 ? 13.33850 -30.03561 3.46237 1.000 10.79963 411 GLY A C 1
ATOM 5853 O O . GLY A 1 394 ? 12.60560 -30.19375 4.44276 1.000 10.99197 411 GLY A O 1
ATOM 5857 N N . ILE A 1 395 ? 13.83679 -28.87111 3.07299 1.000 10.43042 412 ILE A N 1
ATOM 5858 C CA . ILE A 1 395 ? 13.67304 -27.60271 3.76968 1.000 9.70640 412 ILE A CA 1
ATOM 5859 C C . ILE A 1 395 ? 13.22376 -26.55384 2.76995 1.000 9.89498 412 ILE A C 1
ATOM 5860 O O . ILE A 1 395 ? 13.45841 -26.65590 1.56977 1.000 10.38397 412 ILE A O 1
ATOM 5876 N N . SER A 1 396 ? 12.65462 -25.49362 3.30725 1.000 9.86965 413 SER A N 1
ATOM 5877 C CA . SER A 1 396 ? 12.45011 -24.27298 2.57830 1.000 8.55547 413 SER A CA 1
ATOM 5878 C C . SER A 1 396 ? 13.03090 -23.12979 3.37031 1.000 9.33242 413 SER A C 1
ATOM 5879 O O . SER A 1 396 ? 13.17226 -23.21985 4.58838 1.000 10.43226 413 SER A O 1
ATOM 5887 N N . ILE A 1 397 ? 13.38149 -22.05983 2.65609 1.000 9.86489 414 ILE A N 1
ATOM 5888 C CA . ILE A 1 397 ? 14.10739 -20.92451 3.22943 1.000 8.86820 414 ILE A CA 1
ATOM 5889 C C . ILE A 1 397 ? 13.26412 -19.68305 3.00851 1.000 9.41601 414 ILE A C 1
ATOM 5890 O O . ILE A 1 397 ? 13.07411 -19.26167 1.85817 1.000 10.72629 414 ILE A O 1
ATOM 5906 N N . PHE A 1 398 ? 12.77211 -19.11229 4.09814 1.000 10.89887 415 PHE A N 1
ATOM 5907 C CA . PHE A 1 398 ? 11.89916 -17.94142 4.08944 1.000 9.94909 415 PHE A CA 1
ATOM 5908 C C . PHE A 1 398 ? 12.67600 -16.79944 4.75762 1.000 10.50856 415 PHE A C 1
ATOM 5909 O O . PHE A 1 398 ? 12.58944 -16.62852 5.98217 1.000 11.26834 415 PHE A O 1
ATOM 5926 N N . ASP A 1 399 ? 13.45351 -16.02841 4.00068 1.000 11.35710 416 ASP A N 1
ATOM 5927 C CA A ASP A 1 399 ? 13.58785 -16.02828 2.55518 0.503 9.78135 416 ASP A CA 1
ATOM 5928 C CA B ASP A 1 399 ? 13.59486 -16.03928 2.56050 0.497 10.06504 416 ASP A CA 1
ATOM 5929 C C . ASP A 1 399 ? 15.04280 -15.64257 2.23630 1.000 10.88679 416 ASP A C 1
ATOM 5930 O O . ASP A 1 399 ? 15.79697 -15.20463 3.11330 1.000 11.12979 416 ASP A O 1
ATOM 5947 N N . LEU A 1 400 ? 15.42667 -15.72979 0.96962 1.000 11.15052 417 LEU A N 1
ATOM 5948 C CA . LEU A 1 400 ? 16.82271 -15.50075 0.63564 1.000 11.75695 417 LEU A CA 1
ATOM 5949 C C . LEU A 1 400 ? 17.27404 -14.07890 0.98880 1.000 12.17858 417 LEU A C 1
ATOM 5950 O O . LEU A 1 400 ? 18.39568 -13.89054 1.48158 1.000 13.12620 417 LEU A O 1
ATOM 5966 N N . GLY A 1 401 ? 16.42293 -13.06870 0.74911 1.000 13.80296 418 GLY A N 1
ATOM 5967 C CA . GLY A 1 401 ? 16.87126 -11.69978 0.95024 1.000 13.49790 418 GLY A CA 1
ATOM 5968 C C . GLY A 1 401 ? 16.99055 -11.28422 2.40203 1.000 13.23775 418 GLY A C 1
ATOM 5969 O O . GLY A 1 401 ? 17.63423 -10.26690 2.69170 1.000 15.06658 418 GLY A O 1
ATOM 5973 N N . ASN A 1 402 ? 16.39565 -12.05524 3.31579 1.000 11.48945 419 ASN A N 1
ATOM 5974 C CA . ASN A 1 402 ? 16.58385 -11.85651 4.75071 1.000 11.77096 419 ASN A CA 1
ATOM 5975 C C . ASN A 1 402 ? 17.72124 -12.68530 5.33818 1.000 12.44155 419 ASN A C 1
ATOM 5976 O O . ASN A 1 402 ? 18.13023 -12.44287 6.48466 1.000 13.62238 419 ASN A O 1
ATOM 5987 N N . ASP A 1 403 ? 18.26758 -13.62952 4.58063 1.000 12.35267 420 ASP A N 1
ATOM 5988 C CA . ASP A 1 403 ? 19.60343 -14.12215 4.90825 1.000 13.52463 420 ASP A CA 1
ATOM 5989 C C . ASP A 1 403 ? 20.60724 -12.98418 4.71330 1.000 14.25810 420 ASP A C 1
ATOM 5990 O O . ASP A 1 403 ? 20.28623 -11.93631 4.15152 1.000 17.19556 420 ASP A O 1
ATOM 5999 N N . ASP A 1 404 ? 21.84124 -13.20332 5.15726 1.000 14.78269 421 ASP A N 1
ATOM 6000 C CA . ASP A 1 404 ? 22.89181 -12.18878 5.03363 1.000 15.69168 421 ASP A CA 1
ATOM 6001 C C . ASP A 1 404 ? 23.48804 -12.25910 3.62300 1.000 15.03712 421 ASP A C 1
ATOM 6002 O O . ASP A 1 404 ? 24.55278 -12.84378 3.36530 1.000 16.56335 421 ASP A O 1
ATOM 6011 N N . VAL A 1 405 ? 22.74357 -11.65302 2.69576 1.000 16.24555 422 VAL A N 1
ATOM 6012 C CA . VAL A 1 405 ? 23.06664 -11.65069 1.26986 1.000 17.95697 422 VAL A CA 1
ATOM 6013 C C . VAL A 1 405 ? 24.48400 -11.17216 1.00704 1.000 18.12998 422 VAL A C 1
ATOM 6014 O O . VAL A 1 405 ? 25.16112 -11.69436 0.11837 1.000 18.24274 422 VAL A O 1
ATOM 6027 N N . ARG A 1 406 ? 24.92597 -10.12858 1.71533 1.000 18.01639 423 ARG A N 1
ATOM 6028 C CA . ARG A 1 406 ? 26.18333 -9.44716 1.42663 1.000 20.29475 423 ARG A CA 1
ATOM 6029 C C . ARG A 1 406 ? 27.32259 -9.91089 2.31418 1.000 20.76343 423 ARG A C 1
ATOM 6030 O O . ARG A 1 406 ? 28.43996 -9.42970 2.13477 1.000 21.50549 423 ARG A O 1
ATOM 6051 N N . GLY A 1 407 ? 27.08239 -10.86432 3.22062 1.000 19.99343 424 GLY A N 1
ATOM 6052 C CA . GLY A 1 407 ? 28.13374 -11.30207 4.12329 1.000 22.44685 424 GLY A CA 1
ATOM 6053 C C . GLY A 1 407 ? 28.54844 -10.25309 5.13511 1.000 22.58460 424 GLY A C 1
ATOM 6054 O O . GLY A 1 407 ? 29.70498 -10.23175 5.57111 1.000 23.31025 424 GLY A O 1
ATOM 6058 N N . ALA A 1 408 ? 27.62050 -9.38524 5.52864 1.000 21.82679 425 ALA A N 1
ATOM 6059 C CA . ALA A 1 408 ? 27.96337 -8.29562 6.43873 1.000 23.08475 425 ALA A CA 1
ATOM 6060 C C . ALA A 1 408 ? 28.25348 -8.78174 7.85669 1.000 24.91296 425 ALA A C 1
ATOM 6061 O O . ALA A 1 408 ? 29.03326 -8.15324 8.57246 1.000 29.31910 425 ALA A O 1
ATOM 6068 N N . CYS A 1 409 ? 27.63612 -9.88545 8.27052 1.000 24.01946 426 CYS A N 1
ATOM 6069 C CA A CYS A 1 409 ? 27.76878 -10.35975 9.64233 0.363 24.05052 426 CYS A CA 1
ATOM 6070 C CA B CYS A 1 409 ? 27.77011 -10.34257 9.64554 0.637 24.08604 426 CYS A CA 1
ATOM 6071 C C . CYS A 1 409 ? 29.17776 -10.85484 9.91449 1.000 26.45632 426 CYS A C 1
ATOM 6072 O O . CYS A 1 409 ? 29.85335 -10.37681 10.82987 1.000 29.86284 426 CYS A O 1
ATOM 6085 N N . ALA A 1 410 ? 29.63132 -11.83216 9.12629 1.000 27.51296 427 ALA A N 1
ATOM 6086 C CA . ALA A 1 410 ? 30.90321 -12.48374 9.38072 1.000 27.66817 427 ALA A CA 1
ATOM 6087 C C . ALA A 1 410 ? 31.76402 -12.61656 8.13459 1.000 29.66030 427 ALA A C 1
ATOM 6088 O O . ALA A 1 410 ? 32.80884 -13.26005 8.19490 1.000 32.87118 427 ALA A O 1
ATOM 6095 N N . GLY A 1 411 ? 31.36330 -12.02102 7.01941 1.000 26.66384 428 GLY A N 1
ATOM 6096 C CA . GLY A 1 411 ? 32.10902 -12.09157 5.79010 1.000 26.97922 428 GLY A CA 1
ATOM 6097 C C . GLY A 1 411 ? 31.60330 -13.11090 4.79224 1.000 24.58203 428 GLY A C 1
ATOM 6098 O O . GLY A 1 411 ? 31.84600 -12.95346 3.58985 1.000 26.38198 428 GLY A O 1
ATOM 6102 N N . ASP A 1 412 ? 30.89316 -14.12806 5.25444 1.000 21.56420 429 ASP A N 1
ATOM 6103 C CA . ASP A 1 412 ? 30.35515 -15.17055 4.39478 1.000 19.67294 429 ASP A CA 1
ATOM 6104 C C . ASP A 1 412 ? 28.92700 -14.86365 3.97773 1.000 16.85529 429 ASP A C 1
ATOM 6105 O O . ASP A 1 412 ? 28.07145 -14.58239 4.81511 1.000 16.94378 429 ASP A O 1
ATOM 6114 N N . LYS A 1 413 ? 28.67247 -14.93609 2.67740 1.000 13.84491 430 LYS A N 1
ATOM 6115 C CA . LYS A 1 413 ? 27.34607 -14.65089 2.15819 1.000 16.03829 430 LYS A CA 1
ATOM 6116 C C . LYS A 1 413 ? 26.44263 -15.86498 2.26882 1.000 14.81247 430 LYS A C 1
ATOM 6117 O O . LYS A 1 413 ? 26.89983 -17.00457 2.21282 1.000 14.23440 430 LYS A O 1
ATOM 6136 N N . PHE A 1 414 ? 25.16173 -15.60010 2.47403 1.000 14.22295 431 PHE A N 1
ATOM 6137 C CA . PHE A 1 414 ? 24.13567 -16.62890 2.62612 1.000 13.66272 431 PHE A CA 1
ATOM 6138 C C . PHE A 1 414 ? 24.48446 -17.66523 3.69655 1.000 12.80541 431 PHE A C 1
ATOM 6139 O O . PHE A 1 414 ? 24.35839 -18.86845 3.46224 1.000 14.04287 431 PHE A O 1
ATOM 6156 N N . PRO A 1 415 ? 24.88239 -17.21222 4.89251 1.000 12.35621 432 PRO A N 1
ATOM 6157 C CA . PRO A 1 415 ? 25.29049 -18.14586 5.94031 1.000 12.33989 432 PRO A CA 1
ATOM 6158 C C . PRO A 1 415 ? 24.19287 -19.06083 6.42661 1.000 13.10179 432 PRO A C 1
ATOM 6159 O O . PRO A 1 415 ? 24.46500 -20.21654 6.75897 1.000 13.33210 432 PRO A O 1
ATOM 6170 N N . ILE A 1 416 ? 22.95854 -18.57740 6.52883 1.000 11.15942 433 ILE A N 1
ATOM 6171 C CA . ILE A 1 416 ? 21.88859 -19.41743 7.04732 1.000 11.61153 433 ILE A CA 1
ATOM 6172 C C . ILE A 1 416 ? 21.56929 -20.51036 6.04040 1.000 11.02477 433 ILE A C 1
ATOM 6173 O O . ILE A 1 416 ? 21.51428 -21.70184 6.38105 1.000 13.08346 433 ILE A O 1
ATOM 6189 N N . LEU A 1 417 ? 21.32017 -20.12127 4.78474 1.000 11.34709 434 LEU A N 1
ATOM 6190 C CA . LEU A 1 417 ? 21.08234 -21.09687 3.73589 1.000 11.69899 434 LEU A CA 1
ATOM 6191 C C . LEU A 1 417 ? 22.18910 -22.13036 3.68814 1.000 11.44127 434 LEU A C 1
ATOM 6192 O O . LEU A 1 417 ? 21.93169 -23.33565 3.55383 1.000 11.90834 434 LEU A O 1
ATOM 6208 N N . ARG A 1 418 ? 23.44547 -21.67788 3.70940 1.000 12.15447 435 ARG A N 1
ATOM 6209 C CA . ARG A 1 418 ? 24.54961 -22.61222 3.51763 1.000 13.09578 435 ARG A CA 1
ATOM 6210 C C . ARG A 1 418 ? 24.67468 -23.56801 4.70138 1.000 13.01229 435 ARG A C 1
ATOM 6211 O O . ARG A 1 418 ? 24.92336 -24.77341 4.52129 1.000 14.85982 435 ARG A O 1
ATOM 6232 N N . ALA A 1 419 ? 24.42783 -23.08067 5.92433 1.000 12.52645 436 ALA A N 1
ATOM 6233 C CA . ALA A 1 419 ? 24.51578 -23.97065 7.07156 1.000 13.73574 436 ALA A CA 1
ATOM 6234 C C . ALA A 1 419 ? 23.36834 -24.98614 7.04468 1.000 12.54546 436 ALA A C 1
ATOM 6235 O O . ALA A 1 419 ? 23.56100 -26.17294 7.33036 1.000 14.70490 436 ALA A O 1
ATOM 6242 N N . ALA A 1 420 ? 22.16036 -24.54407 6.69690 1.000 12.86209 437 ALA A N 1
ATOM 6243 C CA . ALA A 1 420 ? 21.04546 -25.47763 6.60224 1.000 12.65739 437 ALA A CA 1
ATOM 6244 C C . ALA A 1 420 ? 21.27229 -26.52573 5.52143 1.000 12.27309 437 ALA A C 1
ATOM 6245 O O . ALA A 1 420 ? 21.06840 -27.72066 5.75816 1.000 13.61030 437 ALA A O 1
ATOM 6252 N N . LYS A 1 421 ? 21.75790 -26.10957 4.34770 1.000 12.71847 438 LYS A N 1
ATOM 6253 C CA . LYS A 1 421 ? 22.00428 -27.07292 3.26993 1.000 12.87836 438 LYS A CA 1
ATOM 6254 C C . LYS A 1 421 ? 23.06265 -28.08165 3.69207 1.000 13.23856 438 LYS A C 1
ATOM 6255 O O . LYS A 1 421 ? 22.93961 -29.29383 3.43843 1.000 15.22690 438 LYS A O 1
ATOM 6274 N N . TYR A 1 422 ? 24.09778 -27.60898 4.36855 1.000 14.24279 439 TYR A N 1
ATOM 6275 C CA . TYR A 1 422 ? 25.17001 -28.50948 4.77642 1.000 16.13726 439 TYR A CA 1
ATOM 6276 C C . TYR A 1 422 ? 24.66074 -29.57628 5.74047 1.000 15.66185 439 TYR A C 1
ATOM 6277 O O . TYR A 1 422 ? 24.94451 -30.77644 5.57942 1.000 16.12956 439 TYR A O 1
ATOM 6295 N N . ARG A 1 423 ? 23.87436 -29.15571 6.74242 1.000 14.84375 440 ARG A N 1
ATOM 6296 C CA . ARG A 1 423 ? 23.44822 -30.10579 7.76658 1.000 15.75418 440 ARG A CA 1
ATOM 6297 C C . ARG A 1 423 ? 22.29494 -30.98101 7.29243 1.000 16.68443 440 ARG A C 1
ATOM 6298 O O . ARG A 1 423 ? 22.00552 -32.01649 7.89587 1.000 17.47079 440 ARG A O 1
ATOM 6319 N N . LEU A 1 424 ? 21.66089 -30.59703 6.19654 1.000 15.36263 441 LEU A N 1
ATOM 6320 C CA . LEU A 1 424 ? 20.65089 -31.42184 5.56018 1.000 17.49080 441 LEU A CA 1
ATOM 6321 C C . LEU A 1 424 ? 21.27232 -32.67579 4.97398 1.000 18.81806 441 LEU A C 1
ATOM 6322 O O . LEU A 1 424 ? 20.60758 -33.72417 4.90207 1.000 20.28057 441 LEU A O 1
ATOM 6338 N N . LYS A 1 425 ? 22.55799 -32.61729 4.61264 1.000 22.10861 442 LYS A N 1
ATOM 6339 C CA . LYS A 1 425 ? 23.18905 -33.71753 3.91203 1.000 28.51434 442 LYS A CA 1
ATOM 6340 C C . LYS A 1 425 ? 24.41933 -34.29589 4.58960 1.000 32.42706 442 LYS A C 1
ATOM 6341 O O . LYS A 1 425 ? 24.86838 -35.36887 4.17419 1.000 35.37021 442 LYS A O 1
ATOM 6360 N N . HIS A 1 426 ? 24.96176 -33.65663 5.61768 1.000 35.17692 443 HIS A N 1
ATOM 6361 C CA . HIS A 1 426 ? 26.16515 -34.14072 6.27518 1.000 42.50690 443 HIS A CA 1
ATOM 6362 C C . HIS A 1 426 ? 25.88197 -34.42004 7.74096 1.000 58.85753 443 HIS A C 1
ATOM 6363 O O . HIS A 1 426 ? 25.23248 -33.62097 8.42539 1.000 56.11809 443 HIS A O 1
ATOM 6377 N N . HIS A 1 427 ? 26.36980 -35.55904 8.21911 1.000 76.19234 444 HIS A N 1
ATOM 6378 C CA . HIS A 1 427 ? 26.17296 -35.93111 9.60983 1.000 79.57921 444 HIS A CA 1
ATOM 6379 C C . HIS A 1 427 ? 26.92294 -34.96900 10.52356 1.000 41.83887 444 HIS A C 1
ATOM 6380 O O . HIS A 1 427 ? 27.93279 -34.37084 10.14038 1.000 67.34273 444 HIS A O 1
ATOM 6394 N N . HIS A 1 428 ? 26.41878 -34.82706 11.74633 1.000 93.50523 445 HIS A N 1
ATOM 6395 C CA . HIS A 1 428 ? 26.99247 -33.89508 12.71248 1.000 89.36084 445 HIS A CA 1
ATOM 6396 C C . HIS A 1 428 ? 28.48385 -34.14865 12.92591 1.000 73.45709 445 HIS A C 1
ATOM 6397 O O . HIS A 1 428 ? 28.92679 -35.29309 12.99950 1.000 85.82273 445 HIS A O 1
#

Radius of gyration: 20.63 Å; Cα contacts (8 Å, |Δi|>4): 935; chains: 1; bounding box: 52×46×55 Å

Sequence (402 aa):
GPKVLCYYDGQMSLREGLGKITVTDIELALPFCTHLLYGFAGVNNPETYRLKALDESLELDSGKGQYRLATTLKRRYPNLKVLLSVGGYYKDLTEEKPFEKYLTLLESAGSSRTAFVNSSVYSSSTLKTYDFDGLDLAWQFPQTKPKRVLDPEADEHREEFTALVRDLKNALVADNFILGLTVLPHVNESSIFMDVPLLKDNLDYVNLASFDQQTPERNPKEGDYTAPIYEPSERVEGNNVDAEASYWLKQGTPAGKIVIGIPTYGRRGWKLVEKSGITGVPPIPADGPSIPGPHSGINGFYSWAEVCCAKLPNPGNANLQQGADQPLRKIGDPTRRFGAYAFRIPDENEEHGIWLSYEDPDDTAGNKAAYVKKAKGLGGISIFDDLGNDDVRGACCAGDKFPILRAAKYRLKHHH

Organism: Aedes aegypti (NCBI:txid7159)

Foldseek 3Di:
DFFEEFEDECCQCVFDDLSRAHPVLLLVVQVLGLEYEYDEWEADLPQRAIHRPDCLCPPPVHVNRLLVQLCVCVVHPNYAYAYEYPLVPQPPDPQRQPSLQVCLQDPNSLVSHLVNQLCVCVVSVHQAYEHAHCQPADAAPVPRDPCLVVQLVSVLVSLVSNLVSCPVVNRAYAYEDAQRRDCVRRYDLVSNQVSHQAYEYALFCLDACVRCVFWDFFTEFQDDDPPGDQQRYVVSVLVVSVVSPHPQQRYAYEDEQKKFKFQAFVQQDDPLDPRGTGHGFDAAQPRGRHTRIAFNLSLLQQACDPVQPPPDDLNNRWAKDADVVLGGAIKTWDHQDPVRPNTMIMHGHDQVSLLSVLLVSQVSVHRYYYYNHQSSHQSCCNNPNDHRSNSVSSSCSNPDPD

Solvent-accessible surface area: 17188 Å² total; per-residue (Å²): 110,44,50,0,0,0,0,0,12,0,86,3,16,80,46,156,64,103,8,94,8,36,13,101,48,0,29,112,0,3,92,60,11,49,14,1,0,0,1,16,1,0,0,45,41,142,69,38,107,23,48,12,59,46,104,84,9,6,40,78,112,39,157,12,10,6,90,97,0,0,44,0,47,146,130,47,118,135,10,89,0,0,0,0,0,0,10,50,103,0,109,86,59,170,100,32,42,68,7,0,7,38,0,0,76,50,66,52,21,37,67,28,0,10,86,0,0,75,51,20,0,110,68,29,47,2,22,0,0,0,0,0,1,0,0,4,53,54,153,44,113,270,172,40,9,111,86,15,120,77,3,79,128,23,0,6,22,0,0,109,50,0,54,101,33,0,78,98,59,129,28,27,1,0,0,0,1,8,13,18,8,50,16,71,55,0,6,17,2,61,97,0,48,110,26,3,56,0,0,0,0,1,3,7,18,26,16,7,3,116,40,16,58,152,45,0,6,34,11,7,2,12,53,72,5,84,163,58,83,150,37,40,4,0,36,34,20,1,27,70,0,66,174,66,41,6,66,34,46,48,0,0,0,0,0,4,0,22,0,33,0,0,76,0,18,132,125,9,34,140,86,0,93,14,64,2,50,0,85,9,52,8,126,52,3,96,79,37,54,70,82,1,23,0,15,23,21,9,0,19,62,56,20,87,47,135,60,10,73,141,77,150,34,71,84,80,25,4,146,102,48,40,30,131,75,128,99,39,17,3,12,0,6,32,42,16,54,161,100,77,88,78,5,9,0,0,3,5,7,9,29,107,20,0,0,17,3,0,22,19,1,93,85,104,44,14,8,0,0,0,0,22,14,0,8,10,2,2,12,99,7,78,40,89,61,62,87,2,11,0,0,99,27,0,48,129,50,6,111,84,157,167

Secondary structure (DSSP, 8-state):
--EEEEEEEGGGGGS-GGG---HHHHGGGGGG-SEEEEEEEEE-TTT--EEESSHHHHSTTTT-HHHHHHGGGGTSTT-EEEEEEETT----SSSTTHHHHHGGG-HHHHHHHHHHHHHHHHHHT--EEEEE--PPPPPP-----TTHHHHHHHHHHHHHHHHHHHTTTT-EEEEEE-TT--HHHH--HHHHGGG-SEEEE----SS-TTT-TTEE--SS-SS--TT--TT-SHHHHHHHHHHTT--GGGEEEEEE--EEEEE--GGG-SS-PSSEE--SB-SPPTTT--TTEE-HHHHHHHSS-GGGTT--GGGSPPEEE--TTSSS-EEEEE---TTS-S-EEEEE--HHHHHHHHHHHHHHT--EEEEE-GGGS-TT-TTTS-SSHHHHHHHHHHHS--